Protein AF-A0A945YX95-F1 (afdb_monomer_lite)

Foldseek 3Di:
DPDDDVVLVVLVVVLVCLQCVVVAQNCLQCPPCSVVVLQVLLCVQQVDGDVPPPGGDLLSSLLSSVLSVLLSCLLFPDDDPCCQFQAFLCVNQVSPVLLNVLVLVLLQLVLLLLLLLVVLVVLLVVLVVLLFVVCVVVVLCVVQVHVTLVVLLVVLVVLVVVLVVCQFPVNDVSSVVSCVVDPVDQVVRSSCVSLVLLLVCLQPVCCCVVVVVRNVSCNVSSVSSVVCVVVLLVLLLLLLVLLLLLLVLLCVVLVRLCVLLSVLSVLLNVLSDADVSDQCFLVLQVLLLSVLSLLVSLCPSVPDDSVSSVVSSQQSNVSSVSSSCLRPPDPVRCCVLQNPQNDGSSSSSVSSSSSSLSSSLSNSSSNSSSSLSVSLVSLVSSDDPSSVVSSVVSNVLSSLLSCLQQQVPDPDPVLLLVLLLLLLVVVLVPLFDDPVVVLLLVQLQLLCCLQQNPVLLVQLVVLCPPPPLVVLLVVLCSSSNLQDDQSNVLSCSNHSDADWDWGARSNGTHIDHDDDPSSVVSVVVSVVSSVPGVVVVSCCCGVPRRSSLLSSQLRVQLVSCVVVLVVVLVVVVVCCVVVVDPPPDPSVVVSNVVSSVVSSSRSSVRSCLSVNDSRLSRGRNQCSDSVNVSVCSLVRSLSSVVNSLVVLVVSLVSSVVSVNCVDSSVSSNVSVVVVVCCLCVPVCVVVVHPSVCSNVVPPPVVVVD

Sequence (705 aa):
MARCDPKALELGEKVIDKWFKKGGIISKNLGKDSYGYLKQLWWSTTRKDFDYGETPSIAELKVISKRIDKVEKGFTKRTGKFAELFYLPEVVLANNMPARDAYRFFMKSHQQFQGHRDDYQSVFNSIVKKLGEKSRLLGLSRKSGFKTMNKAHKELQKKYNTYQEKMQNDGWKSAEDYYKKELADLSKDTQFEIFELANDVLRDPDLVRKELKKYGIFSDIASEWKSISPKLYRDLKNGLRFHIEAISEANELTGGAYTEMLGNMRKIQSNLKQRKNYFPTEVLRMFPTMKAVQESIYEKSSTLEKKDLTKVNDYVANMSEILIDELNLSKHALEAKYGDMARHNKDVIGVMDNYIRNITMFNFAGTTSAKLLQGIRKIGEMSPDEADHQSQFYIDYLYDTHATMLGLNVKSSFWRAATRNVTAWQFMSKLGLNLRGAARNATQSLQNYVYFGVKGMRDSSQYLDTANIRALADVEAKKHGVYFAEARELTNTLGLFPDVATSKINGKEVLTYKYDSTSRKFSEGLEKFASTTAKPMRWVENKVNRQLTFKMAFALRHQQLNNNAGMIERDVTRAIKEGKLDKDTDINDYIQNLITKRSSNFAANMVKELHYEYSGFAKPKVLRTPAGSILGQFMTYSVNFWNYQHKIATRGKDSIVAGDWGSPEAFRLYRLGMLYSFLYGILSPLTNTDVGNLIQHDTYERYQN

Radius of gyration: 28.0 Å; chains: 1; bounding box: 80×64×76 Å

Secondary structure (DSSP, 8-state):
-----HHHHHHHHHHHHHHH-TT-HHHHHHGGGHHHHHHHHHHHHHSS-TTTT-PPPHHHHHHHHHHHHHHHHHHHSPPPHHHHHHS-HHHHHTTSHHHHHHHHHHHHHHHHHHHHHHHHHHHHHHHHHHHHHHHHHTTHHHHTS-S-HHHHHHHHHHHHHHHHHHHHHT-HHHHHHHHHHHTS-GGGSTTTHHHHHHHHHHH-TTHHHHTHHHHGGGHHHHHHHHHHHHHHHHHHHHHHHHHHHHHHHHHHHTTSTTHHHHHHHHHHHHH----TT--SSSGGGHHHHHHHHHHHHHS-TTT--HHHHHHHHHHHHHHHHHHHHHHHS-HHHHHHHHSTT-PPP--HHHHHHHHHHHHHHHHHHHHHHHHHHHHHHHHHT---TTTHHHHHHHHHHHHHHHHHHHTTT---HHHHHHHHHHHHHHHHHHTTS-HHHHHHHHHHHHHHHHHHHHHHHHHHHHHHTSTTHHHHHHHHHHHTT-SPPPHHHHHGGG-SSPPEEEEEETTEEEEEEPP-HHHHHHHHHHHHHHTTTHHHHHHHIIIIIIHHHHHHHHHHHHHHHHHTHHHHHHHHHHHHHTTSS-TT--HHHHHHHHHHHHHHHHHHHHHHHHH---SGGGS-GGGGSHHHHHHSTTHHHHHHHHHHHHHHHHHHHHHHHTT-TTSHHHHHHHHHHHHHHHIIIIIHHHTTS-TTHHHHTTTTHHHH-

pLDDT: mean 75.41, std 14.95, range [27.73, 95.56]

Structure (mmCIF, N/CA/C/O backbone):
data_AF-A0A945YX95-F1
#
_entry.id   AF-A0A945YX95-F1
#
loop_
_atom_site.group_PDB
_atom_site.id
_atom_site.type_symbol
_atom_site.label_atom_id
_atom_site.label_alt_id
_atom_site.label_comp_id
_atom_site.label_asym_id
_atom_site.label_entity_id
_atom_site.label_seq_id
_atom_site.pdbx_PDB_ins_code
_atom_site.Cartn_x
_atom_site.Cartn_y
_atom_site.Cartn_z
_atom_site.occupancy
_atom_site.B_iso_or_equiv
_atom_site.auth_seq_id
_atom_site.auth_comp_id
_atom_site.auth_asym_id
_atom_site.auth_atom_id
_atom_site.pdbx_PDB_model_num
ATOM 1 N N . MET A 1 1 ? 45.674 7.110 -15.809 1.00 35.97 1 MET A N 1
ATOM 2 C CA . MET A 1 1 ? 44.575 7.588 -16.677 1.00 35.97 1 MET A CA 1
ATOM 3 C C . MET A 1 1 ? 44.288 6.502 -17.701 1.00 35.97 1 MET A C 1
ATOM 5 O O . MET A 1 1 ? 45.159 6.220 -18.514 1.00 35.97 1 MET A O 1
ATOM 9 N N . ALA A 1 2 ? 43.146 5.817 -17.611 1.00 39.66 2 ALA A N 1
ATOM 10 C CA . ALA A 1 2 ? 42.756 4.852 -18.639 1.00 39.66 2 ALA A CA 1
ATOM 11 C C . ALA A 1 2 ? 42.489 5.620 -19.944 1.00 39.66 2 ALA A C 1
ATOM 13 O O . ALA A 1 2 ? 41.740 6.594 -19.930 1.00 39.66 2 ALA A O 1
ATOM 14 N N . ARG A 1 3 ? 43.143 5.234 -21.046 1.00 45.62 3 ARG A N 1
ATOM 15 C CA . ARG A 1 3 ? 42.899 5.821 -22.371 1.00 45.62 3 ARG A CA 1
ATOM 16 C C . ARG A 1 3 ? 41.425 5.597 -22.730 1.00 45.62 3 ARG A C 1
ATOM 18 O O . ARG A 1 3 ? 41.008 4.449 -22.855 1.00 45.62 3 ARG A O 1
ATOM 25 N N . CYS A 1 4 ? 40.645 6.670 -22.868 1.00 60.97 4 CYS A N 1
ATOM 26 C CA . CYS A 1 4 ? 39.308 6.586 -23.455 1.00 60.97 4 CYS A CA 1
ATOM 27 C C . CYS A 1 4 ? 39.430 6.067 -24.890 1.00 60.97 4 CYS A C 1
ATOM 29 O O . CYS A 1 4 ? 40.193 6.623 -25.676 1.00 60.97 4 CYS A O 1
ATOM 31 N N . ASP A 1 5 ? 38.687 5.011 -25.220 1.00 77.75 5 ASP A N 1
ATOM 32 C CA . ASP A 1 5 ? 38.571 4.503 -26.587 1.00 77.75 5 ASP A CA 1
ATOM 33 C C . ASP A 1 5 ? 37.828 5.546 -27.449 1.00 77.75 5 ASP A C 1
ATOM 35 O O . ASP A 1 5 ? 36.649 5.809 -27.184 1.00 77.75 5 ASP A O 1
ATOM 39 N N . PRO A 1 6 ? 38.468 6.143 -28.475 1.00 81.00 6 PRO A N 1
ATOM 40 C CA . PRO A 1 6 ? 37.835 7.145 -29.333 1.00 81.00 6 PRO A CA 1
ATOM 41 C C . PRO A 1 6 ? 36.542 6.648 -29.991 1.00 81.00 6 PRO A C 1
ATOM 43 O O . PRO A 1 6 ? 35.598 7.417 -30.154 1.00 81.00 6 PRO A O 1
ATOM 46 N N . LYS A 1 7 ? 36.449 5.345 -30.299 1.00 82.88 7 LYS A N 1
ATOM 47 C CA . LYS A 1 7 ? 35.237 4.745 -30.881 1.00 82.88 7 LYS A CA 1
ATOM 48 C C . LYS A 1 7 ? 34.089 4.673 -29.878 1.00 82.88 7 LYS A C 1
ATOM 50 O O . LYS A 1 7 ? 32.924 4.756 -30.265 1.00 82.88 7 LYS A O 1
ATOM 55 N N . ALA A 1 8 ? 34.399 4.499 -28.593 1.00 82.69 8 ALA A N 1
ATOM 56 C CA . ALA A 1 8 ? 33.399 4.524 -27.532 1.00 82.69 8 ALA A CA 1
ATOM 57 C C . ALA A 1 8 ? 32.876 5.948 -27.296 1.00 82.69 8 ALA A C 1
ATOM 59 O O . ALA A 1 8 ? 31.678 6.117 -27.089 1.00 82.69 8 ALA A O 1
ATOM 60 N N . LEU A 1 9 ? 33.740 6.965 -27.390 1.00 82.44 9 LEU A N 1
ATOM 61 C CA . LEU A 1 9 ? 33.329 8.370 -27.309 1.00 82.44 9 LEU A CA 1
ATOM 62 C C . LEU A 1 9 ? 32.394 8.753 -28.465 1.00 82.44 9 LEU A C 1
ATOM 64 O O . LEU A 1 9 ? 31.277 9.192 -28.210 1.00 82.44 9 LEU A O 1
ATOM 68 N N . GLU A 1 10 ? 32.787 8.472 -29.711 1.00 86.25 10 GLU A N 1
ATOM 69 C CA . GLU A 1 10 ? 31.973 8.771 -30.901 1.00 86.25 10 GLU A CA 1
ATOM 70 C C . GLU A 1 10 ? 30.600 8.070 -30.853 1.00 86.25 10 GLU A C 1
ATOM 72 O O . GLU A 1 10 ? 29.559 8.649 -31.168 1.00 86.25 10 GLU A O 1
ATOM 77 N N . LEU A 1 11 ? 30.565 6.800 -30.434 1.00 86.19 11 LEU A N 1
ATOM 78 C CA . LEU A 1 11 ? 29.302 6.082 -30.271 1.00 86.19 11 LEU A CA 1
ATOM 79 C C . LEU A 1 11 ? 28.473 6.635 -29.101 1.00 86.19 11 LEU A C 1
ATOM 81 O O . LEU A 1 11 ? 27.244 6.635 -29.177 1.00 86.19 11 LEU A O 1
ATOM 85 N N . GLY A 1 12 ? 29.127 7.090 -28.032 1.00 85.06 12 GLY A N 1
ATOM 86 C CA . GLY A 1 12 ? 28.490 7.733 -26.887 1.00 85.06 12 GLY A CA 1
ATOM 87 C C . GLY A 1 12 ? 27.754 9.005 -27.294 1.00 85.06 12 GLY A C 1
ATOM 88 O O . GLY A 1 12 ? 26.573 9.144 -26.979 1.00 85.06 12 GLY A O 1
ATOM 89 N N . GLU A 1 13 ? 28.410 9.866 -28.072 1.00 86.19 13 GLU A N 1
ATOM 90 C CA . GLU A 1 13 ? 27.812 11.072 -28.655 1.00 86.19 13 GLU A CA 1
ATOM 91 C C . GLU A 1 13 ? 26.599 10.722 -29.519 1.00 86.19 13 GLU A C 1
ATOM 93 O O . GLU A 1 13 ? 25.503 11.208 -29.255 1.00 86.19 13 GLU A O 1
ATOM 98 N N . LYS A 1 14 ? 26.725 9.756 -30.440 1.00 89.25 14 LYS A N 1
ATOM 99 C CA . LYS A 1 14 ? 25.592 9.300 -31.272 1.00 89.25 14 LYS A CA 1
ATOM 100 C C . LYS A 1 14 ? 24.402 8.796 -30.450 1.00 89.25 14 LYS A C 1
ATOM 102 O O . LYS A 1 14 ? 23.252 8.975 -30.848 1.00 89.25 14 LYS A O 1
ATOM 107 N N . VAL A 1 15 ? 24.648 8.129 -29.322 1.00 89.06 15 VAL A N 1
ATOM 108 C CA . VAL A 1 15 ? 23.590 7.649 -28.417 1.00 89.06 15 VAL A CA 1
ATOM 109 C C . VAL A 1 15 ? 22.898 8.812 -27.704 1.00 89.06 15 VAL A C 1
ATOM 111 O O . VAL A 1 15 ? 21.671 8.802 -27.584 1.00 89.06 15 VAL A O 1
ATOM 114 N N . ILE A 1 16 ? 23.663 9.805 -27.250 1.00 88.31 16 ILE A N 1
ATOM 115 C CA . ILE A 1 16 ? 23.140 11.018 -26.609 1.00 88.31 16 ILE A CA 1
ATOM 116 C C . ILE A 1 16 ? 22.335 11.840 -27.623 1.00 88.31 16 ILE A C 1
ATOM 118 O O . ILE A 1 16 ? 21.193 12.206 -27.340 1.00 88.31 16 ILE A O 1
ATOM 122 N N . ASP A 1 17 ? 22.865 12.031 -28.829 1.00 89.25 17 ASP A N 1
ATOM 123 C CA . ASP A 1 17 ? 22.198 12.732 -29.927 1.00 89.25 17 ASP A CA 1
ATOM 124 C C . ASP A 1 17 ? 20.900 12.045 -30.330 1.00 89.25 17 ASP A C 1
ATOM 126 O O . ASP A 1 17 ? 19.887 12.701 -30.565 1.00 89.25 17 ASP A O 1
ATOM 130 N N . LYS A 1 18 ? 20.882 10.709 -30.351 1.00 88.94 18 LYS A N 1
ATOM 131 C CA . LYS A 1 18 ? 19.659 9.940 -30.600 1.00 88.94 18 LYS A CA 1
ATOM 132 C C . LYS A 1 18 ? 18.584 10.217 -29.545 1.00 88.94 18 LYS A C 1
ATOM 134 O O . LYS A 1 18 ? 17.407 10.292 -29.890 1.00 88.94 18 LYS A O 1
ATOM 139 N N . TRP A 1 19 ? 18.964 10.383 -28.277 1.00 89.81 19 TRP A N 1
ATOM 140 C CA . TRP A 1 19 ? 18.028 10.686 -27.189 1.00 89.81 19 TRP A CA 1
ATOM 141 C C . TRP A 1 19 ? 17.504 12.125 -27.240 1.00 89.81 19 TRP A C 1
ATOM 143 O O . TRP A 1 19 ? 16.303 12.361 -27.091 1.00 89.81 19 TRP A O 1
ATOM 153 N N . PHE A 1 20 ? 18.403 13.087 -27.459 1.00 88.38 20 PHE A N 1
ATOM 154 C CA . PHE A 1 20 ? 18.096 14.520 -27.455 1.00 88.38 20 PHE A CA 1
ATOM 155 C C . PHE A 1 20 ? 17.841 15.102 -28.844 1.00 88.38 20 PHE A C 1
ATOM 157 O O . PHE A 1 20 ? 17.788 16.324 -28.987 1.00 88.38 20 PHE A O 1
ATOM 164 N N . LYS A 1 21 ? 17.648 14.252 -29.860 1.00 85.62 21 LYS A N 1
ATOM 165 C CA . LYS A 1 21 ? 17.392 14.668 -31.240 1.00 85.62 21 LYS A CA 1
ATOM 166 C C . LYS A 1 21 ? 16.316 15.748 -31.254 1.00 85.62 21 LYS A C 1
ATOM 168 O O . LYS A 1 21 ? 15.166 15.482 -30.902 1.00 85.62 21 LYS A O 1
ATOM 173 N N . LYS A 1 22 ? 16.691 16.965 -31.660 1.00 74.19 22 LYS A N 1
ATOM 174 C CA . LYS A 1 22 ? 15.787 18.120 -31.702 1.00 74.19 22 LYS A CA 1
ATOM 175 C C . LYS A 1 22 ? 14.563 17.781 -32.554 1.00 74.19 22 LYS A C 1
ATOM 177 O O . LYS A 1 22 ? 14.697 17.340 -33.692 1.00 74.19 22 LYS A O 1
ATOM 182 N N . GLY A 1 23 ? 13.371 17.955 -31.986 1.00 69.06 23 GLY A N 1
ATOM 183 C CA . GLY A 1 23 ? 12.109 17.605 -32.645 1.00 69.06 23 GLY A CA 1
ATOM 184 C C . GLY A 1 23 ? 11.794 16.101 -32.686 1.00 69.06 23 GLY A C 1
ATOM 185 O O . GLY A 1 23 ? 10.751 15.722 -33.217 1.00 69.06 23 GLY A O 1
ATOM 186 N N . GLY A 1 24 ? 12.654 15.254 -32.116 1.00 77.38 24 GLY A N 1
ATOM 187 C CA . GLY A 1 24 ? 12.454 13.814 -31.975 1.00 77.38 24 GLY A CA 1
ATOM 188 C C . GLY A 1 24 ? 11.443 13.471 -30.882 1.00 77.38 24 GLY A C 1
ATOM 189 O O . GLY A 1 24 ? 11.273 14.216 -29.915 1.00 77.38 24 GLY A O 1
ATOM 190 N N . ILE A 1 25 ? 10.788 12.318 -31.014 1.00 78.12 25 ILE A N 1
ATOM 191 C CA . ILE A 1 25 ? 9.620 11.964 -30.200 1.00 78.12 25 ILE A CA 1
ATOM 192 C C . ILE A 1 25 ? 9.924 11.845 -28.701 1.00 78.12 25 ILE A C 1
ATOM 194 O O . ILE A 1 25 ? 9.096 12.211 -27.875 1.00 78.12 25 ILE A O 1
ATOM 198 N N . ILE A 1 26 ? 11.128 11.405 -28.328 1.00 81.19 26 ILE A N 1
ATOM 199 C CA . ILE A 1 26 ? 11.551 11.314 -26.922 1.00 81.19 26 ILE A CA 1
ATOM 200 C C . ILE A 1 26 ? 11.685 12.715 -26.311 1.00 81.19 26 ILE A C 1
ATOM 202 O O . ILE A 1 26 ? 11.116 12.982 -25.255 1.00 81.19 26 ILE A O 1
ATOM 206 N N . SER A 1 27 ? 12.396 13.622 -26.990 1.00 77.75 27 SER A N 1
ATOM 207 C CA . SER A 1 27 ? 12.584 15.006 -26.535 1.00 77.75 27 SER A CA 1
ATOM 208 C C . SER A 1 27 ? 11.262 15.774 -26.416 1.00 77.75 27 SER A C 1
ATOM 210 O O . SER A 1 27 ? 11.067 16.483 -25.431 1.00 77.75 27 SER A O 1
ATOM 212 N N . LYS A 1 28 ? 10.339 15.578 -27.371 1.00 77.00 28 LYS A N 1
ATOM 213 C CA . LYS A 1 28 ? 9.012 16.211 -27.382 1.00 77.00 28 LYS A CA 1
ATOM 214 C C . LYS A 1 28 ? 8.128 15.721 -26.234 1.00 77.00 28 LYS A C 1
ATOM 216 O O . LYS A 1 28 ? 7.492 16.534 -25.579 1.00 77.00 28 LYS A O 1
ATOM 221 N N . ASN A 1 29 ? 8.118 14.413 -25.969 1.00 76.88 29 ASN A N 1
ATOM 222 C CA . ASN A 1 29 ? 7.217 13.819 -24.975 1.00 76.88 29 ASN A CA 1
ATOM 223 C C . ASN A 1 29 ? 7.743 13.863 -23.537 1.00 76.88 29 ASN A C 1
ATOM 225 O O . ASN A 1 29 ? 6.951 13.846 -22.603 1.00 76.88 29 ASN A O 1
ATOM 229 N N . LEU A 1 30 ? 9.063 13.876 -23.326 1.00 77.88 30 LEU A N 1
ATOM 230 C CA . LEU A 1 30 ? 9.633 13.884 -21.972 1.00 77.88 30 LEU A CA 1
ATOM 231 C C . LEU A 1 30 ? 9.985 15.286 -21.466 1.00 77.88 30 LEU A C 1
ATOM 233 O O . LEU A 1 30 ? 10.172 15.455 -20.261 1.00 77.88 30 LEU A O 1
ATOM 237 N N . GLY A 1 31 ? 10.112 16.277 -22.354 1.00 77.75 31 GLY A N 1
ATOM 238 C CA . GLY A 1 31 ? 10.389 17.668 -21.994 1.00 77.75 31 GLY A CA 1
ATOM 239 C C . GLY A 1 31 ? 11.515 17.811 -20.960 1.00 77.75 31 GLY A C 1
ATOM 240 O O . GLY A 1 31 ? 12.621 17.291 -21.138 1.00 77.75 31 GLY A O 1
ATOM 241 N N . LYS A 1 32 ? 11.213 18.483 -19.842 1.00 77.31 32 LYS A N 1
ATOM 242 C CA . LYS A 1 32 ? 12.158 18.744 -18.737 1.00 77.31 32 LYS A CA 1
ATOM 243 C C . LYS A 1 32 ? 12.631 17.474 -18.010 1.00 77.31 32 LYS A C 1
ATOM 245 O O . LYS A 1 32 ? 13.723 17.474 -17.448 1.00 77.31 32 LYS A O 1
ATOM 250 N N . ASP A 1 33 ? 11.861 16.385 -18.053 1.00 80.69 33 ASP A N 1
ATOM 251 C CA . ASP A 1 33 ? 12.204 15.113 -17.399 1.00 80.69 33 ASP A CA 1
ATOM 252 C C . ASP A 1 33 ? 13.165 14.248 -18.243 1.00 80.69 33 ASP A C 1
ATOM 254 O O . ASP A 1 33 ? 13.735 13.272 -17.741 1.00 80.69 33 ASP A O 1
ATOM 258 N N . SER A 1 34 ? 13.386 14.605 -19.516 1.00 83.44 34 SER A N 1
ATOM 259 C CA . SER A 1 34 ? 14.180 13.825 -20.477 1.00 83.44 34 SER A CA 1
ATOM 260 C C . SER A 1 34 ? 15.582 13.477 -19.962 1.00 83.44 34 SER A C 1
ATOM 262 O O . SER A 1 34 ? 16.015 12.325 -20.049 1.00 83.44 34 SER A O 1
ATOM 264 N N . TYR A 1 35 ? 16.267 14.447 -19.350 1.00 84.19 35 TYR A N 1
ATOM 265 C CA . TYR A 1 35 ? 17.609 14.249 -18.801 1.00 84.19 35 TYR A CA 1
ATOM 266 C C . TYR A 1 35 ? 17.625 13.213 -17.672 1.00 84.19 35 TYR A C 1
ATOM 268 O O . TYR A 1 35 ? 18.445 12.294 -17.659 1.00 84.19 35 TYR A O 1
ATOM 276 N N . GLY A 1 36 ? 16.673 13.310 -16.738 1.00 82.81 36 GLY A N 1
ATOM 277 C CA . GLY A 1 36 ? 16.545 12.360 -15.633 1.00 82.81 36 GLY A CA 1
ATOM 278 C C . GLY A 1 36 ? 16.313 10.930 -16.122 1.00 82.81 36 GLY A C 1
ATOM 279 O O . GLY A 1 36 ? 16.897 9.986 -15.582 1.00 82.81 36 GLY A O 1
ATOM 280 N N . TYR A 1 37 ? 15.514 10.765 -17.177 1.00 85.50 37 TYR A N 1
ATOM 281 C CA . TYR A 1 37 ? 15.243 9.461 -17.774 1.00 85.50 37 TYR A CA 1
ATOM 282 C C . TYR A 1 37 ? 16.441 8.857 -18.508 1.00 85.50 37 TYR A C 1
ATOM 284 O O . TYR A 1 37 ? 16.673 7.651 -18.367 1.00 85.50 37 TYR A O 1
ATOM 292 N N . LEU A 1 38 ? 17.240 9.668 -19.209 1.00 86.94 38 LEU A N 1
ATOM 293 C CA . LEU A 1 38 ? 18.485 9.191 -19.813 1.00 86.94 38 LEU A CA 1
ATOM 294 C C . LEU A 1 38 ? 19.432 8.648 -18.744 1.00 86.94 38 LEU A C 1
ATOM 296 O O . LEU A 1 38 ? 19.929 7.531 -18.879 1.00 86.94 38 LEU A O 1
ATOM 300 N N . LYS A 1 39 ? 19.611 9.379 -17.637 1.00 84.12 39 LYS A N 1
ATOM 301 C CA . LYS A 1 39 ? 20.470 8.937 -16.527 1.00 84.12 39 LYS A CA 1
ATOM 302 C C . LYS A 1 39 ? 20.019 7.610 -15.934 1.00 84.12 39 LYS A C 1
ATOM 304 O O . LYS A 1 39 ? 20.838 6.727 -15.686 1.00 84.12 39 LYS A O 1
ATOM 309 N N . GLN A 1 40 ? 18.711 7.430 -15.745 1.00 81.75 40 GLN A N 1
ATOM 310 C CA . GLN A 1 40 ? 18.166 6.152 -15.281 1.00 81.75 40 GLN A CA 1
ATOM 311 C C . GLN A 1 40 ? 18.447 5.021 -16.273 1.00 81.75 40 GLN A C 1
ATOM 313 O O . GLN A 1 40 ? 18.832 3.924 -15.859 1.00 81.75 40 GLN A O 1
ATOM 318 N N . LEU A 1 41 ? 18.249 5.268 -17.571 1.00 84.25 41 LEU A N 1
ATOM 319 C CA . LEU A 1 41 ? 18.499 4.282 -18.614 1.00 84.25 41 LEU A CA 1
ATOM 320 C C . LEU A 1 41 ? 19.981 3.895 -18.664 1.00 84.25 41 LEU A C 1
ATOM 322 O O . LEU A 1 41 ? 20.289 2.699 -18.649 1.00 84.25 41 LEU A O 1
ATOM 326 N N . TRP A 1 42 ? 20.863 4.893 -18.655 1.00 85.88 42 TRP A N 1
ATOM 327 C CA . TRP A 1 42 ? 22.314 4.748 -18.644 1.00 85.88 42 TRP A CA 1
ATOM 328 C C . TRP A 1 42 ? 22.756 3.903 -17.455 1.00 85.88 42 TRP A C 1
ATOM 330 O O . TRP A 1 42 ? 23.202 2.771 -17.634 1.00 85.88 42 TRP A O 1
ATOM 340 N N . TRP A 1 43 ? 22.450 4.361 -16.239 1.00 78.19 43 TRP A N 1
ATOM 341 C CA . TRP A 1 43 ? 22.769 3.659 -14.999 1.00 78.19 43 TRP A CA 1
ATOM 342 C C . TRP A 1 43 ? 22.222 2.227 -14.961 1.00 78.19 43 TRP A C 1
ATOM 344 O O . TRP A 1 43 ? 22.882 1.297 -14.493 1.00 78.19 43 TRP A O 1
ATOM 354 N N . SER A 1 44 ? 20.993 2.010 -15.442 1.00 76.69 44 SER A N 1
ATOM 355 C CA . SER A 1 44 ? 20.376 0.678 -15.447 1.00 76.69 44 SER A CA 1
ATOM 356 C C . SER A 1 44 ? 21.056 -0.312 -16.394 1.00 76.69 44 SER A C 1
ATOM 358 O O . SER A 1 44 ? 20.844 -1.518 -16.249 1.00 76.69 44 SER A O 1
ATOM 360 N N . THR A 1 45 ? 21.809 0.194 -17.370 1.00 80.12 45 THR A N 1
ATOM 361 C CA . THR A 1 45 ? 22.463 -0.592 -18.417 1.00 80.12 45 THR A CA 1
ATOM 362 C C . THR A 1 45 ? 23.935 -0.796 -18.095 1.00 80.12 45 THR A C 1
ATOM 364 O O . THR A 1 45 ? 24.401 -1.925 -18.126 1.00 80.12 45 THR A O 1
ATOM 367 N N . THR A 1 46 ? 24.631 0.275 -17.721 1.00 79.81 46 THR A N 1
ATOM 368 C CA . THR A 1 46 ? 26.092 0.299 -17.569 1.00 79.81 46 THR A CA 1
ATOM 369 C C . THR A 1 46 ? 26.539 0.138 -16.121 1.00 79.81 46 THR A C 1
ATOM 371 O O . THR A 1 46 ? 27.671 -0.240 -15.854 1.00 79.81 46 THR A O 1
ATOM 374 N N . ARG A 1 47 ? 25.658 0.446 -15.154 1.00 73.06 47 ARG A N 1
ATOM 375 C CA . ARG A 1 47 ? 26.020 0.644 -13.734 1.00 73.06 47 ARG A CA 1
ATOM 376 C C . ARG A 1 47 ? 27.062 1.747 -13.510 1.00 73.06 47 ARG A C 1
ATOM 378 O O . ARG A 1 47 ? 27.619 1.808 -12.418 1.00 73.06 47 ARG A O 1
ATOM 385 N N . LYS A 1 48 ? 27.265 2.595 -14.519 1.00 76.75 48 LYS A N 1
ATOM 386 C CA . LYS A 1 48 ? 28.185 3.728 -14.547 1.00 76.75 48 LYS A CA 1
ATOM 387 C C . LYS A 1 48 ? 27.414 5.033 -14.499 1.00 76.75 48 LYS A C 1
ATOM 389 O O . LYS A 1 48 ? 26.253 5.084 -14.924 1.00 76.75 48 LYS A O 1
ATOM 394 N N . ASP A 1 49 ? 28.048 6.074 -13.987 1.00 71.50 49 ASP A N 1
ATOM 395 C CA . ASP A 1 49 ? 27.429 7.394 -13.919 1.00 71.50 49 ASP A CA 1
ATOM 396 C C . ASP A 1 49 ? 27.455 8.115 -15.279 1.00 71.50 49 ASP A C 1
ATOM 398 O O . ASP A 1 49 ? 28.399 7.979 -16.055 1.00 71.50 49 ASP A O 1
ATOM 402 N N . PHE A 1 50 ? 26.390 8.859 -15.578 1.00 77.00 50 PHE A N 1
ATOM 403 C CA . PHE A 1 50 ? 26.285 9.658 -16.798 1.00 77.00 50 PHE A CA 1
ATOM 404 C C . PHE A 1 50 ? 26.948 11.038 -16.651 1.00 77.00 50 PHE A C 1
ATOM 406 O O . PHE A 1 50 ? 27.635 11.480 -17.564 1.00 77.00 50 PHE A O 1
ATOM 413 N N . ASP A 1 51 ? 26.769 11.704 -15.504 1.00 70.50 51 ASP A N 1
ATOM 414 C CA . ASP A 1 51 ? 27.238 13.072 -15.239 1.00 70.50 51 ASP A CA 1
ATOM 415 C C . ASP A 1 51 ? 28.761 13.123 -15.004 1.00 70.50 51 ASP A C 1
ATOM 417 O O . ASP A 1 51 ? 29.384 14.165 -15.197 1.00 70.50 51 ASP A O 1
ATOM 421 N N . TYR A 1 52 ? 29.364 12.011 -14.570 1.00 65.56 52 TYR A N 1
ATOM 422 C CA . TYR A 1 52 ? 30.759 11.972 -14.110 1.00 65.56 52 TYR A CA 1
ATOM 423 C C . TYR A 1 52 ? 31.736 11.252 -15.057 1.00 65.56 52 TYR A C 1
ATOM 425 O O . TYR A 1 52 ? 32.871 10.978 -14.670 1.00 65.56 52 TYR A O 1
ATOM 433 N N . GLY A 1 53 ? 31.333 10.988 -16.304 1.00 60.44 53 GLY A N 1
ATOM 434 C CA . GLY A 1 53 ? 32.267 10.638 -17.383 1.00 60.44 53 GLY A CA 1
ATOM 435 C C . GLY A 1 53 ? 32.870 9.230 -17.320 1.00 60.44 53 GLY A C 1
ATOM 436 O O . GLY A 1 53 ? 33.919 8.989 -17.915 1.00 60.44 53 GLY A O 1
ATOM 437 N N . GLU A 1 54 ? 32.234 8.282 -16.627 1.00 69.12 54 GLU A N 1
ATOM 438 C CA . GLU A 1 54 ? 32.622 6.873 -16.723 1.00 69.12 54 GLU A CA 1
ATOM 439 C C . GLU A 1 54 ? 32.218 6.315 -18.094 1.00 69.12 54 GLU A C 1
ATOM 441 O O . GLU A 1 54 ? 31.052 5.995 -18.340 1.00 69.12 54 GLU A O 1
ATOM 446 N N . THR A 1 55 ? 33.192 6.183 -18.995 1.00 72.69 55 THR A N 1
ATOM 447 C CA . THR A 1 55 ? 32.942 5.763 -20.377 1.00 72.69 55 THR A CA 1
ATOM 448 C C . THR A 1 55 ? 32.406 4.325 -20.425 1.00 72.69 55 THR A C 1
ATOM 450 O O . THR A 1 55 ? 33.076 3.378 -19.975 1.00 72.69 55 THR A O 1
ATOM 453 N N . PRO A 1 56 ? 31.191 4.102 -20.954 1.00 83.69 56 PRO A N 1
ATOM 454 C CA . PRO A 1 56 ? 30.703 2.756 -21.187 1.00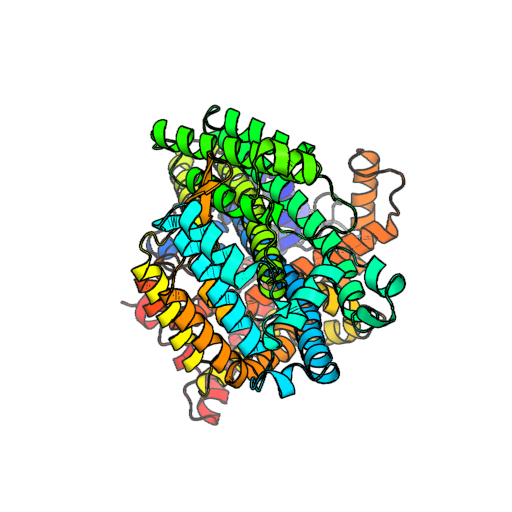 83.69 56 PRO A CA 1
ATOM 455 C C . PRO A 1 56 ? 31.497 2.081 -22.305 1.00 83.69 56 PRO A C 1
ATOM 457 O O . PRO A 1 56 ? 32.075 2.733 -23.172 1.00 83.69 56 PRO A O 1
ATOM 460 N N . SER A 1 57 ? 31.519 0.754 -22.299 1.00 86.31 57 SER A N 1
ATOM 461 C CA . SER A 1 57 ? 32.072 -0.009 -23.409 1.00 86.31 57 SER A CA 1
ATOM 462 C C . SER A 1 57 ? 31.219 0.180 -24.668 1.00 86.31 57 SER A C 1
ATOM 464 O O . SER A 1 57 ? 30.027 0.488 -24.604 1.00 86.31 57 SER A O 1
ATOM 466 N N . ILE A 1 58 ? 31.804 -0.084 -25.837 1.00 86.50 58 ILE A N 1
ATOM 467 C CA . ILE A 1 58 ? 31.068 -0.080 -27.112 1.00 86.50 58 ILE A CA 1
ATOM 468 C C . ILE A 1 58 ? 29.838 -1.002 -27.046 1.00 86.50 58 ILE A C 1
ATOM 470 O O . ILE A 1 58 ? 28.777 -0.669 -27.577 1.00 86.50 58 ILE A O 1
ATOM 474 N N . ALA A 1 59 ? 29.959 -2.157 -26.387 1.00 85.25 59 ALA A N 1
ATOM 475 C CA . ALA A 1 59 ? 28.862 -3.107 -26.256 1.00 85.25 59 ALA A CA 1
ATOM 476 C C . ALA A 1 59 ? 27.739 -2.547 -25.361 1.00 85.25 59 ALA A C 1
ATOM 478 O O . ALA A 1 59 ? 26.568 -2.595 -25.740 1.00 85.25 59 ALA A O 1
ATOM 479 N N . GLU A 1 60 ? 28.095 -1.915 -24.237 1.00 86.88 60 GLU A N 1
ATOM 480 C CA . GLU A 1 60 ? 27.153 -1.216 -23.356 1.00 86.88 60 GLU A CA 1
ATOM 481 C C . GLU A 1 60 ? 26.399 -0.101 -24.103 1.00 86.88 60 GLU A C 1
ATOM 483 O O . GLU A 1 60 ? 25.171 -0.026 -24.028 1.00 86.88 60 GLU A O 1
ATOM 488 N N . LEU A 1 61 ? 27.100 0.716 -24.897 1.00 89.31 61 LEU A N 1
ATOM 489 C CA . LEU A 1 61 ? 26.498 1.785 -25.704 1.00 89.31 61 LEU A CA 1
ATOM 490 C C . LEU A 1 61 ? 25.537 1.248 -26.774 1.00 89.31 61 LEU A C 1
ATOM 492 O O . LEU A 1 61 ? 24.449 1.796 -26.966 1.00 89.31 61 LEU A O 1
ATOM 496 N N . LYS A 1 62 ? 25.879 0.131 -27.431 1.00 88.62 62 LYS A N 1
ATOM 497 C CA . LYS A 1 62 ? 24.968 -0.560 -28.362 1.00 88.62 62 LYS A CA 1
ATOM 498 C C . LYS A 1 62 ? 23.695 -1.038 -27.658 1.00 88.62 62 LYS A C 1
ATOM 500 O O . LYS A 1 62 ? 22.608 -0.929 -28.229 1.00 88.62 62 LYS A O 1
ATOM 505 N N . VAL A 1 63 ? 23.800 -1.538 -26.424 1.00 86.31 63 VAL A N 1
ATOM 506 C CA . VAL A 1 63 ? 22.627 -1.926 -25.620 1.00 86.31 63 VAL A CA 1
ATOM 507 C C . VAL A 1 63 ? 21.780 -0.704 -25.264 1.00 86.31 63 VAL A C 1
ATOM 509 O O . VAL A 1 63 ? 20.557 -0.768 -25.406 1.00 86.31 63 VAL A O 1
ATOM 512 N N . ILE A 1 64 ? 22.395 0.412 -24.849 1.00 89.12 64 ILE A N 1
ATOM 513 C CA . ILE A 1 64 ? 21.671 1.666 -24.583 1.00 89.12 64 ILE A CA 1
ATOM 514 C C . ILE A 1 64 ? 20.911 2.095 -25.841 1.00 89.12 64 ILE A C 1
ATOM 516 O O . ILE A 1 64 ? 19.697 2.265 -25.771 1.00 89.12 64 ILE A O 1
ATOM 520 N N . SER A 1 65 ? 21.574 2.154 -27.000 1.00 89.94 65 SER A N 1
ATOM 521 C CA . SER A 1 65 ? 20.956 2.541 -28.278 1.00 89.94 65 SER A CA 1
ATOM 522 C C . SER A 1 65 ? 19.710 1.715 -28.625 1.00 89.94 65 SER A C 1
ATOM 524 O O . SER A 1 65 ? 18.677 2.285 -28.979 1.00 89.94 65 SER A O 1
ATOM 526 N N . LYS A 1 66 ? 19.758 0.386 -28.439 1.00 85.94 66 LYS A N 1
ATOM 527 C CA . LYS A 1 66 ? 18.595 -0.503 -28.640 1.00 85.94 66 LYS A CA 1
ATOM 528 C C . LYS A 1 66 ? 17.465 -0.242 -27.647 1.00 85.94 66 LYS A C 1
ATOM 530 O O . LYS A 1 66 ? 16.293 -0.426 -27.972 1.00 85.94 66 LYS A O 1
ATOM 535 N N . ARG A 1 67 ? 17.785 0.129 -26.405 1.00 86.38 67 ARG A N 1
ATOM 536 C CA . ARG A 1 67 ? 16.763 0.482 -25.409 1.00 86.38 67 ARG A CA 1
ATOM 537 C C . ARG A 1 67 ? 16.114 1.826 -25.730 1.00 86.38 67 ARG A C 1
ATOM 539 O O . ARG A 1 67 ? 14.913 1.948 -25.514 1.00 86.38 67 ARG A O 1
ATOM 546 N N . ILE A 1 68 ? 16.863 2.777 -26.293 1.00 88.94 68 ILE A N 1
ATOM 547 C CA . ILE A 1 68 ? 16.308 4.031 -26.825 1.00 88.94 68 ILE A CA 1
ATOM 548 C C . ILE A 1 68 ? 15.279 3.727 -27.924 1.00 88.94 68 ILE A C 1
ATOM 550 O O . ILE A 1 68 ? 14.165 4.231 -27.847 1.00 88.94 68 ILE A O 1
ATOM 554 N N . ASP A 1 69 ? 15.575 2.807 -28.853 1.00 86.94 69 ASP A N 1
ATOM 555 C CA . ASP A 1 69 ? 14.604 2.396 -29.888 1.00 86.94 69 ASP A CA 1
ATOM 556 C C . ASP A 1 69 ? 13.306 1.828 -29.298 1.00 86.94 69 ASP A C 1
ATOM 558 O O . ASP A 1 69 ? 12.219 2.019 -29.838 1.00 86.94 69 ASP A O 1
ATOM 562 N N . LYS A 1 70 ? 13.400 1.091 -28.185 1.00 83.38 70 LYS A N 1
ATOM 563 C CA . LYS A 1 70 ? 12.224 0.533 -27.497 1.00 83.38 70 LYS A CA 1
ATOM 564 C C . LYS A 1 70 ? 11.389 1.620 -26.820 1.00 83.38 70 LYS A C 1
ATOM 566 O O . LYS A 1 70 ? 10.166 1.524 -26.839 1.00 83.38 70 LYS A O 1
ATOM 571 N N . VAL A 1 71 ? 12.039 2.637 -26.256 1.00 84.00 71 VAL A N 1
ATOM 572 C CA . VAL A 1 71 ? 11.378 3.821 -25.687 1.00 84.00 71 VAL A CA 1
ATOM 573 C C . VAL A 1 71 ? 10.656 4.603 -26.784 1.00 84.00 71 VAL A C 1
ATOM 575 O O . VAL A 1 71 ? 9.474 4.889 -26.645 1.00 84.00 71 VAL A O 1
ATOM 578 N N . GLU A 1 72 ? 11.330 4.887 -27.898 1.00 83.38 72 GLU A N 1
ATOM 579 C CA . GLU A 1 72 ? 10.748 5.576 -29.056 1.00 83.38 72 GLU A CA 1
ATOM 580 C C . GLU A 1 72 ? 9.531 4.823 -29.621 1.00 83.38 72 GLU A C 1
ATOM 582 O O . GLU A 1 72 ? 8.468 5.408 -29.838 1.00 83.38 72 GLU A O 1
ATOM 587 N N . LYS A 1 73 ? 9.632 3.493 -29.747 1.00 80.19 73 LYS A N 1
ATOM 588 C CA . LYS A 1 73 ? 8.493 2.631 -30.105 1.00 80.19 73 LYS A CA 1
ATOM 589 C C . LYS A 1 73 ? 7.356 2.680 -29.085 1.00 80.19 73 LYS A C 1
ATOM 591 O O . LYS A 1 73 ? 6.206 2.508 -29.469 1.00 80.19 73 LYS A O 1
ATOM 596 N N . GLY A 1 74 ? 7.654 2.905 -27.808 1.00 75.50 74 GLY A N 1
ATOM 597 C CA . GLY A 1 74 ? 6.661 3.026 -26.739 1.00 75.50 74 GLY A CA 1
ATOM 598 C C . GLY A 1 74 ? 5.739 4.235 -26.862 1.00 75.50 74 GLY A C 1
ATOM 599 O O . GLY A 1 74 ? 4.606 4.172 -26.385 1.00 75.50 74 GLY A O 1
ATOM 600 N N . PHE A 1 75 ? 6.218 5.297 -27.513 1.00 76.38 75 PHE A N 1
ATOM 601 C CA . PHE A 1 75 ? 5.444 6.508 -27.793 1.00 76.38 75 PHE A CA 1
ATOM 602 C C . PHE A 1 75 ? 4.645 6.425 -29.099 1.00 76.38 75 PHE A C 1
ATOM 604 O O . PHE A 1 75 ? 3.645 7.115 -29.235 1.00 76.38 75 PHE A O 1
ATOM 611 N N . THR A 1 76 ? 5.057 5.576 -30.046 1.00 73.75 76 THR A N 1
ATOM 612 C CA . THR A 1 76 ? 4.489 5.531 -31.409 1.00 73.75 76 THR A CA 1
ATOM 613 C C . THR A 1 76 ? 3.630 4.305 -31.688 1.00 73.75 76 THR A C 1
ATOM 615 O O . THR A 1 76 ? 2.671 4.370 -32.452 1.00 73.75 76 THR A O 1
ATOM 618 N N . LYS A 1 77 ? 3.966 3.149 -31.107 1.00 74.06 77 LYS A N 1
ATOM 619 C CA . LYS A 1 77 ? 3.358 1.869 -31.477 1.00 74.06 77 LYS A CA 1
ATOM 620 C C . LYS A 1 77 ? 2.355 1.399 -30.433 1.00 74.06 77 LYS A C 1
ATOM 622 O O . LYS A 1 77 ? 2.702 1.193 -29.271 1.00 74.06 77 LYS A O 1
ATOM 627 N N . ARG A 1 78 ? 1.134 1.100 -30.891 1.00 69.06 78 ARG A N 1
ATOM 628 C CA . ARG A 1 78 ? 0.081 0.539 -30.038 1.00 69.06 78 ARG A CA 1
ATOM 629 C C . ARG A 1 78 ? 0.436 -0.837 -29.508 1.00 69.06 78 ARG A C 1
ATOM 631 O O . ARG A 1 78 ? 0.836 -1.729 -30.259 1.00 69.06 78 ARG A O 1
ATOM 638 N N . THR A 1 79 ? 0.183 -1.024 -28.218 1.00 73.44 79 THR A N 1
ATOM 639 C CA . THR A 1 79 ? 0.108 -2.360 -27.629 1.00 73.44 79 THR A CA 1
ATOM 640 C C . THR A 1 79 ? -1.055 -3.114 -28.275 1.00 73.44 79 THR A C 1
ATOM 642 O O . THR A 1 79 ? -2.198 -2.665 -28.232 1.00 73.44 79 THR A O 1
ATOM 645 N N . GLY A 1 80 ? -0.776 -4.252 -28.914 1.00 73.06 80 GLY A N 1
ATOM 646 C CA . GLY A 1 80 ? -1.826 -5.078 -29.516 1.00 73.06 80 GLY A CA 1
ATOM 647 C C . GLY A 1 80 ? -2.813 -5.600 -28.464 1.00 73.06 80 GLY A C 1
ATOM 648 O O . GLY A 1 80 ? -2.424 -5.831 -27.318 1.00 73.06 80 GLY A O 1
ATOM 649 N N . LYS A 1 81 ? -4.071 -5.847 -28.860 1.00 73.06 81 LYS A N 1
ATOM 650 C CA . LYS A 1 81 ? -5.145 -6.317 -27.955 1.00 73.06 81 LYS A CA 1
ATOM 651 C C . LYS A 1 81 ? -4.754 -7.556 -27.141 1.00 73.06 81 LYS A C 1
ATOM 653 O O . LYS A 1 81 ? -5.099 -7.663 -25.971 1.00 73.06 81 LYS A O 1
ATOM 658 N N . PHE A 1 82 ? -3.999 -8.477 -27.740 1.00 69.19 82 PHE A N 1
ATOM 659 C CA . PHE A 1 82 ? -3.499 -9.657 -27.037 1.00 69.19 82 PHE A CA 1
ATOM 660 C C . PHE A 1 82 ? -2.563 -9.284 -25.876 1.00 69.19 82 PHE A C 1
ATOM 662 O O . PHE A 1 82 ? -2.781 -9.698 -24.741 1.00 69.19 82 PHE A O 1
ATOM 669 N N . ALA A 1 83 ? -1.555 -8.447 -26.135 1.00 70.19 83 ALA A N 1
ATOM 670 C CA . ALA A 1 83 ? -0.626 -7.999 -25.102 1.00 70.19 83 ALA A CA 1
ATOM 671 C C . ALA A 1 83 ? -1.343 -7.176 -24.018 1.00 70.19 83 ALA A C 1
ATOM 673 O O . ALA A 1 83 ? -1.065 -7.359 -22.839 1.00 70.19 83 ALA A O 1
ATOM 674 N N . GLU A 1 84 ? -2.318 -6.339 -24.384 1.00 77.88 84 GLU A N 1
ATOM 675 C CA . GLU A 1 84 ? -3.152 -5.610 -23.418 1.00 77.88 84 GLU A CA 1
ATOM 676 C C . GLU A 1 84 ? -3.872 -6.554 -22.437 1.00 77.88 84 GLU A C 1
ATOM 678 O O . GLU A 1 84 ? -3.904 -6.296 -21.229 1.00 77.88 84 GLU A O 1
ATOM 683 N N . LEU A 1 85 ? -4.455 -7.643 -22.951 1.00 69.94 85 LEU A N 1
ATOM 684 C CA . LEU A 1 85 ? -5.284 -8.557 -22.168 1.00 69.94 85 LEU A CA 1
ATOM 685 C C . LEU A 1 85 ? -4.474 -9.560 -21.347 1.00 69.94 85 LEU A C 1
ATOM 687 O O . LEU A 1 85 ? -4.854 -9.843 -20.207 1.00 69.94 85 LEU A O 1
ATOM 691 N N . PHE A 1 86 ? -3.385 -10.086 -21.913 1.00 69.19 86 PHE A N 1
ATOM 692 C CA . PHE A 1 86 ? -2.675 -11.255 -21.387 1.00 69.19 86 PHE A CA 1
ATOM 693 C C . PHE A 1 86 ? -1.294 -10.949 -20.799 1.00 69.19 86 PHE A C 1
ATOM 695 O O . PHE A 1 86 ? -0.791 -11.757 -20.015 1.00 69.19 86 PHE A O 1
ATOM 702 N N . TYR A 1 87 ? -0.676 -9.802 -21.107 1.00 75.44 87 TYR A N 1
ATOM 703 C CA . TYR A 1 87 ? 0.591 -9.434 -20.468 1.00 75.44 87 TYR A CA 1
ATOM 704 C C . TYR A 1 87 ? 0.356 -8.764 -19.114 1.00 75.44 87 TYR A C 1
ATOM 706 O O . TYR A 1 87 ? -0.709 -8.214 -18.822 1.00 75.44 87 TYR A O 1
ATOM 714 N N . LEU A 1 88 ? 1.385 -8.812 -18.268 1.00 80.94 88 LEU A N 1
ATOM 715 C CA . LEU A 1 88 ? 1.384 -8.088 -17.001 1.00 80.94 88 LEU A CA 1
ATOM 716 C C . LEU A 1 88 ? 1.386 -6.570 -17.257 1.00 80.94 88 LEU A C 1
ATOM 718 O O . LEU A 1 88 ? 2.070 -6.123 -18.187 1.00 80.94 88 LEU A O 1
ATOM 722 N N . PRO A 1 89 ? 0.747 -5.759 -16.390 1.00 85.19 89 PRO A N 1
ATOM 723 C CA . PRO A 1 89 ? 0.883 -4.303 -16.399 1.00 85.19 89 PRO A CA 1
ATOM 724 C C . PRO A 1 89 ? 2.308 -3.812 -16.548 1.00 85.19 89 PRO A C 1
ATOM 726 O O . PRO A 1 89 ? 2.557 -2.881 -17.300 1.00 85.19 89 PRO A O 1
ATOM 729 N N . GLU A 1 90 ? 3.253 -4.437 -15.837 1.00 84.38 90 GLU A N 1
ATOM 730 C CA . GLU A 1 90 ? 4.643 -3.996 -15.856 1.00 84.38 90 GLU A CA 1
ATOM 731 C C . GLU A 1 90 ? 5.206 -4.029 -17.275 1.00 84.38 90 GLU A C 1
ATOM 733 O O . GLU A 1 90 ? 5.974 -3.147 -17.640 1.00 84.38 90 GLU A O 1
ATOM 738 N N . VAL A 1 91 ? 4.805 -5.020 -18.076 1.00 80.81 91 VAL A N 1
ATOM 739 C CA . VAL A 1 91 ? 5.261 -5.193 -19.456 1.00 80.81 91 VAL A CA 1
ATOM 740 C C . VAL A 1 91 ? 4.517 -4.255 -20.397 1.00 80.81 91 VAL A C 1
ATOM 742 O O . VAL A 1 91 ? 5.157 -3.619 -21.232 1.00 80.81 91 VAL A O 1
ATOM 745 N N . VAL A 1 92 ? 3.198 -4.125 -20.235 1.00 83.00 92 VAL A N 1
ATOM 746 C CA . VAL A 1 92 ? 2.370 -3.214 -21.043 1.00 83.00 92 VAL A CA 1
ATOM 747 C C . VAL A 1 92 ? 2.816 -1.761 -20.857 1.00 83.00 92 VAL A C 1
ATOM 749 O O . VAL A 1 92 ? 2.985 -1.032 -21.828 1.00 83.00 92 VAL A O 1
ATOM 752 N N . LEU A 1 93 ? 3.072 -1.352 -19.614 1.00 86.56 93 LEU A N 1
ATOM 753 C CA . LEU A 1 93 ? 3.411 0.023 -19.254 1.00 86.56 93 LEU A CA 1
ATOM 754 C C . LEU A 1 93 ? 4.916 0.321 -19.360 1.00 86.56 93 LEU A C 1
ATOM 756 O O . LEU A 1 93 ? 5.302 1.479 -19.263 1.00 86.56 93 LEU A O 1
ATOM 760 N N . ALA A 1 94 ? 5.784 -0.681 -19.569 1.00 81.75 94 ALA A N 1
ATOM 761 C CA . ALA A 1 94 ? 7.247 -0.524 -19.529 1.00 81.75 94 ALA A CA 1
ATOM 762 C C . ALA A 1 94 ? 7.808 0.523 -20.503 1.00 81.75 94 ALA A C 1
ATOM 764 O O . ALA A 1 94 ? 8.853 1.117 -20.212 1.00 81.75 94 ALA A O 1
ATOM 765 N N . ASN A 1 95 ? 7.154 0.698 -21.653 1.00 76.38 95 ASN A N 1
ATOM 766 C CA . ASN A 1 95 ? 7.675 1.496 -22.761 1.00 76.38 95 ASN A CA 1
ATOM 767 C C . ASN A 1 95 ? 7.224 2.966 -22.718 1.00 76.38 95 ASN A C 1
ATOM 769 O O . ASN A 1 95 ? 7.845 3.791 -23.378 1.00 76.38 95 ASN A O 1
ATOM 773 N N . ASN A 1 96 ? 6.225 3.315 -21.899 1.00 81.94 96 ASN A N 1
ATOM 774 C CA . ASN A 1 96 ? 5.885 4.702 -21.580 1.00 81.94 96 ASN A CA 1
ATOM 775 C C . ASN A 1 96 ? 6.414 5.028 -20.179 1.00 81.94 96 ASN A C 1
ATOM 777 O O . ASN A 1 96 ? 5.966 4.465 -19.182 1.00 81.94 96 ASN A O 1
ATOM 781 N N . MET A 1 97 ? 7.424 5.894 -20.093 1.00 83.56 97 MET A N 1
ATOM 782 C CA . MET A 1 97 ? 8.162 6.079 -18.841 1.00 83.56 97 MET A CA 1
ATOM 783 C C . MET A 1 97 ? 7.329 6.684 -17.701 1.00 83.56 97 MET A C 1
ATOM 785 O O . MET A 1 97 ? 7.393 6.128 -16.601 1.00 83.56 97 MET A O 1
ATOM 789 N N . PRO A 1 98 ? 6.500 7.720 -17.925 1.00 84.88 98 PRO A N 1
ATOM 790 C CA . PRO A 1 98 ? 5.568 8.195 -16.903 1.00 84.88 98 PRO A CA 1
ATOM 791 C C . PRO A 1 98 ? 4.582 7.119 -16.431 1.00 84.88 98 PRO A C 1
ATOM 793 O O . PRO A 1 98 ? 4.409 6.946 -15.222 1.00 84.88 98 PRO A O 1
ATOM 796 N N . ALA A 1 99 ? 4.012 6.325 -17.346 1.00 86.81 99 ALA A N 1
ATOM 797 C CA . ALA A 1 99 ? 3.096 5.245 -16.980 1.00 86.81 99 ALA A CA 1
ATOM 798 C C . ALA A 1 99 ? 3.788 4.130 -16.183 1.00 86.81 99 ALA A C 1
ATOM 800 O O . ALA A 1 99 ? 3.286 3.671 -15.153 1.00 86.81 99 ALA A O 1
ATOM 801 N N . ARG A 1 100 ? 4.990 3.732 -16.612 1.00 87.75 100 ARG A N 1
ATOM 802 C CA . ARG A 1 100 ? 5.850 2.784 -15.896 1.00 87.75 100 ARG A CA 1
ATOM 803 C C . ARG A 1 100 ? 6.146 3.259 -14.479 1.00 87.75 100 ARG A C 1
ATOM 805 O O . ARG A 1 100 ? 6.127 2.456 -13.547 1.00 87.75 100 ARG A O 1
ATOM 812 N N . ASP A 1 101 ? 6.471 4.535 -14.312 1.00 88.56 101 ASP A N 1
ATOM 813 C CA . ASP A 1 101 ? 6.842 5.093 -13.017 1.00 88.56 101 ASP A CA 1
ATOM 814 C C . ASP A 1 101 ? 5.633 5.195 -12.079 1.00 88.56 101 ASP A C 1
ATOM 816 O O . ASP A 1 101 ? 5.762 4.865 -10.897 1.00 88.56 101 ASP A O 1
ATOM 820 N N . ALA A 1 102 ? 4.454 5.556 -12.599 1.00 90.06 102 ALA A N 1
ATOM 821 C CA . ALA A 1 102 ? 3.197 5.503 -11.853 1.00 90.06 102 ALA A CA 1
ATOM 822 C C . ALA A 1 102 ? 2.882 4.071 -11.388 1.00 90.06 102 ALA A C 1
ATOM 824 O O . ALA A 1 102 ? 2.675 3.837 -10.197 1.00 90.06 102 ALA A O 1
ATOM 825 N N . TYR A 1 103 ? 2.966 3.082 -12.283 1.00 89.94 103 TYR A N 1
ATOM 826 C CA . TYR A 1 103 ? 2.742 1.679 -11.925 1.00 89.94 103 TYR A CA 1
ATOM 827 C C . TYR A 1 103 ? 3.756 1.151 -10.903 1.00 89.94 103 TYR A C 1
ATOM 829 O O . TYR A 1 103 ? 3.389 0.506 -9.919 1.00 89.94 103 TYR A O 1
ATOM 837 N N . ARG A 1 104 ? 5.048 1.451 -11.080 1.00 88.31 104 ARG A N 1
ATOM 838 C CA . ARG A 1 104 ? 6.086 1.083 -10.102 1.00 88.31 104 ARG A CA 1
ATOM 839 C C . ARG A 1 104 ? 5.821 1.701 -8.737 1.00 88.31 104 ARG A C 1
ATOM 841 O O . ARG A 1 104 ? 6.097 1.067 -7.718 1.00 88.31 104 ARG A O 1
ATOM 848 N N . PHE A 1 105 ? 5.290 2.917 -8.711 1.00 90.06 105 PHE A N 1
ATOM 849 C CA . PHE A 1 105 ? 4.872 3.546 -7.475 1.00 90.06 105 PHE A CA 1
ATOM 850 C C . PHE A 1 105 ? 3.678 2.820 -6.850 1.00 90.06 105 PHE A C 1
ATOM 852 O O . PHE A 1 105 ? 3.765 2.500 -5.673 1.00 90.06 105 PHE A O 1
ATOM 859 N N . PHE A 1 106 ? 2.637 2.455 -7.611 1.00 87.69 106 PHE A N 1
ATOM 860 C CA . PHE A 1 106 ? 1.519 1.640 -7.100 1.00 87.69 106 PHE A CA 1
ATOM 861 C C . PHE A 1 106 ? 2.013 0.350 -6.447 1.00 87.69 106 PHE A C 1
ATOM 863 O O . PHE A 1 106 ? 1.695 0.057 -5.295 1.00 87.69 106 PHE A O 1
ATOM 870 N N . MET A 1 107 ? 2.889 -0.367 -7.151 1.00 82.06 107 MET A N 1
ATOM 871 C CA . MET A 1 107 ? 3.525 -1.584 -6.661 1.00 82.06 107 MET A CA 1
ATOM 872 C C . MET A 1 107 ? 4.285 -1.351 -5.352 1.00 82.06 107 MET A C 1
ATOM 874 O O . MET A 1 107 ? 4.228 -2.178 -4.441 1.00 82.06 107 MET A O 1
ATOM 878 N N . LYS A 1 108 ? 5.044 -0.257 -5.252 1.00 83.19 108 LYS A N 1
ATOM 879 C CA . LYS A 1 108 ? 5.812 0.082 -4.049 1.00 83.19 108 LYS A CA 1
ATOM 880 C C . LYS A 1 108 ? 4.905 0.497 -2.889 1.00 83.19 108 LYS A C 1
ATOM 882 O O . LYS A 1 108 ? 5.106 0.043 -1.768 1.00 83.19 108 LYS A O 1
ATOM 887 N N . SER A 1 109 ? 3.910 1.336 -3.149 1.00 84.81 109 SER A N 1
ATOM 888 C CA . SER A 1 109 ? 2.935 1.768 -2.151 1.00 84.81 109 SER A CA 1
ATOM 889 C C . SER A 1 109 ? 2.147 0.587 -1.598 1.00 84.81 109 SER A C 1
ATOM 891 O O . SER A 1 109 ? 1.870 0.566 -0.406 1.00 84.81 109 SER A O 1
ATOM 893 N N . HIS A 1 110 ? 1.845 -0.419 -2.424 1.00 81.50 110 HIS A N 1
ATOM 894 C CA . HIS A 1 110 ? 1.134 -1.622 -1.988 1.00 81.50 110 HIS A CA 1
ATOM 895 C C . HIS A 1 110 ? 1.954 -2.448 -0.988 1.00 81.50 110 HIS A C 1
ATOM 897 O O . HIS A 1 110 ? 1.442 -2.876 0.042 1.00 81.50 110 HIS A O 1
ATOM 903 N N . GLN A 1 111 ? 3.250 -2.591 -1.253 1.00 75.62 111 GLN A N 1
ATOM 904 C CA . GLN A 1 111 ? 4.213 -3.230 -0.354 1.00 75.62 111 GLN A CA 1
ATOM 905 C C . GLN A 1 111 ? 4.348 -2.500 0.984 1.00 75.62 111 GLN A C 1
ATOM 907 O O . GLN A 1 111 ? 4.274 -3.104 2.049 1.00 75.62 111 GLN A O 1
ATOM 912 N N . GLN A 1 112 ? 4.516 -1.178 0.934 1.00 80.31 112 GLN A N 1
ATOM 913 C CA . GLN A 1 112 ? 4.608 -0.361 2.145 1.00 80.31 112 GLN A CA 1
ATOM 914 C C . GLN A 1 112 ? 3.302 -0.395 2.946 1.00 80.31 112 GLN A C 1
ATOM 916 O O . GLN A 1 112 ? 3.337 -0.445 4.170 1.00 80.31 112 GLN A O 1
ATOM 921 N N . PHE A 1 113 ? 2.156 -0.421 2.262 1.00 81.88 113 PHE A N 1
ATOM 922 C CA . PHE A 1 113 ? 0.847 -0.612 2.880 1.00 81.88 113 PHE A CA 1
ATOM 923 C C . PHE A 1 113 ? 0.763 -1.939 3.647 1.00 81.88 113 PHE A C 1
ATOM 925 O O . PHE A 1 113 ? 0.354 -1.929 4.808 1.00 81.88 113 PHE A O 1
ATOM 932 N N . GLN A 1 114 ? 1.192 -3.051 3.039 1.00 74.56 114 GLN A N 1
ATOM 933 C CA . GLN A 1 114 ? 1.254 -4.356 3.708 1.00 74.56 114 GLN A CA 1
ATOM 934 C C . GLN A 1 114 ? 2.183 -4.309 4.930 1.00 74.56 114 GLN A C 1
ATOM 936 O O . GLN A 1 114 ? 1.757 -4.638 6.032 1.00 74.56 114 GLN A O 1
ATOM 941 N N . GLY A 1 115 ? 3.408 -3.797 4.766 1.00 72.25 115 GLY A N 1
ATOM 942 C CA . GLY A 1 115 ? 4.388 -3.708 5.854 1.00 72.25 115 GLY A CA 1
ATOM 943 C C . GLY A 1 115 ? 3.925 -2.849 7.037 1.00 72.25 115 GLY A C 1
ATOM 944 O O . GLY A 1 115 ? 4.079 -3.252 8.188 1.00 72.25 115 GLY A O 1
ATOM 945 N N . HIS A 1 116 ? 3.319 -1.684 6.779 1.00 79.69 116 HIS A N 1
ATOM 946 C CA . HIS A 1 116 ? 2.769 -0.832 7.840 1.00 79.69 116 HIS A CA 1
ATOM 947 C C . HIS A 1 116 ? 1.595 -1.499 8.560 1.00 79.69 116 HIS A C 1
ATOM 949 O O . HIS A 1 116 ? 1.492 -1.405 9.783 1.00 79.69 116 HIS A O 1
ATOM 955 N N . ARG A 1 117 ? 0.707 -2.179 7.823 1.00 78.75 117 ARG A N 1
ATOM 956 C CA . ARG A 1 117 ? -0.409 -2.902 8.436 1.00 78.75 117 ARG A CA 1
ATOM 957 C C . ARG A 1 117 ? 0.094 -4.014 9.350 1.00 78.75 117 ARG A C 1
ATOM 959 O O . ARG A 1 117 ? -0.384 -4.096 10.475 1.00 78.75 117 ARG A O 1
ATOM 966 N N . ASP A 1 118 ? 1.060 -4.810 8.902 1.00 71.12 118 ASP A N 1
ATOM 967 C CA . ASP A 1 118 ? 1.623 -5.912 9.689 1.00 71.12 118 ASP A CA 1
ATOM 968 C C . ASP A 1 118 ? 2.268 -5.424 10.994 1.00 71.12 118 ASP A C 1
ATOM 970 O O . ASP A 1 118 ? 2.073 -6.039 12.046 1.00 71.12 118 ASP A O 1
ATOM 974 N N . ASP A 1 119 ? 2.994 -4.300 10.950 1.00 78.75 119 ASP A N 1
ATOM 975 C CA . ASP A 1 119 ? 3.619 -3.695 12.134 1.00 78.75 119 ASP A CA 1
ATOM 976 C C . ASP A 1 119 ? 2.563 -3.303 13.182 1.00 78.75 119 ASP A C 1
ATOM 978 O O . ASP A 1 119 ? 2.630 -3.715 14.345 1.00 78.75 119 ASP A O 1
ATOM 982 N N . TYR A 1 120 ? 1.515 -2.589 12.758 1.00 82.88 120 TYR A N 1
ATOM 983 C CA . TYR A 1 120 ? 0.419 -2.202 13.646 1.00 82.88 120 TYR A CA 1
ATOM 984 C C . TYR A 1 120 ? -0.394 -3.401 14.143 1.00 82.88 120 TYR A C 1
ATOM 986 O O . TYR A 1 120 ? -0.718 -3.476 15.332 1.00 82.88 120 TYR A O 1
ATOM 994 N N . GLN A 1 121 ? -0.689 -4.360 13.263 1.00 77.81 121 GLN A N 1
ATOM 995 C CA . GLN A 1 121 ? -1.455 -5.555 13.602 1.00 77.81 121 GLN A CA 1
ATOM 996 C C . GLN A 1 121 ? -0.708 -6.430 14.612 1.00 77.81 121 GLN A C 1
ATOM 998 O O . GLN A 1 121 ? -1.332 -7.012 15.498 1.00 77.81 121 GLN A O 1
ATOM 1003 N N . SER A 1 122 ? 0.623 -6.503 14.531 1.00 76.31 122 SER A N 1
ATOM 1004 C CA . SER A 1 122 ? 1.445 -7.233 15.500 1.00 76.31 122 SER A CA 1
ATOM 1005 C C . SER A 1 122 ? 1.282 -6.674 16.916 1.00 76.31 122 SER A C 1
ATOM 1007 O O . SER A 1 122 ? 1.063 -7.439 17.858 1.00 76.31 122 SER A O 1
ATOM 1009 N N . VAL A 1 123 ? 1.344 -5.348 17.077 1.00 83.25 123 VAL A N 1
ATOM 1010 C CA . VAL A 1 123 ? 1.148 -4.707 18.389 1.00 83.25 123 VAL A CA 1
ATOM 1011 C C . VAL A 1 123 ? -0.298 -4.860 18.860 1.00 83.25 123 VAL A C 1
ATOM 1013 O O . VAL A 1 123 ? -0.533 -5.221 20.011 1.00 83.25 123 VAL A O 1
ATOM 1016 N N . PHE A 1 124 ? -1.276 -4.673 17.973 1.00 84.75 124 PHE A N 1
ATOM 1017 C CA . PHE A 1 124 ? -2.686 -4.896 18.295 1.00 84.75 124 PHE A CA 1
ATOM 1018 C C . PHE A 1 124 ? -2.961 -6.331 18.771 1.00 84.75 124 PHE A C 1
ATOM 1020 O O . PHE A 1 124 ? -3.600 -6.529 19.802 1.00 84.75 124 PHE A O 1
ATOM 1027 N N . ASN A 1 125 ? -2.424 -7.340 18.083 1.00 79.81 125 ASN A N 1
ATOM 1028 C CA . ASN A 1 125 ? -2.572 -8.741 18.475 1.00 79.81 125 ASN A CA 1
ATOM 1029 C C . ASN A 1 125 ? -1.945 -9.017 19.856 1.00 79.81 125 ASN A C 1
ATOM 1031 O O . ASN A 1 125 ? -2.487 -9.822 20.618 1.00 79.81 125 ASN A O 1
ATOM 1035 N N . SER A 1 126 ? -0.839 -8.341 20.198 1.00 84.31 126 SER A N 1
ATOM 1036 C CA . SER A 1 126 ? -0.243 -8.384 21.544 1.00 84.31 126 SER A CA 1
ATOM 1037 C C . SER A 1 126 ? -1.207 -7.831 22.599 1.00 84.31 126 SER A C 1
ATOM 1039 O O . SER A 1 126 ? -1.493 -8.514 23.584 1.00 84.31 126 SER A O 1
ATOM 1041 N N . ILE A 1 127 ? -1.807 -6.662 22.343 1.00 87.25 127 ILE A N 1
ATOM 1042 C CA . ILE A 1 127 ? -2.806 -6.041 23.227 1.00 87.25 127 ILE A CA 1
ATOM 1043 C C . ILE A 1 127 ? -4.007 -6.972 23.434 1.00 87.25 127 ILE A C 1
ATOM 1045 O O . ILE A 1 127 ? -4.399 -7.232 24.571 1.00 87.25 127 ILE A O 1
ATOM 1049 N N . VAL A 1 128 ? -4.561 -7.533 22.355 1.00 84.44 128 VAL A N 1
ATOM 1050 C CA . VAL A 1 128 ? -5.690 -8.479 22.414 1.00 84.44 128 VAL A CA 1
ATOM 1051 C C . VAL A 1 128 ? -5.330 -9.716 23.241 1.00 84.44 128 VAL A C 1
ATOM 1053 O O . VAL A 1 128 ? -6.117 -10.153 24.084 1.00 84.44 128 VAL A O 1
ATOM 1056 N N . LYS A 1 129 ? -4.127 -10.273 23.056 1.00 83.75 129 LYS A N 1
ATOM 1057 C CA . LYS A 1 129 ? -3.647 -11.408 23.854 1.00 83.75 129 LYS A CA 1
ATOM 1058 C C . LYS A 1 129 ? -3.584 -11.051 25.343 1.00 83.75 129 LYS A C 1
ATOM 1060 O O . LYS A 1 129 ? -4.144 -11.787 26.158 1.00 83.75 129 LYS A O 1
ATOM 1065 N N . LYS A 1 130 ? -2.979 -9.910 25.686 1.00 89.81 130 LYS A N 1
ATOM 1066 C CA . LYS A 1 130 ? -2.867 -9.427 27.070 1.00 89.81 130 LYS A CA 1
ATOM 1067 C C . LYS A 1 130 ? -4.229 -9.178 27.701 1.00 89.81 130 LYS A C 1
ATOM 1069 O O . LYS A 1 130 ? -4.441 -9.596 28.832 1.00 89.81 130 LYS A O 1
ATOM 1074 N N . LEU A 1 131 ? -5.188 -8.596 26.977 1.00 88.12 131 LEU A N 1
ATOM 1075 C CA . LEU A 1 131 ? -6.568 -8.438 27.457 1.00 88.12 131 LEU A CA 1
ATOM 1076 C C . LEU A 1 131 ? -7.201 -9.786 27.828 1.00 88.12 131 LEU A C 1
ATOM 1078 O O . LEU A 1 131 ? -7.848 -9.911 28.868 1.00 88.12 131 LEU A O 1
ATOM 1082 N N . GLY A 1 132 ? -6.967 -10.821 27.016 1.00 85.69 132 GLY A N 1
ATOM 1083 C CA . GLY A 1 132 ? -7.402 -12.184 27.317 1.00 85.69 132 GLY A CA 1
ATOM 1084 C C . GLY A 1 132 ? -6.755 -12.756 28.583 1.00 85.69 132 GLY A C 1
ATOM 1085 O O . GLY A 1 132 ? -7.425 -13.435 29.360 1.00 85.69 132 GLY A O 1
ATOM 1086 N N . GLU A 1 133 ? -5.476 -12.464 28.817 1.00 88.31 133 GLU A N 1
ATOM 1087 C CA . GLU A 1 133 ? -4.757 -12.843 30.039 1.00 88.31 133 GLU A CA 1
ATOM 1088 C C . GLU A 1 133 ? -5.300 -12.094 31.266 1.00 88.31 133 GLU A C 1
ATOM 1090 O O . GLU A 1 133 ? -5.619 -12.731 32.270 1.00 88.31 133 GLU A O 1
ATOM 1095 N N . LYS A 1 134 ? -5.515 -10.772 31.176 1.00 90.06 134 LYS A N 1
ATOM 1096 C CA . LYS A 1 134 ? -6.073 -9.969 32.281 1.00 90.06 134 LYS A CA 1
ATOM 1097 C C . LYS A 1 134 ? -7.497 -10.399 32.635 1.00 90.06 134 LYS A C 1
ATOM 1099 O O . LYS A 1 134 ? -7.812 -10.554 33.809 1.00 90.06 134 LYS A O 1
ATOM 1104 N N . SER A 1 135 ? -8.329 -10.698 31.635 1.00 87.00 135 SER A N 1
ATOM 1105 C CA . SER A 1 135 ? -9.678 -11.249 31.839 1.00 87.00 135 SER A CA 1
ATOM 1106 C C . SER A 1 135 ? -9.671 -12.564 32.637 1.00 87.00 135 SER A C 1
ATOM 1108 O O . SER A 1 135 ? -10.572 -12.819 33.440 1.00 87.00 135 SER A O 1
ATOM 1110 N N . ARG A 1 136 ? -8.647 -13.410 32.449 1.00 84.88 136 ARG A N 1
ATOM 1111 C CA . ARG A 1 136 ? -8.468 -14.643 33.234 1.00 84.88 136 ARG A CA 1
ATOM 1112 C C . ARG A 1 136 ? -8.004 -14.351 34.655 1.00 84.88 136 ARG A C 1
ATOM 1114 O O . ARG A 1 136 ? -8.557 -14.939 35.578 1.00 84.88 136 ARG A O 1
ATOM 1121 N N . LEU A 1 137 ? -7.040 -13.444 34.824 1.00 86.75 137 LEU A N 1
ATOM 1122 C CA . LEU A 1 137 ? -6.523 -13.045 36.139 1.00 86.75 137 LEU A CA 1
ATOM 1123 C C . LEU A 1 137 ? -7.613 -12.428 37.025 1.00 86.75 137 LEU A C 1
ATOM 1125 O O . LEU A 1 137 ? -7.695 -12.749 38.203 1.00 86.75 137 LEU A O 1
ATOM 1129 N N . LEU A 1 138 ? -8.501 -11.621 36.441 1.00 85.25 138 LEU A N 1
ATOM 1130 C CA . LEU A 1 138 ? -9.648 -11.021 37.133 1.00 85.25 138 LEU A CA 1
ATOM 1131 C C . LEU A 1 138 ? -10.805 -12.013 37.383 1.00 85.25 138 LEU A C 1
ATOM 1133 O O . LEU A 1 138 ? -11.828 -11.654 37.959 1.00 85.25 138 LEU A O 1
ATOM 1137 N N . GLY A 1 139 ? -10.689 -13.267 36.930 1.00 80.81 139 GLY A N 1
ATOM 1138 C CA . GLY A 1 139 ? -11.727 -14.289 37.103 1.00 80.81 139 GLY A CA 1
ATOM 1139 C C . GLY A 1 139 ? -12.999 -14.071 36.272 1.00 80.81 139 GLY A C 1
ATOM 1140 O O . GLY A 1 139 ? -13.952 -14.841 36.406 1.00 80.81 139 GLY A O 1
ATOM 1141 N N . LEU A 1 140 ? -13.019 -13.081 35.375 1.00 79.88 140 LEU A N 1
ATOM 1142 C CA . LEU A 1 140 ? -14.194 -12.693 34.581 1.00 79.88 140 LEU A CA 1
ATOM 1143 C C . LEU A 1 140 ? -14.650 -13.815 33.638 1.00 79.88 140 LEU A C 1
ATOM 1145 O O . LEU A 1 140 ? -15.842 -14.069 33.475 1.00 79.88 140 LEU A O 1
ATOM 1149 N N . SER A 1 141 ? -13.697 -14.554 33.066 1.00 65.94 141 SER A N 1
ATOM 1150 C CA . SER A 1 141 ? -13.980 -15.715 32.203 1.00 65.94 141 SER A CA 1
ATOM 1151 C C . SER A 1 141 ? -14.652 -16.886 32.934 1.00 65.94 141 SER A C 1
ATOM 1153 O O . SER A 1 141 ? -15.474 -17.581 32.346 1.00 65.94 141 SER A O 1
ATOM 1155 N N . ARG A 1 142 ? -14.351 -17.099 34.222 1.00 66.25 142 ARG A N 1
ATOM 1156 C CA . ARG A 1 142 ? -14.995 -18.158 35.020 1.00 66.25 142 ARG A CA 1
ATOM 1157 C C . ARG A 1 142 ? -16.404 -17.754 35.449 1.00 66.25 142 ARG A C 1
ATOM 1159 O O . ARG A 1 142 ? -17.310 -18.573 35.373 1.00 66.25 142 ARG A O 1
ATOM 1166 N N . LYS A 1 143 ? -16.586 -16.492 35.853 1.00 64.38 143 LYS A N 1
ATOM 1167 C CA . LYS A 1 143 ? -17.871 -15.956 36.335 1.00 64.38 143 LYS A CA 1
ATOM 1168 C C . LYS A 1 143 ? -18.925 -15.803 35.236 1.00 64.38 143 LYS A C 1
ATOM 1170 O O . LYS A 1 143 ? -20.108 -15.935 35.507 1.00 64.38 143 LYS A O 1
ATOM 1175 N N . SER A 1 144 ? -18.504 -15.542 34.001 1.00 62.19 144 SER A N 1
ATOM 1176 C CA . SER A 1 144 ? -19.410 -15.231 32.888 1.00 62.19 144 SER A CA 1
ATOM 1177 C C . SER A 1 144 ? -19.910 -16.437 32.080 1.00 62.19 144 SER A C 1
ATOM 1179 O O . SER A 1 144 ? -20.663 -16.257 31.127 1.00 62.19 144 SER A O 1
ATOM 1181 N N . GLY A 1 145 ? -19.461 -17.663 32.374 1.00 61.22 145 GLY A N 1
ATOM 1182 C CA . GLY A 1 145 ? -19.800 -18.858 31.580 1.00 61.22 145 GLY A CA 1
ATOM 1183 C C . GLY A 1 145 ? -19.140 -18.923 30.188 1.00 61.22 145 GLY A C 1
ATOM 1184 O O . GLY A 1 145 ? -19.236 -19.940 29.493 1.00 61.22 145 GLY A O 1
ATOM 1185 N N . PHE A 1 146 ? -18.408 -17.886 29.768 1.00 60.75 146 PHE A N 1
ATOM 1186 C CA . PHE A 1 146 ? -17.681 -17.871 28.501 1.00 60.75 146 PHE A CA 1
ATOM 1187 C C . PHE A 1 146 ? -16.295 -18.503 28.625 1.00 60.75 146 PHE A C 1
ATOM 1189 O O . PHE A 1 146 ? -15.407 -18.002 29.308 1.00 60.75 146 PHE A O 1
ATOM 1196 N N . LYS A 1 147 ? -16.048 -19.555 27.833 1.00 62.50 147 LYS A N 1
ATOM 1197 C CA . LYS A 1 147 ? -14.731 -20.218 27.783 1.00 62.50 147 LYS A CA 1
ATOM 1198 C C . LYS A 1 147 ? -13.591 -19.301 27.292 1.00 62.50 147 LYS A C 1
ATOM 1200 O O . LYS A 1 147 ? -12.432 -19.597 27.573 1.00 62.50 147 LYS A O 1
ATOM 1205 N N . THR A 1 148 ? -13.874 -18.227 26.535 1.00 71.06 148 THR A N 1
ATOM 1206 C CA . THR A 1 148 ? -12.844 -17.339 25.950 1.00 71.06 148 THR A CA 1
ATOM 1207 C C . THR A 1 148 ? -13.306 -15.883 25.766 1.00 71.06 148 THR A C 1
ATOM 1209 O O . THR A 1 148 ? -14.450 -15.634 25.392 1.00 71.06 148 THR A O 1
ATOM 1212 N N . MET A 1 149 ? -12.377 -14.924 25.918 1.00 81.06 149 MET A N 1
ATOM 1213 C CA . MET A 1 149 ? -12.588 -13.484 25.655 1.00 81.06 149 MET A CA 1
ATOM 1214 C C . MET A 1 149 ? -13.043 -13.199 24.214 1.00 81.06 149 MET A C 1
ATOM 1216 O O . MET A 1 149 ? -13.852 -12.307 23.989 1.00 81.06 149 MET A O 1
ATOM 1220 N N . ASN A 1 150 ? -12.623 -14.017 23.242 1.00 78.50 150 ASN A N 1
ATOM 1221 C CA . ASN A 1 150 ? -13.063 -13.873 21.853 1.00 78.50 150 ASN A CA 1
ATOM 1222 C C . ASN A 1 150 ? -14.588 -14.025 21.694 1.00 78.50 150 ASN A C 1
ATOM 1224 O O . ASN A 1 150 ? -15.196 -13.340 20.878 1.00 78.50 150 ASN A O 1
ATOM 1228 N N . LYS A 1 151 ? -15.231 -14.906 22.476 1.00 80.88 151 LYS A N 1
ATOM 1229 C CA . LYS A 1 151 ? -16.695 -15.030 22.440 1.00 80.88 151 LYS A CA 1
ATOM 1230 C C . LYS A 1 151 ? -17.379 -13.781 23.002 1.00 80.88 151 LYS A C 1
ATOM 1232 O O . LYS A 1 151 ? -18.304 -13.290 22.369 1.00 80.88 151 LYS A O 1
ATOM 1237 N N . ALA A 1 152 ? -16.882 -13.247 24.121 1.00 82.81 152 ALA A N 1
ATOM 1238 C CA . ALA A 1 152 ? -17.391 -12.002 24.699 1.00 82.81 152 ALA A CA 1
ATOM 1239 C C . ALA A 1 152 ? -17.228 -10.824 23.722 1.00 82.81 152 ALA A C 1
ATOM 1241 O O . ALA A 1 152 ? -18.179 -10.093 23.476 1.00 82.81 152 ALA A O 1
ATOM 1242 N N . HIS A 1 153 ? -16.068 -10.699 23.069 1.00 84.88 153 HIS A N 1
ATOM 1243 C CA . HIS A 1 153 ? -15.858 -9.699 22.019 1.00 84.88 153 HIS A CA 1
ATOM 1244 C C . HIS A 1 153 ? -16.869 -9.848 20.871 1.00 84.88 153 HIS A C 1
ATOM 1246 O O . HIS A 1 153 ? -17.479 -8.864 20.473 1.00 84.88 153 HIS A O 1
ATOM 1252 N N . LYS A 1 154 ? -17.109 -11.069 20.366 1.00 83.12 154 LYS A N 1
ATOM 1253 C CA . LYS A 1 154 ? -18.103 -11.298 19.301 1.00 83.12 154 LYS A CA 1
ATOM 1254 C C . LYS A 1 154 ? -19.515 -10.866 19.704 1.00 83.12 154 LYS A C 1
ATOM 1256 O O . LYS A 1 154 ? -20.208 -10.265 18.886 1.00 83.12 154 LYS A O 1
ATOM 1261 N N . GLU A 1 155 ? -19.943 -11.159 20.930 1.00 85.12 155 GLU A N 1
ATOM 1262 C CA . GLU A 1 155 ? -21.254 -10.725 21.433 1.00 85.12 155 GLU A CA 1
ATOM 1263 C C . GLU A 1 155 ? -21.328 -9.203 21.615 1.00 85.12 155 GLU A C 1
ATOM 1265 O O . GLU A 1 155 ? -22.287 -8.580 21.160 1.00 85.12 155 GLU A O 1
ATOM 1270 N N . LEU A 1 156 ? -20.288 -8.575 22.175 1.00 87.19 156 LEU A N 1
ATOM 1271 C CA . LEU A 1 156 ? -20.213 -7.116 22.285 1.00 87.19 156 LEU A CA 1
ATOM 1272 C C . LEU A 1 156 ? -20.276 -6.449 20.906 1.00 87.19 156 LEU A C 1
ATOM 1274 O O . LEU A 1 156 ? -21.034 -5.502 20.690 1.00 87.19 156 LEU A O 1
ATOM 1278 N N . GLN A 1 157 ? -19.532 -6.991 19.942 1.00 84.56 157 GLN A N 1
ATOM 1279 C CA . GLN A 1 157 ? -19.546 -6.508 18.573 1.00 84.56 157 GLN A CA 1
ATOM 1280 C C . GLN A 1 157 ? -20.954 -6.627 17.980 1.00 84.56 157 GLN A C 1
ATOM 1282 O O . GLN A 1 157 ? -21.410 -5.689 17.331 1.00 84.56 157 GLN A O 1
ATOM 1287 N N . LYS A 1 158 ? -21.680 -7.736 18.194 1.00 85.56 158 LYS A N 1
ATOM 1288 C CA . LYS A 1 158 ? -23.082 -7.865 17.753 1.00 85.56 158 LYS A CA 1
ATOM 1289 C C . LYS A 1 158 ? -23.958 -6.759 18.337 1.00 85.56 158 LYS A C 1
ATOM 1291 O O . LYS A 1 158 ? -24.645 -6.113 17.554 1.00 85.56 158 LYS A O 1
ATOM 1296 N N . LYS A 1 159 ? -23.865 -6.472 19.643 1.00 89.75 159 LYS A N 1
ATOM 1297 C CA . LYS A 1 159 ? -24.631 -5.381 20.274 1.00 89.75 159 LYS A CA 1
ATOM 1298 C C . LYS A 1 159 ? -24.366 -4.029 19.601 1.00 89.75 159 LYS A C 1
ATOM 1300 O O . LYS A 1 159 ? -25.303 -3.328 19.226 1.00 89.75 159 LYS A O 1
ATOM 1305 N N . TYR A 1 160 ? -23.101 -3.683 19.350 1.00 85.88 160 TYR A N 1
ATOM 1306 C CA . TYR A 1 160 ? -22.770 -2.450 18.622 1.00 85.88 160 TYR A CA 1
ATOM 1307 C C . TYR A 1 160 ? -23.283 -2.436 17.180 1.00 85.88 160 TYR A C 1
ATOM 1309 O O . TYR A 1 160 ? -23.649 -1.378 16.677 1.00 85.88 160 TYR A O 1
ATOM 1317 N N . ASN A 1 161 ? -23.338 -3.585 16.506 1.00 82.88 161 ASN A N 1
ATOM 1318 C CA . ASN A 1 161 ? -23.916 -3.651 15.165 1.00 82.88 161 ASN A CA 1
ATOM 1319 C C . ASN A 1 161 ? -25.429 -3.458 15.181 1.00 82.88 161 ASN A C 1
ATOM 1321 O O . ASN A 1 161 ? -25.924 -2.701 14.357 1.00 82.88 161 ASN A O 1
ATOM 1325 N N . THR A 1 162 ? -26.140 -4.059 16.136 1.00 87.12 162 THR A N 1
ATOM 1326 C CA . THR A 1 162 ? -27.574 -3.810 16.330 1.00 87.12 162 THR A CA 1
ATOM 1327 C C . THR A 1 162 ? -27.835 -2.327 16.578 1.00 87.12 162 THR A C 1
ATOM 1329 O O . THR A 1 162 ? -28.744 -1.754 15.989 1.00 87.12 162 THR A O 1
ATOM 1332 N N . TYR A 1 163 ? -27.003 -1.669 17.389 1.00 85.44 163 TYR A N 1
ATOM 1333 C CA . TYR A 1 163 ? -27.083 -0.220 17.583 1.00 85.44 163 TYR A CA 1
ATOM 1334 C C . TYR A 1 163 ? -26.931 0.560 16.261 1.00 85.44 163 TYR A C 1
ATOM 1336 O O . TYR A 1 163 ? -27.727 1.455 15.984 1.00 85.44 163 TYR A O 1
ATOM 1344 N N . GLN A 1 164 ? -25.952 0.204 15.419 1.00 79.81 164 GLN A N 1
ATOM 1345 C CA . GLN A 1 164 ? -25.759 0.838 14.106 1.00 79.81 164 GLN A CA 1
ATOM 1346 C C . GLN A 1 164 ? -26.924 0.571 13.143 1.00 79.81 164 GLN A C 1
ATOM 1348 O O . GLN A 1 164 ? -27.361 1.484 12.451 1.00 79.81 164 GLN A O 1
ATOM 1353 N N . GLU A 1 165 ? -27.446 -0.654 13.120 1.00 82.06 165 GLU A N 1
ATOM 1354 C CA . GLU A 1 165 ? -28.602 -1.040 12.309 1.00 82.06 165 GLU A CA 1
ATOM 1355 C C . GLU A 1 165 ? -29.840 -0.224 12.692 1.00 82.06 165 GLU A C 1
ATOM 1357 O O . GLU A 1 165 ? -30.482 0.363 11.825 1.00 82.06 165 GLU A O 1
ATOM 1362 N N . LYS A 1 166 ? -30.122 -0.096 13.994 1.00 84.06 166 LYS A N 1
ATOM 1363 C CA . LYS A 1 166 ? -31.214 0.746 14.501 1.00 84.06 166 LYS A CA 1
ATOM 1364 C C . LYS A 1 166 ? -31.034 2.207 14.123 1.00 84.06 166 LYS A C 1
ATOM 1366 O O . LYS A 1 166 ? -31.988 2.854 13.711 1.00 84.06 166 LYS A O 1
ATOM 1371 N N . MET A 1 167 ? -29.809 2.717 14.212 1.00 79.31 167 MET A N 1
ATOM 1372 C CA . MET A 1 167 ? -29.504 4.090 13.817 1.00 79.31 167 MET A CA 1
ATOM 1373 C C . MET A 1 167 ? -29.756 4.329 12.319 1.00 79.31 167 MET A C 1
ATOM 1375 O O . MET A 1 167 ? -30.221 5.406 11.957 1.00 79.31 167 MET A O 1
ATOM 1379 N N . GLN A 1 168 ? -29.471 3.341 11.462 1.00 76.25 168 GLN A N 1
ATOM 1380 C CA . GLN A 1 168 ? -29.660 3.431 10.009 1.00 76.25 168 GLN A CA 1
ATOM 1381 C C . GLN A 1 168 ? -31.120 3.221 9.574 1.00 76.25 168 GLN A C 1
ATOM 1383 O O . GLN A 1 168 ? -31.582 3.928 8.682 1.00 76.25 168 GLN A O 1
ATOM 1388 N N . ASN A 1 169 ? -31.838 2.281 10.195 1.00 80.12 169 ASN A N 1
ATOM 1389 C CA . ASN A 1 169 ? -33.152 1.826 9.723 1.00 80.12 169 ASN A CA 1
ATOM 1390 C C . ASN A 1 169 ? -34.328 2.379 10.543 1.00 80.12 169 ASN A C 1
ATOM 1392 O O . ASN A 1 169 ? -35.361 2.722 9.974 1.00 80.12 169 ASN A O 1
ATOM 1396 N N . ASP A 1 170 ? -34.171 2.489 11.864 1.00 81.44 170 ASP A N 1
ATOM 1397 C CA . ASP A 1 170 ? -35.258 2.830 12.796 1.00 81.44 170 ASP A CA 1
ATOM 1398 C C . ASP A 1 170 ? -35.179 4.292 13.285 1.00 81.44 170 ASP A C 1
ATOM 1400 O O . ASP A 1 170 ? -36.087 4.795 13.951 1.00 81.44 170 ASP A O 1
ATOM 1404 N N . GLY A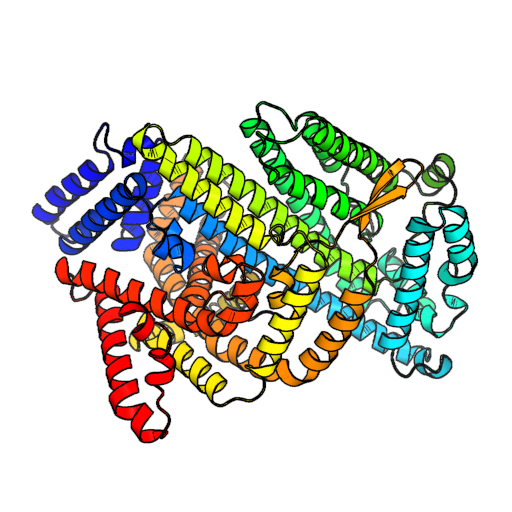 1 171 ? -34.068 4.975 12.999 1.00 74.62 171 GLY A N 1
ATOM 1405 C CA . GLY A 1 171 ? -33.791 6.343 13.425 1.00 74.62 171 GLY A CA 1
ATOM 1406 C C . GLY A 1 171 ? -33.207 6.475 14.840 1.00 74.62 171 GLY A C 1
ATOM 1407 O O . GLY A 1 171 ? -33.078 5.519 15.608 1.00 74.62 171 GLY A O 1
ATOM 1408 N N . TRP A 1 172 ? -32.839 7.714 15.189 1.00 76.25 172 TRP A N 1
ATOM 1409 C CA . TRP A 1 172 ? -32.069 8.050 16.398 1.00 76.25 172 TRP A CA 1
ATOM 1410 C C . TRP A 1 172 ? -32.696 7.534 17.701 1.00 76.25 172 TRP A C 1
ATOM 1412 O O . TRP A 1 172 ? -32.001 6.925 18.507 1.00 76.25 172 TRP A O 1
ATOM 1422 N N . LYS A 1 173 ? -34.009 7.720 17.897 1.00 80.56 173 LYS A N 1
ATOM 1423 C CA . LYS A 1 173 ? -34.690 7.365 19.155 1.00 80.56 173 LYS A CA 1
ATOM 1424 C C . LYS A 1 173 ? -34.629 5.860 19.466 1.00 80.56 173 LYS A C 1
ATOM 1426 O O . LYS A 1 173 ? -34.352 5.482 20.596 1.00 80.56 173 LYS A O 1
ATOM 1431 N N . SER A 1 174 ? -34.803 5.001 18.457 1.00 84.06 174 SER A N 1
ATOM 1432 C CA . SER A 1 174 ? -34.689 3.538 18.617 1.00 84.06 174 SER A CA 1
ATOM 1433 C C . SER A 1 174 ? -33.259 3.114 18.974 1.00 84.06 174 SER A C 1
ATOM 1435 O O . SER A 1 174 ? -33.045 2.263 19.841 1.00 84.06 174 SER A O 1
ATOM 1437 N N . ALA A 1 175 ? -32.259 3.723 18.329 1.00 82.88 175 ALA A N 1
ATOM 1438 C CA . ALA A 1 175 ? -30.852 3.456 18.619 1.00 82.88 175 ALA A CA 1
ATOM 1439 C C . ALA A 1 175 ? -30.466 3.914 20.038 1.00 82.88 175 ALA A C 1
ATOM 1441 O O 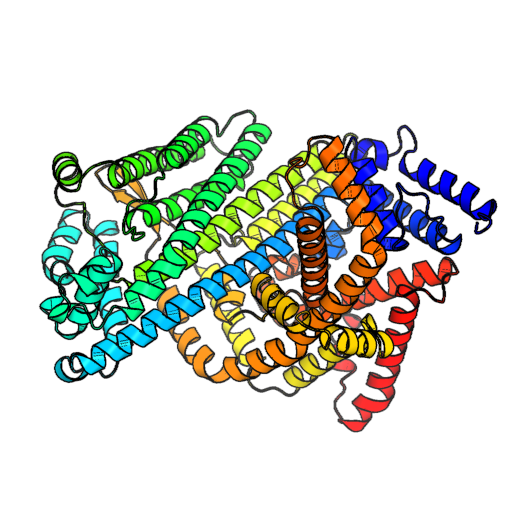. ALA A 1 175 ? -29.742 3.222 20.754 1.00 82.88 175 ALA A O 1
ATOM 1442 N N . GLU A 1 176 ? -30.990 5.065 20.446 1.00 82.25 176 GLU A N 1
ATOM 1443 C CA . GLU A 1 176 ? -30.796 5.693 21.747 1.00 82.25 176 GLU A CA 1
ATOM 1444 C C . GLU A 1 176 ? -31.287 4.808 22.902 1.00 82.25 176 GLU A C 1
ATOM 1446 O O . GLU A 1 176 ? -30.520 4.509 23.824 1.00 82.25 176 GLU A O 1
ATOM 1451 N N . ASP A 1 177 ? -32.526 4.322 22.804 1.00 86.94 177 ASP A N 1
ATOM 1452 C CA . ASP A 1 177 ? -33.122 3.417 23.790 1.00 86.94 177 ASP A CA 1
ATOM 1453 C C . ASP A 1 177 ? -32.323 2.110 23.896 1.00 86.94 177 ASP A C 1
ATOM 1455 O O . ASP A 1 177 ? -32.045 1.614 24.993 1.00 86.94 177 ASP A O 1
ATOM 1459 N N . TYR A 1 178 ? -31.875 1.579 22.753 1.00 90.62 178 TYR A N 1
ATOM 1460 C CA . TYR A 1 178 ? -31.038 0.384 22.716 1.00 90.62 178 TYR A CA 1
ATOM 1461 C C . TYR A 1 178 ? -29.686 0.604 23.405 1.00 90.62 178 TYR A C 1
ATOM 1463 O O . TYR A 1 178 ? -29.262 -0.232 24.201 1.00 90.62 178 TYR A O 1
ATOM 1471 N N . TYR A 1 179 ? -29.009 1.727 23.148 1.00 88.00 179 TYR A N 1
ATOM 1472 C CA . TYR A 1 179 ? -27.724 2.019 23.784 1.00 88.00 179 TYR A CA 1
ATOM 1473 C C . TYR A 1 179 ? -27.861 2.128 25.304 1.00 88.00 179 TYR A C 1
ATOM 1475 O O . TYR A 1 179 ? -27.084 1.508 26.031 1.00 88.00 179 TYR A O 1
ATOM 1483 N N . LYS A 1 180 ? -28.856 2.881 25.794 1.00 87.69 180 LYS A N 1
ATOM 1484 C CA . LYS A 1 180 ? -29.110 3.045 27.236 1.00 87.69 180 LYS A CA 1
ATOM 1485 C C . LYS A 1 180 ? -29.338 1.703 27.927 1.00 87.69 180 LYS A C 1
ATOM 1487 O O . LYS A 1 180 ? -28.836 1.484 29.029 1.00 87.69 180 LYS A O 1
ATOM 1492 N N . LYS A 1 181 ? -30.051 0.798 27.256 1.00 89.81 181 LYS A N 1
ATOM 1493 C CA . LYS A 1 181 ? -30.345 -0.541 27.763 1.00 89.81 181 LYS A CA 1
ATOM 1494 C C . LYS A 1 181 ? -29.133 -1.478 27.728 1.00 89.81 181 LYS A C 1
ATOM 1496 O O . LYS A 1 181 ? -28.879 -2.164 28.711 1.00 89.81 181 LYS A O 1
ATOM 1501 N N . GLU A 1 182 ? -28.402 -1.517 26.614 1.00 91.19 182 GLU A N 1
ATOM 1502 C CA . GLU A 1 182 ? -27.485 -2.623 26.296 1.00 91.19 182 GLU A CA 1
ATOM 1503 C C . GLU A 1 182 ? -25.991 -2.256 26.284 1.00 91.19 182 GLU A C 1
ATOM 1505 O O . GLU A 1 182 ? -25.155 -3.161 26.306 1.00 91.19 182 GLU A O 1
ATOM 1510 N N . LEU A 1 183 ? -25.640 -0.964 26.196 1.00 89.25 183 LEU A N 1
ATOM 1511 C CA . LEU A 1 183 ? -24.269 -0.496 25.916 1.00 89.25 183 LEU A CA 1
ATOM 1512 C C . LEU A 1 183 ? -23.758 0.605 26.861 1.00 89.25 183 LEU A C 1
ATOM 1514 O O . LEU A 1 183 ? -22.545 0.785 26.981 1.00 89.25 183 LEU A O 1
ATOM 1518 N N . ALA A 1 184 ? -24.651 1.345 27.526 1.00 85.56 184 ALA A N 1
ATOM 1519 C CA . ALA A 1 184 ? -24.278 2.472 28.381 1.00 85.56 184 ALA A CA 1
ATOM 1520 C C . ALA A 1 184 ? -23.408 2.057 29.574 1.00 85.56 184 ALA A C 1
ATOM 1522 O O . ALA A 1 184 ? -22.470 2.773 29.920 1.00 85.56 184 ALA A O 1
ATOM 1523 N N . ASP A 1 185 ? -23.676 0.886 30.146 1.00 84.62 185 ASP A N 1
ATOM 1524 C CA . ASP A 1 185 ? -22.912 0.296 31.240 1.00 84.62 185 ASP A CA 1
ATOM 1525 C C . ASP A 1 185 ? -22.689 -1.189 30.946 1.00 84.62 185 ASP A C 1
ATOM 1527 O O . ASP A 1 185 ? -23.586 -2.016 31.129 1.00 84.62 185 ASP A O 1
ATOM 1531 N N . LEU A 1 186 ? -21.495 -1.514 30.442 1.00 84.81 186 LEU A N 1
ATOM 1532 C CA . LEU A 1 186 ? -21.135 -2.889 30.108 1.00 84.81 186 LEU A CA 1
ATOM 1533 C C . LEU A 1 186 ? -20.808 -3.714 31.354 1.00 84.81 186 LEU A C 1
ATOM 1535 O O . LEU A 1 186 ? -20.828 -4.939 31.283 1.00 84.81 186 LEU A O 1
ATOM 1539 N N . SER A 1 187 ? -20.527 -3.072 32.492 1.00 80.38 187 SER A N 1
ATOM 1540 C CA . SER A 1 187 ? -20.130 -3.765 33.721 1.00 80.38 187 SER A CA 1
ATOM 1541 C C . SER A 1 187 ? -21.268 -4.577 34.350 1.00 80.38 187 SER A C 1
ATOM 1543 O O . SER A 1 187 ? -20.999 -5.524 35.088 1.00 80.38 187 SER A O 1
ATOM 1545 N N . LYS A 1 188 ? -22.528 -4.288 33.979 1.00 82.19 188 LYS A N 1
ATOM 1546 C CA . LYS A 1 188 ? -23.712 -5.097 34.331 1.00 82.19 188 LYS A CA 1
ATOM 1547 C C . LYS A 1 188 ? -23.561 -6.563 33.929 1.00 82.19 188 LYS A C 1
ATOM 1549 O O . LYS A 1 188 ? -24.029 -7.450 34.636 1.00 82.19 188 LYS A O 1
ATOM 1554 N N . ASP A 1 189 ? -22.882 -6.806 32.813 1.00 82.25 189 ASP A N 1
ATOM 1555 C CA . ASP A 1 189 ? -22.551 -8.133 32.324 1.00 82.25 189 ASP A CA 1
ATOM 1556 C C . ASP A 1 189 ? -21.065 -8.407 32.607 1.00 82.25 189 ASP A C 1
ATOM 1558 O O . ASP A 1 189 ? -20.186 -7.881 31.926 1.00 82.25 189 ASP A O 1
ATOM 1562 N N . THR A 1 190 ? -20.747 -9.298 33.555 1.00 82.94 190 THR A N 1
ATOM 1563 C CA . THR A 1 190 ? -19.351 -9.613 33.950 1.00 82.94 190 THR A CA 1
ATOM 1564 C C . THR A 1 190 ? -18.452 -10.019 32.769 1.00 82.94 190 THR A C 1
ATOM 1566 O O . THR A 1 190 ? -17.233 -9.859 32.809 1.00 82.94 190 THR A O 1
ATOM 1569 N N . GLN A 1 191 ? -19.037 -10.536 31.682 1.00 81.19 191 GLN A N 1
ATOM 1570 C CA . GLN A 1 191 ? -18.318 -10.831 30.435 1.00 81.19 191 GLN A CA 1
ATOM 1571 C C . GLN A 1 191 ? -17.717 -9.594 29.751 1.00 81.19 191 GLN A C 1
ATOM 1573 O O . GLN A 1 191 ? -16.714 -9.734 29.047 1.00 81.19 191 GLN A O 1
ATOM 1578 N N . PHE A 1 192 ? -18.312 -8.411 29.926 1.00 88.38 192 PHE A N 1
ATOM 1579 C CA . PHE A 1 192 ? -17.910 -7.194 29.229 1.00 88.38 192 PHE A CA 1
ATOM 1580 C C . PHE A 1 192 ? -17.116 -6.211 30.092 1.00 88.38 192 PHE A C 1
ATOM 1582 O O . PHE A 1 192 ? -16.513 -5.288 29.547 1.00 88.38 192 PHE A O 1
ATOM 1589 N N . GLU A 1 193 ? -17.024 -6.452 31.401 1.00 89.44 193 GLU A N 1
ATOM 1590 C CA . GLU A 1 193 ? -16.266 -5.623 32.349 1.00 89.44 193 GLU A CA 1
ATOM 1591 C C . GLU A 1 193 ? -14.816 -5.375 31.893 1.00 89.44 193 GLU A C 1
ATOM 1593 O O . GLU A 1 193 ? -14.293 -4.270 32.018 1.00 89.44 193 GLU A O 1
ATOM 1598 N N . ILE A 1 194 ? -14.175 -6.370 31.266 1.00 89.94 194 ILE A N 1
ATOM 1599 C CA . ILE A 1 194 ? -12.815 -6.219 30.730 1.00 89.94 194 ILE A CA 1
ATOM 1600 C C . ILE A 1 194 ? -12.711 -5.121 29.658 1.00 89.94 194 ILE A C 1
ATOM 1602 O O . ILE A 1 194 ? -11.684 -4.448 29.583 1.00 89.94 194 ILE A O 1
ATOM 1606 N N . PHE A 1 195 ? -13.746 -4.933 28.834 1.00 90.00 195 PHE A N 1
ATOM 1607 C CA . PHE A 1 195 ? -13.766 -3.907 27.788 1.00 90.00 195 PHE A CA 1
ATOM 1608 C C . PHE A 1 195 ? -14.010 -2.519 28.374 1.00 90.00 195 PHE A C 1
ATOM 1610 O O . PHE A 1 195 ? -13.422 -1.561 27.885 1.00 90.00 195 PHE A O 1
ATOM 1617 N N . GLU A 1 196 ? -14.803 -2.421 29.445 1.00 89.62 196 GLU A N 1
ATOM 1618 C CA . GLU A 1 196 ? -15.006 -1.181 30.201 1.00 89.62 196 GLU A CA 1
ATOM 1619 C C . GLU A 1 196 ? -13.673 -0.705 30.809 1.00 89.62 196 GLU A C 1
ATOM 1621 O O . GLU A 1 196 ? -13.198 0.387 30.500 1.00 89.62 196 GLU A O 1
ATOM 1626 N N . LEU A 1 197 ? -12.988 -1.581 31.557 1.00 92.00 197 LEU A N 1
ATOM 1627 C CA . LEU A 1 197 ? -11.690 -1.274 32.172 1.00 92.00 197 LEU A CA 1
ATOM 1628 C C . LEU A 1 197 ? -10.616 -0.930 31.130 1.00 92.00 197 LEU A C 1
ATOM 1630 O O . LEU A 1 197 ? -9.813 -0.016 31.325 1.00 92.00 197 LEU A O 1
ATOM 1634 N N . ALA A 1 198 ? -10.593 -1.658 30.010 1.00 91.44 198 ALA A N 1
ATOM 1635 C CA . ALA A 1 198 ? -9.663 -1.385 28.922 1.00 91.44 198 ALA A CA 1
ATOM 1636 C C . ALA A 1 198 ? -9.967 -0.052 28.222 1.00 91.44 198 ALA A C 1
ATOM 1638 O O . ALA A 1 198 ? -9.034 0.673 27.881 1.00 91.44 198 ALA A O 1
ATOM 1639 N N . ASN A 1 199 ? -11.244 0.282 28.015 1.00 90.69 199 ASN A N 1
ATOM 1640 C CA . ASN A 1 199 ? -11.669 1.557 27.442 1.00 90.69 199 ASN A CA 1
ATOM 1641 C C . ASN A 1 199 ? -11.181 2.737 28.281 1.00 90.69 199 ASN A C 1
ATOM 1643 O O . ASN A 1 199 ? -10.626 3.683 27.720 1.00 90.69 199 ASN A O 1
ATOM 1647 N N . ASP A 1 200 ? -11.321 2.650 29.601 1.00 89.69 200 ASP A N 1
ATOM 1648 C CA . ASP A 1 200 ? -10.883 3.705 30.512 1.00 89.69 200 ASP A CA 1
ATOM 1649 C C . ASP A 1 200 ? -9.368 3.911 30.419 1.00 89.69 200 ASP A C 1
ATOM 1651 O O . ASP A 1 200 ? -8.899 5.020 30.165 1.00 89.69 200 ASP A O 1
ATOM 1655 N N . VAL A 1 201 ? -8.589 2.829 30.508 1.00 92.19 201 VAL A N 1
ATOM 1656 C CA . VAL A 1 201 ? -7.118 2.890 30.459 1.00 92.19 201 VAL A CA 1
ATOM 1657 C C . VAL A 1 201 ? -6.584 3.344 29.098 1.00 92.19 201 VAL A C 1
ATOM 1659 O O . VAL A 1 201 ? -5.592 4.068 29.033 1.00 92.19 201 VAL A O 1
ATOM 1662 N N . LEU A 1 202 ? -7.203 2.931 27.991 1.00 90.19 202 LEU A N 1
ATOM 1663 C CA . LEU A 1 202 ? -6.751 3.319 26.650 1.00 90.19 202 LEU A CA 1
ATOM 1664 C C . LEU A 1 202 ? -7.046 4.795 26.333 1.00 90.19 202 LEU A C 1
ATOM 1666 O O . LEU A 1 202 ? -6.330 5.391 25.524 1.00 90.19 202 LEU A O 1
ATOM 1670 N N . ARG A 1 203 ? -8.067 5.379 26.974 1.00 86.38 203 ARG A N 1
ATOM 1671 C CA . ARG A 1 203 ? -8.449 6.798 26.853 1.00 86.38 203 ARG A CA 1
ATOM 1672 C C . ARG A 1 203 ? -7.793 7.695 27.899 1.00 86.38 203 ARG A C 1
ATOM 1674 O O . ARG A 1 203 ? -7.584 8.872 27.625 1.00 86.38 203 ARG A O 1
ATOM 1681 N N . ASP A 1 204 ? -7.431 7.161 29.061 1.00 87.81 204 ASP A N 1
ATOM 1682 C CA . ASP A 1 204 ? -6.584 7.835 30.044 1.00 87.81 204 ASP A CA 1
ATOM 1683 C C . ASP A 1 204 ? -5.522 6.879 30.620 1.00 87.81 204 ASP A C 1
ATOM 1685 O O . ASP A 1 204 ? -5.692 6.305 31.700 1.00 87.81 204 ASP A O 1
ATOM 1689 N N . PRO A 1 205 ? -4.373 6.734 29.932 1.00 89.19 205 PRO A N 1
ATOM 1690 C CA . PRO A 1 205 ? -3.271 5.901 30.401 1.00 89.19 205 PRO A CA 1
ATOM 1691 C C . PRO A 1 205 ? -2.719 6.297 31.774 1.00 89.19 205 PRO A C 1
ATOM 1693 O O . PRO A 1 205 ? -2.057 5.476 32.405 1.00 89.19 205 PRO A O 1
ATOM 1696 N N . ASP A 1 206 ? -2.962 7.523 32.257 1.00 89.00 206 ASP A N 1
ATOM 1697 C CA . ASP A 1 206 ? -2.489 7.957 33.575 1.00 89.00 206 ASP A CA 1
ATOM 1698 C C . ASP A 1 206 ? -3.234 7.219 34.716 1.00 89.00 206 ASP A C 1
ATOM 1700 O O . ASP A 1 206 ? -2.711 7.123 35.833 1.00 89.00 206 ASP A O 1
ATOM 1704 N N . LEU A 1 207 ? -4.404 6.619 34.440 1.00 91.75 207 LEU A N 1
ATOM 1705 C CA . LEU A 1 207 ? -5.187 5.830 35.402 1.00 91.75 207 LEU A CA 1
ATOM 1706 C C . LEU A 1 207 ? -4.423 4.631 35.968 1.00 91.75 207 LEU A C 1
ATOM 1708 O O . LEU A 1 207 ? -4.591 4.300 37.141 1.00 91.75 207 LEU A O 1
ATOM 1712 N N . VAL A 1 208 ? -3.515 4.025 35.194 1.00 92.62 208 VAL A N 1
ATOM 1713 C CA . VAL A 1 208 ? -2.708 2.885 35.673 1.00 92.62 208 VAL A CA 1
ATOM 1714 C C . VAL A 1 208 ? -1.791 3.267 36.840 1.00 92.62 208 VAL A C 1
ATOM 1716 O O . VAL A 1 208 ? -1.353 2.393 37.584 1.00 92.62 208 VAL A O 1
ATOM 1719 N N . ARG A 1 209 ? -1.501 4.568 37.002 1.00 91.81 209 ARG A N 1
ATOM 1720 C CA . ARG A 1 209 ? -0.715 5.124 38.114 1.00 91.81 209 ARG A CA 1
ATOM 1721 C C . ARG A 1 209 ? -1.604 5.714 39.204 1.00 91.81 209 ARG A C 1
ATOM 1723 O O . ARG A 1 209 ? -1.349 5.468 40.377 1.00 91.81 209 ARG A O 1
ATOM 1730 N N . LYS A 1 210 ? -2.633 6.480 38.822 1.00 93.31 210 LYS A N 1
ATOM 1731 C CA . LYS A 1 210 ? -3.539 7.170 39.762 1.00 93.31 210 LYS A CA 1
ATOM 1732 C C . LYS A 1 210 ? -4.408 6.198 40.564 1.00 93.31 210 LYS A C 1
ATOM 1734 O O . LYS A 1 210 ? -4.679 6.433 41.733 1.00 93.31 210 LYS A O 1
ATOM 1739 N N . GLU A 1 211 ? -4.802 5.091 39.945 1.00 93.69 211 GLU A N 1
ATOM 1740 C CA . GLU A 1 211 ? -5.720 4.099 40.504 1.00 93.69 211 GLU A CA 1
ATOM 1741 C C . GLU A 1 211 ? -5.107 2.693 40.393 1.00 93.69 211 GLU A C 1
ATOM 1743 O O . GLU A 1 211 ? -5.682 1.760 39.828 1.00 93.69 211 GLU A O 1
ATOM 1748 N N . LEU A 1 212 ? -3.900 2.533 40.950 1.00 91.56 212 LEU A N 1
ATOM 1749 C CA . LEU A 1 212 ? -3.077 1.322 40.825 1.00 91.56 212 LEU A CA 1
ATOM 1750 C C . LEU A 1 212 ? -3.835 0.027 41.169 1.00 91.56 212 LEU A C 1
ATOM 1752 O O . LEU A 1 212 ? -3.677 -0.977 40.477 1.00 91.56 212 LEU A O 1
ATOM 1756 N N . LYS A 1 213 ? -4.690 0.057 42.201 1.00 90.62 213 LYS A N 1
ATOM 1757 C CA . LYS A 1 213 ? -5.487 -1.107 42.629 1.00 90.62 213 LYS A CA 1
ATOM 1758 C C . LYS A 1 213 ? -6.469 -1.585 41.555 1.00 90.62 213 LYS A C 1
ATOM 1760 O O . LYS A 1 213 ? -6.692 -2.785 41.445 1.00 90.62 213 LYS A O 1
ATOM 1765 N N . LYS A 1 214 ? -7.048 -0.663 40.781 1.00 91.38 214 LYS A N 1
ATOM 1766 C CA . LYS A 1 214 ? -8.069 -0.962 39.768 1.00 91.38 214 LYS A CA 1
ATOM 1767 C C . LYS A 1 214 ? -7.451 -1.179 38.387 1.00 91.38 214 LYS A C 1
ATOM 1769 O O . LYS A 1 214 ? -7.761 -2.161 37.719 1.00 91.38 214 LYS A O 1
ATOM 1774 N N . TYR A 1 215 ? -6.540 -0.298 37.974 1.00 94.75 215 TYR A N 1
ATOM 1775 C CA . TYR A 1 215 ? -6.027 -0.266 36.600 1.00 94.75 215 TYR A CA 1
ATOM 1776 C C . TYR A 1 215 ? -4.554 -0.655 36.452 1.00 94.75 215 TYR A C 1
ATOM 1778 O O . TYR A 1 215 ? -4.086 -0.823 35.326 1.00 94.75 215 TYR A O 1
ATOM 1786 N N . GLY A 1 216 ? -3.806 -0.845 37.545 1.00 91.25 216 GLY A N 1
ATOM 1787 C CA . GLY A 1 216 ? -2.370 -1.156 37.484 1.00 91.25 216 GLY A CA 1
ATOM 1788 C C . GLY A 1 216 ? -2.044 -2.403 36.653 1.00 91.25 216 GLY A C 1
ATOM 1789 O O . GLY A 1 216 ? -1.019 -2.455 35.966 1.00 91.25 216 GLY A O 1
ATOM 1790 N N . ILE A 1 217 ? -2.968 -3.371 36.625 1.00 92.94 217 ILE A N 1
ATOM 1791 C CA . ILE A 1 217 ? -2.849 -4.612 35.852 1.00 92.94 217 ILE A CA 1
ATOM 1792 C C . ILE A 1 217 ? -2.802 -4.387 34.322 1.00 92.94 217 ILE A C 1
ATOM 1794 O O . ILE A 1 217 ? -2.342 -5.273 33.602 1.00 92.94 217 ILE A O 1
ATOM 1798 N N . PHE A 1 218 ? -3.233 -3.215 33.831 1.00 95.56 218 PHE A N 1
ATOM 1799 C CA . PHE A 1 218 ? -3.279 -2.831 32.410 1.00 95.56 218 PHE A CA 1
ATOM 1800 C C . PHE A 1 218 ? -2.099 -1.945 31.966 1.00 95.56 218 PHE A C 1
ATOM 1802 O O . PHE A 1 218 ? -2.095 -1.433 30.845 1.00 95.56 218 PHE A O 1
ATOM 1809 N N . SER A 1 219 ? -1.094 -1.736 32.823 1.00 93.38 219 SER A N 1
ATOM 1810 C CA . SER A 1 219 ? 0.078 -0.893 32.522 1.00 93.38 219 SER A CA 1
ATOM 1811 C C . SER A 1 219 ? 0.822 -1.299 31.240 1.00 93.38 219 SER A C 1
ATOM 1813 O O . SER A 1 219 ? 1.270 -0.441 30.476 1.00 93.38 219 SER A O 1
ATOM 1815 N N . ASP A 1 220 ? 0.907 -2.598 30.961 1.00 93.81 220 ASP A N 1
ATOM 1816 C CA . ASP A 1 220 ? 1.518 -3.165 29.757 1.00 93.81 220 ASP A CA 1
ATOM 1817 C C . ASP A 1 220 ? 0.707 -2.894 28.477 1.00 93.81 220 ASP A C 1
ATOM 1819 O O . ASP A 1 220 ? 1.295 -2.607 27.433 1.00 93.81 220 ASP A O 1
ATOM 1823 N N . ILE A 1 221 ? -0.624 -2.939 28.556 1.00 93.38 221 ILE A N 1
ATOM 1824 C CA . ILE A 1 221 ? -1.548 -2.588 27.464 1.00 93.38 221 ILE A CA 1
ATOM 1825 C C . ILE A 1 221 ? -1.481 -1.085 27.166 1.00 93.38 221 ILE A C 1
ATOM 1827 O O . ILE A 1 221 ? -1.357 -0.686 26.007 1.00 93.38 221 ILE A O 1
ATOM 1831 N N . ALA A 1 222 ? -1.497 -0.251 28.210 1.00 92.12 222 ALA A N 1
ATOM 1832 C CA . ALA A 1 222 ? -1.373 1.200 28.081 1.00 92.12 222 ALA A CA 1
ATOM 1833 C C . ALA A 1 222 ? -0.052 1.599 27.401 1.00 92.12 222 ALA A C 1
ATOM 1835 O O . ALA A 1 222 ? -0.029 2.466 26.523 1.00 92.12 222 ALA A O 1
ATOM 1836 N N . SER A 1 223 ? 1.048 0.936 27.775 1.00 91.94 223 SER A N 1
ATOM 1837 C CA . SER A 1 223 ? 2.373 1.154 27.188 1.00 91.94 223 SER A CA 1
ATOM 1838 C C . SER A 1 223 ? 2.422 0.783 25.700 1.00 91.94 223 SER A C 1
ATOM 1840 O O . SER A 1 223 ? 2.890 1.575 24.878 1.00 91.94 223 SER A O 1
ATOM 1842 N N . GLU A 1 224 ? 1.875 -0.378 25.321 1.00 91.94 224 GLU A N 1
ATOM 1843 C CA . GLU A 1 224 ? 1.822 -0.798 23.915 1.00 91.94 224 GLU A CA 1
ATOM 1844 C C . GLU A 1 224 ? 0.987 0.159 23.063 1.00 91.94 224 GLU A C 1
ATOM 1846 O O . GLU A 1 224 ? 1.445 0.586 22.001 1.00 91.94 224 GLU A O 1
ATOM 1851 N N . TRP A 1 225 ? -0.187 0.582 23.541 1.00 89.62 225 TRP A N 1
ATOM 1852 C CA . TRP A 1 225 ? -0.998 1.566 22.824 1.00 89.62 225 TRP A CA 1
ATOM 1853 C C . TRP A 1 225 ? -0.268 2.903 22.652 1.00 89.62 225 TRP A C 1
ATOM 1855 O O . TRP A 1 225 ? -0.236 3.462 21.550 1.00 89.62 225 TRP A O 1
ATOM 1865 N N . LYS A 1 226 ? 0.400 3.386 23.707 1.00 88.81 226 LYS A N 1
ATOM 1866 C CA . LYS A 1 226 ? 1.204 4.617 23.669 1.00 88.81 226 LYS A CA 1
ATOM 1867 C C . LYS A 1 226 ? 2.341 4.544 22.644 1.00 88.81 226 LYS A C 1
ATOM 1869 O O . LYS A 1 226 ? 2.720 5.575 22.092 1.00 88.81 226 LYS A O 1
ATOM 1874 N N . SER A 1 227 ? 2.853 3.347 22.350 1.00 88.44 227 SER A N 1
ATOM 1875 C CA . SER A 1 227 ? 3.916 3.145 21.358 1.00 88.44 227 SER A CA 1
ATOM 1876 C C . SER A 1 227 ? 3.449 3.287 19.897 1.00 88.44 227 SER A C 1
ATOM 1878 O O . SER A 1 227 ? 4.243 3.692 19.041 1.00 88.44 227 SER A O 1
ATOM 1880 N N . ILE A 1 228 ? 2.171 3.000 19.602 1.00 88.88 228 ILE A N 1
ATOM 1881 C CA . ILE A 1 228 ? 1.627 3.015 18.229 1.00 88.88 228 ILE A CA 1
ATOM 1882 C C . ILE A 1 228 ? 0.667 4.174 17.950 1.00 88.88 228 ILE A C 1
ATOM 1884 O O . ILE A 1 228 ? 0.634 4.659 16.821 1.00 88.88 228 ILE A O 1
ATOM 1888 N N . SER A 1 229 ? -0.072 4.670 18.947 1.00 88.00 229 SER A N 1
ATOM 1889 C CA . SER A 1 229 ? -1.079 5.729 18.765 1.00 88.00 229 SER A CA 1
ATOM 1890 C C . SER A 1 229 ? -0.516 7.003 18.105 1.00 88.00 229 SER A C 1
ATOM 1892 O O . SER A 1 229 ? -1.098 7.467 17.118 1.00 88.00 229 SER A O 1
ATOM 1894 N N . PRO A 1 230 ? 0.659 7.537 18.513 1.00 88.38 230 PRO A N 1
ATOM 1895 C CA . PRO A 1 230 ? 1.258 8.693 17.840 1.00 88.38 230 PRO A CA 1
ATOM 1896 C C . PRO A 1 230 ? 1.674 8.419 16.389 1.00 88.38 230 PRO A C 1
ATOM 1898 O O . PRO A 1 230 ? 1.588 9.315 15.547 1.00 88.38 230 PRO A O 1
ATOM 1901 N N . LYS A 1 231 ? 2.115 7.191 16.078 1.00 90.06 231 LYS A N 1
ATOM 1902 C CA . LYS A 1 231 ? 2.482 6.792 14.710 1.00 90.06 231 LYS A CA 1
ATOM 1903 C C . LYS A 1 231 ? 1.239 6.727 13.821 1.00 90.06 231 LYS A C 1
ATOM 1905 O O . LYS A 1 231 ? 1.210 7.377 12.782 1.00 90.06 231 LYS A O 1
ATOM 1910 N N . LEU A 1 232 ? 0.178 6.069 14.293 1.00 89.44 232 LEU A N 1
ATOM 1911 C CA . LEU A 1 232 ? -1.116 6.002 13.609 1.00 89.44 232 LEU A CA 1
ATOM 1912 C C . LEU A 1 232 ? -1.706 7.397 13.358 1.00 89.44 232 LEU A C 1
ATOM 1914 O O . LEU A 1 232 ? -2.221 7.669 12.278 1.00 89.44 232 LEU A O 1
ATOM 1918 N N . TYR A 1 233 ? -1.595 8.311 14.325 1.00 89.88 233 TYR A N 1
ATOM 1919 C CA . TYR A 1 233 ? -2.049 9.693 14.154 1.00 89.88 233 TYR A CA 1
ATOM 1920 C C . TYR A 1 233 ? -1.227 10.470 13.110 1.00 89.88 233 TYR A C 1
ATOM 1922 O O . TYR A 1 233 ? -1.773 11.227 12.303 1.00 89.88 233 TYR A O 1
ATOM 1930 N N . ARG A 1 234 ? 0.096 10.273 13.081 1.00 90.69 234 ARG A N 1
ATOM 1931 C CA . ARG A 1 234 ? 0.965 10.839 12.038 1.00 90.69 234 ARG A CA 1
ATOM 1932 C C . ARG A 1 234 ? 0.594 10.302 10.657 1.00 90.69 234 ARG A C 1
ATOM 1934 O O . ARG A 1 234 ? 0.528 11.072 9.701 1.00 90.69 234 ARG A O 1
ATOM 1941 N N . ASP A 1 235 ? 0.308 9.011 10.564 1.00 90.62 235 ASP A N 1
ATOM 1942 C CA . ASP A 1 235 ? -0.126 8.377 9.325 1.00 90.62 235 ASP A CA 1
ATOM 1943 C C . ASP A 1 235 ? -1.504 8.871 8.884 1.00 90.62 235 ASP A C 1
ATOM 1945 O O . ASP A 1 235 ? -1.703 9.109 7.698 1.00 90.62 235 ASP A O 1
ATOM 1949 N N . LEU A 1 236 ? -2.439 9.128 9.801 1.00 91.06 236 LEU A N 1
ATOM 1950 C CA . LEU A 1 236 ? -3.706 9.791 9.476 1.00 91.06 236 LEU A CA 1
ATOM 1951 C C . LEU A 1 236 ? -3.473 11.161 8.814 1.00 91.06 236 LEU A C 1
ATOM 1953 O O . LEU A 1 236 ? -4.062 11.455 7.772 1.00 91.06 236 LEU A O 1
ATOM 1957 N N . LYS A 1 237 ? -2.581 11.983 9.385 1.00 91.38 237 LYS A N 1
ATOM 1958 C CA . LYS A 1 237 ? -2.212 13.296 8.825 1.00 91.38 237 LYS A CA 1
ATOM 1959 C C . LYS A 1 237 ? -1.571 13.191 7.445 1.00 91.38 237 LYS A C 1
ATOM 1961 O O . LYS A 1 237 ? -1.906 13.971 6.554 1.00 91.38 237 LYS A O 1
ATOM 1966 N N . ASN A 1 238 ? -0.661 12.234 7.269 1.00 90.81 238 ASN A N 1
ATOM 1967 C CA . ASN A 1 238 ? -0.045 11.962 5.973 1.00 90.81 238 ASN A CA 1
ATOM 1968 C C . ASN A 1 238 ? -1.103 11.569 4.940 1.00 90.81 238 ASN A C 1
ATOM 1970 O O . ASN A 1 238 ? -1.106 12.122 3.844 1.00 90.81 238 ASN A O 1
ATOM 1974 N N . GLY A 1 239 ? -2.033 10.689 5.314 1.00 89.94 239 GLY A N 1
ATOM 1975 C CA . GLY A 1 239 ? -3.131 10.256 4.458 1.00 89.94 239 GLY A CA 1
ATOM 1976 C C . GLY A 1 239 ? -3.971 11.439 4.011 1.00 89.94 239 GLY A C 1
ATOM 1977 O O . GLY A 1 239 ? -4.164 11.632 2.816 1.00 89.94 239 GLY A O 1
ATOM 1978 N N . LEU A 1 240 ? -4.369 12.300 4.950 1.00 91.75 240 LEU A N 1
ATOM 1979 C CA . LEU A 1 240 ? -5.172 13.481 4.645 1.00 91.75 240 LEU A CA 1
ATOM 1980 C C . LEU A 1 240 ? -4.455 14.417 3.668 1.00 91.75 240 LEU A C 1
ATOM 1982 O O . LEU A 1 240 ? -5.064 14.881 2.708 1.00 91.75 240 LEU A O 1
ATOM 1986 N N . ARG A 1 241 ? -3.146 14.631 3.853 1.00 94.31 241 ARG A N 1
ATOM 1987 C CA . ARG A 1 241 ? -2.326 15.394 2.902 1.00 94.31 241 ARG A CA 1
ATOM 1988 C C . ARG A 1 241 ? -2.358 14.773 1.503 1.00 94.31 241 ARG A C 1
ATOM 1990 O O . ARG A 1 241 ? -2.523 15.506 0.538 1.00 94.31 241 ARG A O 1
ATOM 1997 N N . PHE A 1 242 ? -2.218 13.454 1.384 1.00 92.88 242 PHE A N 1
ATOM 1998 C CA . PHE A 1 242 ? -2.233 12.788 0.078 1.00 92.88 242 PHE A CA 1
ATOM 1999 C C . PHE A 1 242 ? -3.608 12.818 -0.598 1.00 92.88 242 PHE A C 1
ATOM 2001 O O . PHE A 1 242 ? -3.682 12.916 -1.817 1.00 92.88 242 PHE A O 1
ATOM 2008 N N . HIS A 1 243 ? -4.702 12.771 0.167 1.00 91.81 243 HIS A N 1
ATOM 2009 C CA . HIS A 1 243 ? -6.044 12.985 -0.389 1.00 91.81 243 HIS A CA 1
ATOM 2010 C C . HIS A 1 243 ? -6.231 14.425 -0.866 1.00 91.81 243 HIS A C 1
ATOM 2012 O O . HIS A 1 243 ? -6.752 14.629 -1.952 1.00 91.81 243 HIS A O 1
ATOM 2018 N N . ILE A 1 244 ? -5.751 15.417 -0.112 1.00 93.81 244 ILE A N 1
ATOM 2019 C CA . ILE A 1 244 ? -5.744 16.824 -0.548 1.00 93.81 244 ILE A CA 1
ATOM 2020 C C . ILE A 1 244 ? -4.940 16.992 -1.843 1.00 93.81 244 ILE A C 1
ATOM 2022 O O . ILE A 1 244 ? -5.391 17.687 -2.747 1.00 93.81 244 ILE A O 1
ATOM 2026 N N . GLU A 1 245 ? -3.780 16.343 -1.952 1.00 94.31 245 GLU A N 1
ATOM 2027 C CA . GLU A 1 245 ? -2.961 16.334 -3.170 1.00 94.31 245 GLU A CA 1
ATOM 2028 C C . GLU A 1 245 ? -3.716 15.699 -4.346 1.00 94.31 245 GLU A C 1
ATOM 2030 O O . GLU A 1 245 ? -3.784 16.297 -5.414 1.00 94.31 245 GLU A O 1
ATOM 2035 N N . ALA A 1 246 ? -4.362 14.546 -4.140 1.00 90.69 246 ALA A N 1
ATOM 2036 C CA . ALA A 1 246 ? -5.175 13.898 -5.168 1.00 90.69 246 ALA A CA 1
ATOM 2037 C C . ALA A 1 246 ? -6.346 14.784 -5.631 1.00 90.69 246 ALA A C 1
ATOM 2039 O O . ALA A 1 246 ? -6.559 14.942 -6.827 1.00 90.69 246 ALA A O 1
ATOM 2040 N N . ILE A 1 247 ? -7.073 15.407 -4.700 1.00 91.06 247 ILE A N 1
ATOM 2041 C CA . ILE A 1 247 ? -8.172 16.328 -5.024 1.00 91.06 247 ILE A CA 1
ATOM 2042 C C . ILE A 1 247 ? -7.640 17.564 -5.757 1.00 91.06 247 ILE A C 1
ATOM 2044 O O . ILE A 1 247 ? -8.289 18.042 -6.677 1.00 91.06 247 ILE A O 1
ATOM 2048 N N . SER A 1 248 ? -6.462 18.074 -5.386 1.00 92.12 248 SER A N 1
ATOM 2049 C CA . SER A 1 248 ? -5.829 19.209 -6.069 1.00 92.12 248 SER A CA 1
ATOM 2050 C C . SER A 1 248 ? -5.485 18.872 -7.519 1.00 92.12 248 SER A C 1
ATOM 2052 O O . SER A 1 248 ? -5.833 19.631 -8.417 1.00 92.12 248 SER A O 1
ATOM 2054 N N . GLU A 1 249 ? -4.860 17.717 -7.754 1.00 88.38 249 GLU A N 1
ATOM 2055 C CA . GLU A 1 249 ? -4.533 17.231 -9.100 1.00 88.38 249 GLU A CA 1
ATOM 2056 C C . GLU A 1 249 ? -5.809 16.988 -9.929 1.00 88.38 249 GLU A C 1
ATOM 2058 O O . GLU A 1 249 ? -5.881 17.370 -11.095 1.00 88.38 249 GLU A O 1
ATOM 2063 N N . ALA A 1 250 ? -6.862 16.428 -9.321 1.00 86.19 250 ALA A N 1
ATOM 2064 C CA . ALA A 1 250 ? -8.164 16.287 -9.972 1.00 86.19 250 ALA A CA 1
ATOM 2065 C C . ALA A 1 250 ? -8.786 17.656 -10.294 1.00 86.19 250 ALA A C 1
ATOM 2067 O O . ALA A 1 250 ? -9.323 17.855 -11.379 1.00 86.19 250 ALA A O 1
ATOM 2068 N N . ASN A 1 251 ? -8.688 18.629 -9.388 1.00 88.75 251 ASN A N 1
ATOM 2069 C CA . ASN A 1 251 ? -9.212 19.976 -9.594 1.00 88.75 251 ASN A CA 1
ATOM 2070 C C . ASN A 1 251 ? -8.569 20.662 -10.807 1.00 88.75 251 ASN A C 1
ATOM 2072 O O . ASN A 1 251 ? -9.272 21.286 -11.598 1.00 88.75 251 ASN A O 1
ATOM 2076 N N . GLU A 1 252 ? -7.253 20.512 -10.972 1.00 85.44 252 GLU A N 1
ATOM 2077 C CA . GLU A 1 252 ? -6.519 21.028 -12.132 1.00 85.44 252 GLU A CA 1
ATOM 2078 C C . GLU A 1 252 ? -6.976 20.359 -13.434 1.00 85.44 252 GLU A C 1
ATOM 2080 O O . GLU A 1 252 ? -7.315 21.049 -14.393 1.00 85.44 252 GLU A O 1
ATOM 2085 N N . LEU A 1 253 ? -7.073 19.025 -13.448 1.00 80.75 253 LEU A N 1
ATOM 2086 C CA . LEU A 1 253 ? -7.501 18.254 -14.625 1.00 80.75 253 LEU A CA 1
ATOM 2087 C C . LEU A 1 253 ? -8.954 18.524 -15.049 1.00 80.75 253 LEU A C 1
ATOM 2089 O O . LEU A 1 253 ? -9.335 18.213 -16.174 1.00 80.75 253 LEU A O 1
ATOM 2093 N N . THR A 1 254 ? -9.778 19.067 -14.152 1.00 79.38 254 THR A N 1
ATOM 2094 C CA . THR A 1 254 ? -11.219 19.282 -14.365 1.00 79.38 254 THR A CA 1
ATOM 2095 C C . THR A 1 254 ? -11.618 20.746 -14.498 1.00 79.38 254 THR A C 1
ATOM 2097 O O . THR A 1 254 ? -12.808 21.050 -14.552 1.00 79.38 254 THR A O 1
ATOM 2100 N N . GLY A 1 255 ? -10.651 21.667 -14.538 1.00 81.56 255 GLY A N 1
ATOM 2101 C CA . GLY A 1 255 ? -10.939 23.097 -14.647 1.00 81.56 255 GLY A CA 1
ATOM 2102 C C . GLY A 1 255 ? -11.639 23.682 -13.414 1.00 81.56 255 GLY A C 1
ATOM 2103 O O . GLY A 1 255 ? -12.399 24.638 -13.544 1.00 81.56 255 GLY A O 1
ATOM 2104 N N . GLY A 1 256 ? -11.403 23.125 -12.220 1.00 84.50 256 GLY A N 1
ATOM 2105 C CA . GLY A 1 256 ? -11.869 23.702 -10.955 1.00 84.50 256 GLY A CA 1
ATOM 2106 C C . GLY A 1 256 ? -13.070 23.018 -10.288 1.00 84.50 256 GLY A C 1
ATOM 2107 O O . GLY A 1 256 ? -13.584 23.555 -9.302 1.00 84.50 256 GLY A O 1
ATOM 2108 N N . ALA A 1 257 ? -13.509 21.847 -10.763 1.00 82.94 257 ALA A N 1
ATOM 2109 C CA . ALA A 1 257 ? -14.727 21.176 -10.286 1.00 82.94 257 ALA A CA 1
ATOM 2110 C C . ALA A 1 257 ? -14.710 20.758 -8.797 1.00 82.94 257 ALA A C 1
ATOM 2112 O O . ALA A 1 257 ? -15.766 20.560 -8.202 1.00 82.94 257 ALA A O 1
ATOM 2113 N N . TYR A 1 258 ? -13.533 20.653 -8.173 1.00 87.81 258 TYR A N 1
ATOM 2114 C CA . TYR A 1 258 ? -13.344 20.203 -6.786 1.00 87.81 258 TYR A CA 1
ATOM 2115 C C . TYR A 1 258 ? -12.944 21.333 -5.821 1.00 87.81 258 TYR A C 1
ATOM 2117 O O . TYR A 1 258 ? -12.561 21.065 -4.679 1.00 87.81 258 TYR A O 1
ATOM 2125 N N . THR A 1 259 ? -13.010 22.596 -6.249 1.00 90.31 259 THR A N 1
ATOM 2126 C CA . THR A 1 259 ? -12.477 23.743 -5.490 1.00 90.31 259 THR A CA 1
ATOM 2127 C C . THR A 1 259 ? -13.065 23.848 -4.079 1.00 90.31 259 THR A C 1
ATOM 2129 O O . THR A 1 259 ? -12.328 24.030 -3.107 1.00 90.31 259 THR A O 1
ATOM 2132 N N . GLU A 1 260 ? -14.381 23.680 -3.939 1.00 89.12 260 GLU A N 1
ATOM 2133 C CA . GLU A 1 260 ? -15.054 23.755 -2.639 1.00 89.12 260 GLU A CA 1
ATOM 2134 C C . GLU A 1 260 ? -14.663 22.589 -1.716 1.00 89.12 260 GLU A C 1
ATOM 2136 O O . GLU A 1 260 ? -14.271 22.795 -0.561 1.00 89.12 260 GLU A O 1
ATOM 2141 N N . MET A 1 261 ? -14.657 21.369 -2.261 1.00 89.62 261 MET A N 1
ATOM 2142 C CA . MET A 1 261 ? -14.248 20.156 -1.554 1.00 89.62 261 MET A CA 1
ATOM 2143 C C . MET A 1 261 ? -12.810 20.272 -1.037 1.00 89.62 261 MET A C 1
ATOM 2145 O O . MET A 1 261 ? -12.528 19.933 0.115 1.00 89.62 261 MET A O 1
ATOM 2149 N N . LEU A 1 262 ? -11.902 20.806 -1.859 1.00 91.00 262 LEU A N 1
ATOM 2150 C CA . LEU A 1 262 ? -10.513 21.068 -1.485 1.00 91.00 262 LEU A CA 1
ATOM 2151 C C . LEU A 1 262 ? -10.424 22.064 -0.317 1.00 91.00 262 LEU A C 1
ATOM 2153 O O . LEU A 1 262 ? -9.632 21.861 0.608 1.00 91.00 262 LEU A O 1
ATOM 2157 N N . GLY A 1 263 ? -11.256 23.110 -0.326 1.00 92.31 263 GLY A N 1
ATOM 2158 C CA . GLY A 1 263 ? -11.372 24.067 0.774 1.00 92.31 263 GLY A CA 1
ATOM 2159 C C . GLY A 1 263 ? -11.783 23.399 2.089 1.00 92.31 263 GLY A C 1
ATOM 2160 O O . GLY A 1 263 ? -11.121 23.589 3.111 1.00 92.31 263 GLY A O 1
ATOM 2161 N N . ASN A 1 264 ? -12.820 22.561 2.065 1.00 90.44 264 ASN A N 1
ATOM 2162 C CA . ASN A 1 264 ? -13.288 21.838 3.252 1.00 90.44 264 ASN A CA 1
ATOM 2163 C C . ASN A 1 264 ? -12.254 20.817 3.758 1.00 90.44 264 ASN A C 1
ATOM 2165 O O . ASN A 1 264 ? -11.976 20.754 4.954 1.00 90.44 264 ASN A O 1
ATOM 2169 N N . MET A 1 265 ? -11.573 20.103 2.862 1.00 90.44 265 MET A N 1
ATOM 2170 C CA . MET A 1 265 ? -10.494 19.181 3.232 1.00 90.44 265 MET A CA 1
ATOM 2171 C C . MET A 1 265 ? -9.301 19.887 3.897 1.00 90.44 265 MET A C 1
ATOM 2173 O O . MET A 1 265 ? -8.743 19.385 4.877 1.00 90.44 265 MET A O 1
ATOM 2177 N N . ARG A 1 266 ? -8.934 21.086 3.424 1.00 92.62 266 ARG A N 1
ATOM 2178 C CA . ARG A 1 266 ? -7.898 21.919 4.061 1.00 92.62 266 ARG A CA 1
ATOM 2179 C C . ARG A 1 266 ? -8.318 22.410 5.450 1.00 92.62 266 ARG A C 1
ATOM 2181 O O . ARG A 1 266 ? -7.470 22.456 6.341 1.00 92.62 266 ARG A O 1
ATOM 2188 N N . LYS A 1 267 ? -9.608 22.704 5.675 1.00 89.44 267 LYS A N 1
ATOM 2189 C CA . LYS A 1 267 ? -10.135 23.024 7.019 1.00 89.44 267 LYS A CA 1
ATOM 2190 C C . LYS A 1 267 ? -9.976 21.848 7.983 1.00 89.44 267 LYS A C 1
ATOM 2192 O O . LYS A 1 267 ? -9.564 22.057 9.122 1.00 89.44 267 LYS A O 1
ATOM 2197 N N . ILE A 1 268 ? -10.238 20.616 7.539 1.00 87.56 268 ILE A N 1
ATOM 2198 C CA . ILE A 1 268 ? -9.992 19.420 8.364 1.00 87.56 268 ILE A CA 1
ATOM 2199 C C . ILE A 1 268 ? -8.503 19.333 8.715 1.00 87.56 268 ILE A C 1
ATOM 2201 O O . ILE A 1 268 ? -8.147 19.154 9.878 1.00 87.56 268 ILE A O 1
ATOM 2205 N N . GLN A 1 269 ? -7.619 19.515 7.729 1.00 89.75 269 GLN A N 1
ATOM 2206 C CA . GLN A 1 269 ? -6.172 19.415 7.931 1.00 89.75 269 GLN A CA 1
ATOM 2207 C C . GLN A 1 269 ? -5.638 20.415 8.964 1.00 89.75 269 GLN A C 1
ATOM 2209 O O . GLN A 1 269 ? -4.818 20.032 9.80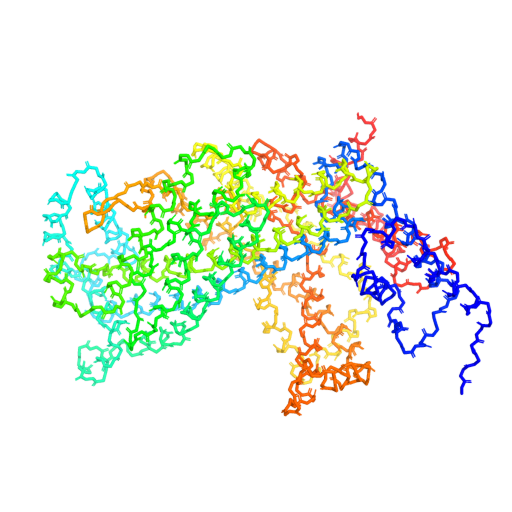2 1.00 89.75 269 GLN A O 1
ATOM 2214 N N . SER A 1 270 ? -6.100 21.669 8.930 1.00 88.38 270 SER A N 1
ATOM 2215 C CA . SER A 1 270 ? -5.660 22.711 9.867 1.00 88.38 270 SER A CA 1
ATOM 2216 C C . SER A 1 270 ? -6.178 22.496 11.294 1.00 88.38 270 SER A C 1
ATOM 2218 O O . SER A 1 270 ? -5.506 22.874 12.257 1.00 88.38 270 SER A O 1
ATOM 2220 N N . ASN A 1 271 ? -7.330 21.838 11.445 1.00 83.75 271 ASN A N 1
ATOM 2221 C CA . ASN A 1 271 ? -7.962 21.580 12.740 1.00 83.75 271 ASN A CA 1
ATOM 2222 C C . ASN A 1 271 ? -7.600 20.220 13.358 1.00 83.75 271 ASN A C 1
ATOM 2224 O O . ASN A 1 271 ? -7.846 20.001 14.542 1.00 83.75 271 ASN A O 1
ATOM 2228 N N . LEU A 1 272 ? -6.967 19.314 12.608 1.00 82.94 272 LEU A N 1
ATOM 2229 C CA . LEU A 1 272 ? -6.573 17.989 13.091 1.00 82.94 272 LEU A CA 1
ATOM 2230 C C . LEU A 1 272 ? -5.394 18.081 14.091 1.00 82.94 272 LEU A C 1
ATOM 2232 O O . LEU A 1 272 ? -4.221 17.875 13.747 1.00 82.94 272 LEU A O 1
ATOM 2236 N N . LYS A 1 273 ? -5.681 18.368 15.368 1.00 78.81 273 LYS A N 1
ATOM 2237 C CA . LYS A 1 273 ? -4.702 18.428 16.476 1.00 78.81 273 LYS A CA 1
ATOM 2238 C C . LYS A 1 273 ? -4.784 17.191 17.376 1.00 78.81 273 LYS A C 1
ATOM 2240 O O . LYS A 1 273 ? -5.864 16.779 17.786 1.00 78.81 273 LYS A O 1
ATOM 2245 N N . GLN A 1 274 ? -3.628 16.595 17.689 1.00 73.56 274 GLN A N 1
ATOM 2246 C CA . GLN A 1 274 ? -3.592 15.407 18.542 1.00 73.56 274 GLN A CA 1
ATOM 2247 C C . GLN A 1 274 ? -3.866 15.834 19.983 1.00 73.56 274 GLN A C 1
ATOM 2249 O O . GLN A 1 274 ? -3.044 16.520 20.588 1.00 73.56 274 GLN A O 1
ATOM 2254 N N . ARG A 1 275 ? -5.013 15.434 20.532 1.00 75.00 275 ARG A N 1
ATOM 2255 C CA . ARG A 1 275 ? -5.323 15.631 21.953 1.00 75.00 275 ARG A CA 1
ATOM 2256 C C . ARG A 1 275 ? -4.402 14.761 22.824 1.00 75.00 275 ARG A C 1
ATOM 2258 O O . ARG A 1 275 ? -3.965 13.686 22.400 1.00 75.00 275 ARG A O 1
ATOM 2265 N N . LYS A 1 276 ? -4.120 15.204 24.057 1.00 74.50 276 LYS A N 1
ATOM 2266 C CA . LYS A 1 276 ? -3.473 14.348 25.068 1.00 74.50 276 LYS A CA 1
ATOM 2267 C C . LYS A 1 276 ? -4.352 13.104 25.274 1.00 74.50 276 LYS A C 1
ATOM 2269 O O . LYS A 1 276 ? -5.567 13.235 25.348 1.00 74.50 276 LYS A O 1
ATOM 2274 N N . ASN A 1 277 ? -3.736 11.922 25.345 1.00 72.88 277 ASN A N 1
ATOM 2275 C CA . ASN A 1 277 ? -4.419 10.633 25.529 1.00 72.88 277 ASN A CA 1
ATOM 2276 C C . ASN A 1 277 ? -5.457 10.305 24.430 1.00 72.88 277 ASN A C 1
ATOM 2278 O O . ASN A 1 277 ? -6.533 9.775 24.681 1.00 72.88 277 ASN A O 1
ATOM 2282 N N . TYR A 1 278 ? -5.118 10.626 23.180 1.00 75.44 278 TYR A N 1
ATOM 2283 C CA . TYR A 1 278 ? -5.968 10.387 22.017 1.00 75.44 278 TYR A CA 1
ATOM 2284 C C . TYR A 1 278 ? -6.338 8.903 21.806 1.00 75.44 278 TYR A C 1
ATOM 2286 O O . TYR A 1 278 ? -5.462 8.033 21.705 1.00 75.44 278 TYR A O 1
ATOM 2294 N N . PHE A 1 279 ? -7.640 8.656 21.627 1.00 81.62 279 PHE A N 1
ATOM 2295 C CA . PHE A 1 279 ? -8.217 7.391 21.173 1.00 81.62 279 PHE A CA 1
ATOM 2296 C C . PHE A 1 279 ? -9.148 7.655 19.974 1.00 81.62 279 PHE A C 1
ATOM 2298 O O . PHE A 1 279 ? -9.916 8.611 20.008 1.00 81.62 279 PHE A O 1
ATOM 2305 N N . PRO A 1 280 ? -9.100 6.854 18.900 1.00 80.50 280 PRO A N 1
ATOM 2306 C CA . PRO A 1 280 ? -9.467 7.300 17.556 1.00 80.50 280 PRO A CA 1
ATOM 2307 C C . PRO A 1 280 ? -10.954 7.126 17.222 1.00 80.50 280 PRO A C 1
ATOM 2309 O O . PRO A 1 280 ? -11.299 6.531 16.206 1.00 80.50 280 PRO A O 1
ATOM 2312 N N . THR A 1 281 ? -11.859 7.600 18.072 1.00 75.25 281 THR A N 1
ATOM 2313 C CA . THR A 1 281 ? -13.298 7.327 17.878 1.00 75.25 281 THR A CA 1
ATOM 2314 C C . THR A 1 281 ? -13.913 8.275 16.856 1.00 75.25 281 THR A C 1
ATOM 2316 O O . THR A 1 281 ? -14.692 7.866 16.000 1.00 75.25 281 THR A O 1
ATOM 2319 N N . GLU A 1 282 ? -13.525 9.540 16.939 1.00 75.56 282 GLU A N 1
ATOM 2320 C CA . GLU A 1 282 ? -14.090 10.672 16.212 1.00 75.56 282 GLU A CA 1
ATOM 2321 C C . GLU A 1 282 ? -13.648 10.613 14.744 1.00 75.56 282 GLU A C 1
ATOM 2323 O O . GLU A 1 282 ? -14.458 10.563 13.820 1.00 75.56 282 GLU A O 1
ATOM 2328 N N . VAL A 1 283 ? -12.339 10.464 14.512 1.00 80.75 283 VAL A N 1
ATOM 2329 C CA . VAL A 1 283 ? -11.757 10.460 13.159 1.00 80.75 283 VAL A CA 1
ATOM 2330 C C . VAL A 1 283 ? -12.194 9.270 12.302 1.00 80.75 283 VAL A C 1
ATOM 2332 O O . VAL A 1 283 ? -12.090 9.332 11.077 1.00 80.75 283 VAL A O 1
ATOM 2335 N N . LEU A 1 284 ? -12.690 8.185 12.914 1.00 79.94 284 LEU A N 1
ATOM 2336 C CA . LEU A 1 284 ? -13.208 7.025 12.182 1.00 79.94 284 LEU A CA 1
ATOM 2337 C C . LEU A 1 284 ? -14.379 7.400 11.265 1.00 79.94 284 LEU A C 1
ATOM 2339 O O . LEU A 1 284 ? -14.578 6.753 10.236 1.00 79.94 284 LEU A O 1
ATOM 2343 N N . ARG A 1 285 ? -15.111 8.467 11.605 1.00 77.94 285 ARG A N 1
ATOM 2344 C CA . ARG A 1 285 ? -16.247 8.987 10.835 1.00 77.94 285 ARG A CA 1
ATOM 2345 C C . ARG A 1 285 ? -15.831 9.625 9.509 1.00 77.94 285 ARG A C 1
ATOM 2347 O O . ARG A 1 285 ? -16.650 9.725 8.605 1.00 77.94 285 ARG A O 1
ATOM 2354 N N . MET A 1 286 ? -14.561 10.007 9.354 1.00 84.56 286 MET A N 1
ATOM 2355 C CA . MET A 1 286 ? -14.057 10.606 8.116 1.00 84.56 286 MET A CA 1
ATOM 2356 C C . MET A 1 286 ? -13.971 9.591 6.969 1.00 84.56 286 MET A C 1
ATOM 2358 O O . MET A 1 286 ? -14.223 9.923 5.812 1.00 84.56 286 MET A O 1
ATOM 2362 N N . PHE A 1 287 ? -13.585 8.347 7.268 1.00 85.69 287 PHE A N 1
ATOM 2363 C CA . PHE A 1 287 ? -13.174 7.381 6.245 1.00 85.69 287 PHE A CA 1
ATOM 2364 C C . PHE A 1 287 ? -14.274 6.971 5.249 1.00 85.69 287 PHE A C 1
ATOM 2366 O O . PHE A 1 287 ? -13.948 6.831 4.069 1.00 85.69 287 PHE A O 1
ATOM 2373 N N . PRO A 1 288 ? -15.553 6.801 5.643 1.00 84.50 288 PRO A N 1
ATOM 2374 C CA . PRO A 1 288 ? -16.637 6.572 4.688 1.00 84.50 288 PRO A CA 1
ATOM 2375 C C . PRO A 1 288 ? -16.790 7.716 3.676 1.00 84.50 288 PRO A C 1
ATOM 2377 O O . PRO A 1 288 ? -16.894 7.458 2.481 1.00 84.50 288 PRO A O 1
ATOM 2380 N N . THR A 1 289 ? -16.724 8.973 4.125 1.00 86.62 289 THR A N 1
ATOM 2381 C CA . THR A 1 289 ? -16.787 10.141 3.233 1.00 86.62 289 THR A CA 1
ATOM 2382 C C . THR A 1 289 ? -15.591 10.183 2.286 1.00 86.62 289 THR A C 1
ATOM 2384 O O . THR A 1 289 ? -15.745 10.451 1.099 1.00 86.62 289 THR A O 1
ATOM 2387 N N . MET A 1 290 ? -14.399 9.833 2.773 1.00 84.56 290 MET A N 1
ATOM 2388 C CA . MET A 1 290 ? -13.192 9.777 1.940 1.00 84.56 290 MET A CA 1
ATOM 2389 C C . MET A 1 290 ? -13.253 8.700 0.860 1.00 84.56 290 MET A C 1
ATOM 2391 O O . MET A 1 290 ? -12.655 8.868 -0.198 1.00 84.56 290 MET A O 1
ATOM 2395 N N . LYS A 1 291 ? -13.994 7.613 1.090 1.00 83.06 291 LYS A N 1
ATOM 2396 C CA . LYS A 1 291 ? -14.273 6.629 0.042 1.00 83.06 291 LYS A CA 1
ATOM 2397 C C . LYS A 1 291 ? -15.086 7.249 -1.097 1.00 83.06 291 LYS A C 1
ATOM 2399 O O . LYS A 1 291 ? -14.711 7.064 -2.246 1.00 83.06 291 LYS A O 1
ATOM 2404 N N . ALA A 1 292 ? -16.146 7.996 -0.790 1.00 82.00 292 ALA A N 1
ATOM 2405 C CA . ALA A 1 292 ? -16.970 8.644 -1.814 1.00 82.00 292 ALA A CA 1
ATOM 2406 C C . ALA A 1 292 ? -16.194 9.718 -2.592 1.00 82.00 292 ALA A C 1
ATOM 2408 O O . ALA A 1 292 ? -16.332 9.821 -3.805 1.00 82.00 292 ALA A O 1
ATOM 2409 N N . VAL A 1 293 ? -15.318 10.466 -1.910 1.00 83.69 293 VAL A N 1
ATOM 2410 C CA . VAL A 1 293 ? -14.375 11.389 -2.566 1.00 83.69 293 VAL A CA 1
ATOM 2411 C C . VAL A 1 293 ? -13.436 10.645 -3.514 1.00 83.69 293 VAL A C 1
ATOM 2413 O O . VAL A 1 293 ? -13.148 11.125 -4.601 1.00 83.69 293 VAL A O 1
ATOM 2416 N N . GLN A 1 294 ? -12.956 9.464 -3.122 1.00 80.06 294 GLN A N 1
ATOM 2417 C CA . GLN A 1 294 ? -12.140 8.637 -4.005 1.00 80.06 294 GLN A CA 1
ATOM 2418 C C . GLN A 1 294 ? -12.942 8.136 -5.203 1.00 80.06 294 GLN A C 1
ATOM 2420 O O . GLN A 1 294 ? -12.484 8.287 -6.323 1.00 80.06 294 GLN A O 1
ATOM 2425 N N . GLU A 1 295 ? -14.141 7.592 -4.993 1.00 79.25 295 GLU A N 1
ATOM 2426 C CA . GLU A 1 295 ? -15.020 7.108 -6.067 1.00 79.25 295 GLU A CA 1
ATOM 2427 C C . GLU A 1 295 ? -15.337 8.209 -7.095 1.00 79.25 295 GLU A C 1
ATOM 2429 O O . GLU A 1 295 ? -15.249 7.951 -8.297 1.00 79.25 295 GLU A O 1
ATOM 2434 N N . SER A 1 296 ? -15.572 9.449 -6.648 1.00 79.31 296 SER A N 1
ATOM 2435 C CA . SER A 1 296 ? -15.855 10.571 -7.550 1.00 79.31 296 SER A CA 1
ATOM 2436 C C . SER A 1 296 ? -14.670 10.988 -8.425 1.00 79.31 296 SER A C 1
ATOM 2438 O O . SER A 1 296 ? -14.888 11.606 -9.457 1.00 79.31 296 SER A O 1
ATOM 2440 N N . ILE A 1 297 ? -13.423 10.647 -8.070 1.00 76.62 297 ILE A N 1
ATOM 2441 C CA . ILE A 1 297 ? -12.242 10.886 -8.927 1.00 76.62 297 ILE A CA 1
ATOM 2442 C C . ILE A 1 297 ? -12.226 9.934 -10.142 1.00 76.62 297 ILE A C 1
ATOM 2444 O O . ILE A 1 297 ? -11.633 10.256 -11.174 1.00 76.62 297 ILE A O 1
ATOM 2448 N N . TYR A 1 298 ? -12.854 8.755 -10.042 1.00 71.75 298 TYR A N 1
ATOM 2449 C CA . TYR A 1 298 ? -12.844 7.732 -11.102 1.00 71.75 298 TYR A CA 1
ATOM 2450 C C . TYR A 1 298 ? -14.042 7.778 -12.034 1.00 71.75 298 TYR A C 1
ATOM 2452 O O . TYR A 1 298 ? -13.960 7.288 -13.164 1.00 71.75 298 TYR A O 1
ATOM 2460 N N . GLU A 1 299 ? -15.166 8.309 -11.569 1.00 66.75 299 GLU A N 1
ATOM 2461 C CA . GLU A 1 299 ? -16.284 8.621 -12.444 1.00 66.75 299 GLU A CA 1
ATOM 2462 C C . GLU A 1 299 ? -15.806 9.742 -13.363 1.00 66.75 299 GLU A C 1
ATOM 2464 O O . GLU A 1 299 ? -15.653 10.877 -12.928 1.00 66.75 299 GLU A O 1
ATOM 2469 N N . LYS A 1 300 ? -15.405 9.363 -14.591 1.00 52.78 300 LYS A N 1
ATOM 2470 C CA . LYS A 1 300 ? -14.652 10.196 -15.541 1.00 52.78 300 LYS A CA 1
ATOM 2471 C C . LYS A 1 300 ? -15.108 11.646 -15.440 1.00 52.78 300 LYS A C 1
ATOM 2473 O O . LYS A 1 300 ? -16.282 11.937 -15.665 1.00 52.78 300 LYS A O 1
ATOM 2478 N N . SER A 1 301 ? -14.174 12.538 -15.134 1.00 46.50 301 SER A N 1
ATOM 2479 C CA . SER A 1 301 ? -14.414 13.963 -14.907 1.00 46.50 301 SER A CA 1
ATOM 2480 C C . SER A 1 301 ? -15.183 14.691 -16.013 1.00 46.50 301 SER A C 1
ATOM 2482 O O . SER A 1 301 ? -15.760 15.743 -15.763 1.00 46.50 301 SER A O 1
ATOM 2484 N N . SER A 1 302 ? -15.224 14.136 -17.225 1.00 37.88 302 SER A N 1
ATOM 2485 C CA . SER A 1 302 ? -16.011 14.638 -18.354 1.00 37.88 302 SER A CA 1
ATOM 2486 C C . SER A 1 302 ? -17.479 14.183 -18.373 1.00 37.88 302 SER A C 1
ATOM 2488 O O . SER A 1 302 ? -18.241 14.646 -19.214 1.00 37.88 302 SER A O 1
ATOM 2490 N N . THR A 1 303 ? -17.884 13.278 -17.476 1.00 41.06 303 THR A N 1
ATOM 2491 C CA . THR A 1 303 ? -19.228 12.664 -17.419 1.00 41.06 303 THR A CA 1
ATOM 2492 C C . THR A 1 303 ? -19.933 12.817 -16.074 1.00 41.06 303 THR A C 1
ATOM 2494 O O . THR A 1 303 ? -21.071 12.376 -15.946 1.00 41.06 303 THR A O 1
ATOM 2497 N N . LEU A 1 304 ? -19.291 13.432 -15.075 1.00 46.81 304 LEU A N 1
ATOM 2498 C CA . LEU A 1 304 ? -19.941 13.725 -13.800 1.00 46.81 304 LEU A CA 1
ATOM 2499 C C . LEU A 1 304 ? -21.087 14.708 -14.036 1.00 46.81 304 LEU A C 1
ATOM 2501 O O . LEU A 1 304 ? -20.867 15.871 -14.389 1.00 46.81 304 LEU A O 1
ATOM 2505 N N . GLU A 1 305 ? -22.321 14.264 -13.807 1.00 52.03 305 GLU A N 1
ATOM 2506 C CA . GLU A 1 305 ? -23.413 15.205 -13.623 1.00 52.03 305 GLU A CA 1
ATOM 2507 C C . GLU A 1 305 ? -23.053 16.094 -12.425 1.00 52.03 305 GLU A C 1
ATOM 2509 O O . GLU A 1 305 ? -22.736 15.599 -11.342 1.00 52.03 305 GLU A O 1
ATOM 2514 N N . LYS A 1 306 ? -23.107 17.423 -12.593 1.00 57.66 306 LYS A N 1
ATOM 2515 C CA . LYS A 1 306 ? -22.803 18.396 -11.520 1.00 57.66 306 LYS A CA 1
ATOM 2516 C C . LYS A 1 306 ? -23.516 18.064 -10.197 1.00 57.66 306 LYS A C 1
ATOM 2518 O O . LYS A 1 306 ? -22.984 18.341 -9.128 1.00 57.66 306 LYS A O 1
ATOM 2523 N N . LYS A 1 307 ? -24.689 17.431 -10.285 1.00 56.03 307 LYS A N 1
ATOM 2524 C CA . LYS A 1 307 ? -25.541 17.005 -9.172 1.00 56.03 307 LYS A CA 1
ATOM 2525 C C . LYS A 1 307 ? -24.881 15.977 -8.240 1.00 56.03 307 LYS A C 1
ATOM 2527 O O . LYS A 1 307 ? -25.074 16.069 -7.028 1.00 56.03 307 LYS A O 1
ATOM 2532 N N . ASP A 1 308 ? -24.084 15.047 -8.768 1.00 68.06 308 ASP A N 1
ATOM 2533 C CA . ASP A 1 308 ? -23.426 14.015 -7.955 1.00 68.06 308 ASP A CA 1
ATOM 2534 C C . ASP A 1 308 ? -22.221 14.581 -7.191 1.00 68.06 308 ASP A C 1
ATOM 2536 O O . ASP A 1 308 ? -22.035 14.286 -6.008 1.00 68.06 308 ASP A O 1
ATOM 2540 N N . LEU A 1 309 ? -21.460 15.493 -7.809 1.00 77.75 309 LEU A N 1
ATOM 2541 C CA . LEU A 1 309 ? -20.350 16.188 -7.147 1.00 77.75 309 LEU A CA 1
ATOM 2542 C C . LEU A 1 309 ? -20.816 17.117 -6.021 1.00 77.75 309 LEU A C 1
ATOM 2544 O O . LEU A 1 309 ? -20.193 17.121 -4.957 1.00 77.75 309 LEU A O 1
ATOM 2548 N N . THR A 1 310 ? -21.911 17.862 -6.219 1.00 81.25 310 THR A N 1
ATOM 2549 C CA . THR A 1 310 ? -22.499 18.704 -5.162 1.00 81.25 310 THR A CA 1
ATOM 2550 C C . THR A 1 310 ? -22.835 17.868 -3.932 1.00 81.25 310 THR A C 1
ATOM 2552 O O . THR A 1 310 ? -22.429 18.208 -2.825 1.00 81.25 310 THR A O 1
ATOM 2555 N N . LYS A 1 311 ? -23.462 16.704 -4.128 1.00 83.81 311 LYS A N 1
ATOM 2556 C CA . LYS A 1 311 ? -23.835 15.812 -3.027 1.00 83.81 311 LYS A CA 1
ATOM 2557 C C . LYS A 1 311 ? -22.622 15.258 -2.272 1.00 83.81 311 LYS A C 1
ATOM 2559 O O . LYS A 1 311 ? -22.635 15.181 -1.044 1.00 83.81 311 LYS A O 1
ATOM 2564 N N . VAL A 1 312 ? -21.553 14.880 -2.979 1.00 84.06 312 VAL A N 1
ATOM 2565 C CA . VAL A 1 312 ? -20.302 14.447 -2.328 1.00 84.06 312 VAL A CA 1
ATOM 2566 C C . VAL A 1 312 ? -19.671 15.601 -1.547 1.00 84.06 312 VAL A C 1
ATOM 2568 O O . VAL A 1 312 ? -19.200 15.393 -0.427 1.00 84.06 312 VAL A O 1
ATOM 2571 N N . ASN A 1 313 ? -19.689 16.816 -2.096 1.00 86.25 313 ASN A N 1
ATOM 2572 C CA . ASN A 1 313 ? -19.202 18.002 -1.402 1.00 86.25 313 ASN A CA 1
ATOM 2573 C C . ASN A 1 313 ? -20.008 18.303 -0.125 1.00 86.25 313 ASN A C 1
ATOM 2575 O O . ASN A 1 313 ? -19.395 18.552 0.913 1.00 86.25 313 ASN A O 1
ATOM 2579 N N . ASP A 1 314 ? -21.336 18.170 -0.153 1.00 88.56 314 ASP A N 1
ATOM 2580 C CA . ASP A 1 314 ? -22.190 18.336 1.031 1.00 88.56 314 ASP A CA 1
ATOM 2581 C C . ASP A 1 314 ? -21.813 17.341 2.138 1.00 88.56 314 ASP A C 1
ATOM 2583 O O . ASP A 1 314 ? -21.674 17.711 3.307 1.00 88.56 314 ASP A O 1
ATOM 2587 N N . TYR A 1 315 ? -21.550 16.077 1.780 1.00 89.00 315 TYR A N 1
ATOM 2588 C CA . TYR A 1 315 ? -21.062 15.083 2.739 1.00 89.00 315 TYR A CA 1
ATOM 2589 C C . TYR A 1 315 ? -19.696 15.450 3.327 1.00 89.00 315 TYR A C 1
ATOM 2591 O O . TYR A 1 315 ? -19.466 15.217 4.516 1.00 89.00 315 TYR A O 1
ATOM 2599 N N . VAL A 1 316 ? -18.790 16.026 2.530 1.00 88.25 316 VAL A N 1
ATOM 2600 C CA . VAL A 1 316 ? -17.483 16.509 3.006 1.00 88.25 316 VAL A CA 1
ATOM 2601 C C . VAL A 1 316 ? -17.648 17.707 3.938 1.00 88.25 316 VAL A C 1
ATOM 2603 O O . VAL A 1 316 ? -17.007 17.737 4.988 1.00 88.25 316 VAL A O 1
ATOM 2606 N N . ALA A 1 317 ? -18.519 18.659 3.606 1.00 89.50 317 ALA A N 1
ATOM 2607 C CA . ALA A 1 317 ? -18.800 19.830 4.431 1.00 89.50 317 ALA A CA 1
ATOM 2608 C C . ALA A 1 317 ? -19.408 19.431 5.786 1.00 89.50 317 ALA A C 1
ATOM 2610 O O . ALA A 1 317 ? -18.875 19.797 6.836 1.00 89.50 317 ALA A O 1
ATOM 2611 N N . ASN A 1 318 ? -20.455 18.599 5.771 1.00 89.06 318 ASN A N 1
ATOM 2612 C CA . ASN A 1 318 ? -21.118 18.105 6.979 1.00 89.06 318 ASN A CA 1
ATOM 2613 C C . ASN A 1 318 ? -20.153 17.335 7.884 1.00 89.06 318 ASN A C 1
ATOM 2615 O O . ASN A 1 318 ? -20.102 17.571 9.092 1.00 89.06 318 ASN A O 1
ATOM 2619 N N . MET A 1 319 ? -19.362 16.433 7.297 1.00 87.81 319 MET A N 1
ATOM 2620 C CA . MET A 1 319 ? -18.361 15.656 8.024 1.00 87.81 319 MET A CA 1
ATOM 2621 C C . MET A 1 319 ? -17.248 16.549 8.587 1.00 87.81 319 MET A C 1
ATOM 2623 O O . MET A 1 319 ? -16.847 16.357 9.735 1.00 87.81 319 MET A O 1
ATOM 2627 N N . SER A 1 320 ? -16.788 17.547 7.824 1.00 86.81 320 SER A N 1
ATOM 2628 C CA . SER A 1 320 ? -15.781 18.505 8.285 1.00 86.81 320 SER A CA 1
ATOM 2629 C C . SER A 1 320 ? -16.256 19.249 9.527 1.00 86.81 320 SER A C 1
ATOM 2631 O O . SER A 1 320 ? -15.482 19.395 10.468 1.00 86.81 320 SER A O 1
ATOM 2633 N N . GLU A 1 321 ? -17.499 19.728 9.543 1.00 85.75 321 GLU A N 1
ATOM 2634 C CA . GLU A 1 321 ? -18.024 20.464 10.692 1.00 85.75 321 GLU A CA 1
ATOM 2635 C C . GLU A 1 321 ? -18.125 19.570 11.932 1.00 85.75 321 GLU A C 1
ATOM 2637 O O . GLU A 1 321 ? -17.582 19.919 12.977 1.00 85.75 321 GLU A O 1
ATOM 2642 N N . ILE A 1 322 ? -18.705 18.370 11.787 1.00 81.31 322 ILE A N 1
ATOM 2643 C CA . ILE A 1 322 ? -18.838 17.404 12.890 1.00 81.31 322 ILE A CA 1
ATOM 2644 C C . ILE A 1 322 ? -17.471 17.063 13.493 1.00 81.31 322 ILE A C 1
ATOM 2646 O O . ILE A 1 322 ? -17.313 17.101 14.712 1.00 81.31 322 ILE A O 1
ATOM 2650 N N . LEU A 1 323 ? -16.470 16.758 12.660 1.00 82.31 323 LEU A N 1
ATOM 2651 C CA . LEU A 1 323 ? -15.127 16.438 13.150 1.00 82.31 323 LEU A CA 1
ATOM 2652 C C . LEU A 1 323 ? -14.475 17.614 13.871 1.00 82.31 323 LEU A C 1
ATOM 2654 O O . LEU A 1 323 ? -13.823 17.413 14.893 1.00 82.31 323 LEU A O 1
ATOM 2658 N N . ILE A 1 324 ? -14.606 18.827 13.334 1.00 81.88 324 ILE A N 1
ATOM 2659 C CA . ILE A 1 324 ? -14.024 20.025 13.946 1.00 81.88 324 ILE A CA 1
ATOM 2660 C C . ILE A 1 324 ? -14.639 20.252 15.324 1.00 81.88 324 ILE A C 1
ATOM 2662 O O . ILE A 1 324 ? -13.904 20.484 16.284 1.00 81.88 324 ILE A O 1
ATOM 2666 N N . ASP A 1 325 ? -15.959 20.129 15.441 1.00 80.31 325 ASP A N 1
ATOM 2667 C CA . ASP A 1 325 ? -16.646 20.267 16.719 1.00 80.31 325 ASP A CA 1
ATOM 2668 C C . ASP A 1 325 ? -16.199 19.197 17.718 1.00 80.31 325 ASP A C 1
ATOM 2670 O O . ASP A 1 325 ? -15.792 19.528 18.831 1.00 80.31 325 ASP A O 1
ATOM 2674 N N . GLU A 1 326 ? -16.170 17.924 17.320 1.00 75.88 326 GLU A N 1
ATOM 2675 C CA . GLU A 1 326 ? -15.731 16.821 18.186 1.00 75.88 326 GLU A CA 1
ATOM 2676 C C . GLU A 1 326 ? -14.271 16.963 18.651 1.00 75.88 326 GLU A C 1
ATOM 2678 O O . GLU A 1 326 ? -13.932 16.561 19.770 1.00 75.88 326 GLU A O 1
ATOM 2683 N N . LEU A 1 327 ? -13.407 17.559 17.820 1.00 73.81 327 LEU A N 1
ATOM 2684 C CA . LEU A 1 327 ? -11.982 17.766 18.094 1.00 73.81 327 LEU A CA 1
ATOM 2685 C C . LEU A 1 327 ? -11.658 19.068 18.833 1.00 73.81 327 LEU A C 1
ATOM 2687 O O . LEU A 1 327 ? -10.624 19.123 19.511 1.00 73.81 327 LEU A O 1
ATOM 2691 N N . ASN A 1 328 ? -12.526 20.079 18.801 1.00 74.31 328 ASN A N 1
ATOM 2692 C CA . ASN A 1 328 ? -12.251 21.385 19.411 1.00 74.31 328 ASN A CA 1
ATOM 2693 C C . ASN A 1 328 ? -13.166 21.736 20.591 1.00 74.31 328 ASN A C 1
ATOM 2695 O O . ASN A 1 328 ? -12.741 22.491 21.464 1.00 74.31 328 ASN A O 1
ATOM 2699 N N . LEU A 1 329 ? -14.375 21.179 20.673 1.00 68.69 329 LEU A N 1
ATOM 2700 C CA . LEU A 1 329 ? -15.299 21.446 21.775 1.00 68.69 329 LEU A CA 1
ATOM 2701 C C . LEU A 1 329 ? -15.064 20.493 22.957 1.00 68.69 329 LEU A C 1
ATOM 2703 O O . LEU A 1 329 ? -14.620 19.349 22.797 1.00 68.69 329 LEU A O 1
ATOM 2707 N N . SER A 1 330 ? -15.355 20.985 24.165 1.00 64.06 330 SER A N 1
ATOM 2708 C CA . SER A 1 330 ? -15.403 20.163 25.379 1.00 64.06 330 SER A CA 1
ATOM 2709 C C . SER A 1 330 ? -16.619 19.229 25.346 1.00 64.06 330 SER A C 1
ATOM 2711 O O . SER A 1 330 ? -17.588 19.495 24.638 1.00 64.06 330 SER A O 1
ATOM 2713 N N . LYS A 1 331 ? -16.612 18.158 26.152 1.00 63.22 331 LYS A N 1
ATOM 2714 C CA . LYS A 1 331 ? -17.762 17.240 26.267 1.00 63.22 331 LYS A CA 1
ATOM 2715 C C . LYS A 1 331 ? -19.064 17.981 26.608 1.00 63.22 331 LYS A C 1
ATOM 2717 O O . LYS A 1 331 ? -20.070 17.753 25.955 1.00 63.22 331 LYS A O 1
ATOM 2722 N N . HIS A 1 332 ? -19.013 18.917 27.558 1.00 61.69 332 HIS A N 1
ATOM 2723 C CA . HIS A 1 332 ? -20.183 19.709 27.955 1.00 61.69 332 HIS A CA 1
ATOM 2724 C C . HIS A 1 332 ? -20.653 20.639 26.826 1.00 61.69 332 HIS A C 1
ATOM 2726 O O . HIS A 1 332 ? -21.848 20.801 26.619 1.00 61.69 332 HIS A O 1
ATOM 2732 N N . ALA A 1 333 ? -19.727 21.224 26.058 1.00 65.12 333 ALA A N 1
ATOM 2733 C CA . ALA A 1 333 ? -20.077 22.046 24.901 1.00 65.12 333 ALA A CA 1
ATOM 2734 C C . ALA A 1 333 ? -20.676 21.210 23.755 1.00 65.12 333 ALA A C 1
ATOM 2736 O O . ALA A 1 333 ? -21.589 21.671 23.077 1.00 65.12 333 ALA A O 1
ATOM 2737 N N . LEU A 1 334 ? -20.210 19.970 23.566 1.00 62.72 334 LEU A N 1
ATOM 2738 C CA . LEU A 1 334 ? -20.810 19.016 22.630 1.00 62.72 334 LEU A CA 1
ATOM 2739 C C . LEU A 1 334 ? -22.215 18.601 23.074 1.00 62.72 334 LEU A C 1
ATOM 2741 O O . LEU A 1 334 ? -23.117 18.583 22.247 1.00 62.72 334 LEU A O 1
ATOM 2745 N N . GLU A 1 335 ? -22.415 18.323 24.362 1.00 61.81 335 GLU A N 1
ATOM 2746 C CA . GLU A 1 335 ? -23.727 17.985 24.929 1.00 61.81 335 GLU A CA 1
ATOM 2747 C C . GLU A 1 335 ? -24.703 19.165 24.874 1.00 61.81 335 GLU A C 1
ATOM 2749 O O . GLU A 1 335 ? -25.878 18.980 24.578 1.00 61.81 335 GLU A O 1
ATOM 2754 N N . ALA A 1 336 ? -24.229 20.396 25.061 1.00 62.91 336 ALA A N 1
ATOM 2755 C CA . ALA A 1 336 ? -25.052 21.591 24.885 1.00 62.91 336 ALA A CA 1
ATOM 2756 C C . ALA A 1 336 ? -25.423 21.836 23.410 1.00 62.91 336 ALA A C 1
ATOM 2758 O O . ALA A 1 336 ? -26.537 22.261 23.115 1.00 62.91 336 ALA A O 1
ATOM 2759 N N . LYS A 1 337 ? -24.500 21.563 22.477 1.00 65.94 337 LYS A N 1
ATOM 2760 C CA . LYS A 1 337 ? -24.700 21.785 21.035 1.00 65.94 337 LYS A CA 1
ATOM 2761 C C . LYS A 1 337 ? -25.522 20.675 20.369 1.00 65.94 337 LYS A C 1
ATOM 2763 O O . LYS A 1 337 ? -26.277 20.950 19.441 1.00 65.94 337 LYS A O 1
ATOM 2768 N N . TYR A 1 338 ? -25.365 19.432 20.824 1.00 62.47 338 TYR A N 1
ATOM 2769 C CA . TYR A 1 338 ? -25.896 18.230 20.170 1.00 62.47 338 TYR A CA 1
ATOM 2770 C C . TYR A 1 338 ? -26.678 17.284 21.097 1.00 62.47 338 TYR A C 1
ATOM 2772 O O . TYR A 1 338 ? -27.223 16.293 20.622 1.00 62.47 338 TYR A O 1
ATOM 2780 N N . GLY A 1 339 ? -26.767 17.537 22.401 1.00 61.50 339 GLY A N 1
ATOM 2781 C CA . GLY A 1 339 ? -27.392 16.619 23.364 1.00 61.50 339 GLY A CA 1
ATOM 2782 C C . GLY A 1 339 ? -26.549 15.368 23.666 1.00 61.50 339 GLY A C 1
ATOM 2783 O O . GLY A 1 339 ? -25.332 15.357 23.505 1.00 61.50 339 GLY A O 1
ATOM 2784 N N . ASP A 1 340 ? -27.205 14.272 24.061 1.00 51.09 340 ASP A N 1
ATOM 2785 C CA . ASP A 1 340 ? -26.629 12.981 24.518 1.00 51.09 340 ASP A CA 1
ATOM 2786 C C . ASP A 1 340 ? -25.826 12.180 23.443 1.00 51.09 340 ASP A C 1
ATOM 2788 O O . ASP A 1 340 ? -25.520 10.995 23.625 1.00 51.09 340 ASP A O 1
ATOM 2792 N N . MET A 1 341 ? -25.484 12.803 22.302 1.00 46.44 341 MET A N 1
ATOM 2793 C CA . MET A 1 341 ? -24.901 12.191 21.091 1.00 46.44 341 MET A CA 1
ATOM 2794 C C . MET A 1 341 ? -23.377 11.939 21.149 1.00 46.44 341 MET A C 1
ATOM 2796 O O . MET A 1 341 ? -22.825 11.292 20.256 1.00 46.44 341 MET A O 1
ATOM 2800 N N . ALA A 1 342 ? -22.679 12.373 22.206 1.00 51.91 342 ALA A N 1
ATOM 2801 C CA . ALA A 1 342 ? -21.217 12.269 22.370 1.00 51.91 342 ALA A CA 1
ATOM 2802 C C . ALA A 1 342 ? -20.701 10.866 22.786 1.00 51.91 342 ALA A C 1
ATOM 2804 O O . ALA A 1 342 ? -19.659 10.726 23.428 1.00 51.91 342 ALA A O 1
ATOM 2805 N N . ARG A 1 343 ? -21.439 9.798 22.466 1.00 66.62 343 ARG A N 1
ATOM 2806 C CA . ARG A 1 343 ? -21.174 8.444 22.977 1.00 66.62 343 ARG A CA 1
ATOM 2807 C C . ARG A 1 343 ? -19.960 7.805 22.333 1.00 66.62 343 ARG A C 1
ATOM 2809 O O . ARG A 1 343 ? -19.774 7.829 21.116 1.00 66.62 343 ARG A O 1
ATOM 2816 N N . HIS A 1 344 ? -19.172 7.146 23.167 1.00 72.06 344 HIS A N 1
ATOM 2817 C CA . HIS A 1 344 ? -17.971 6.454 22.743 1.00 72.06 344 HIS A CA 1
ATOM 2818 C C . HIS A 1 344 ? -18.219 4.955 22.600 1.00 72.06 344 HIS A C 1
ATOM 2820 O O . HIS A 1 344 ? -18.792 4.319 23.480 1.00 72.06 344 HIS A O 1
ATOM 2826 N N . ASN A 1 345 ? -17.741 4.379 21.496 1.00 78.62 345 ASN A N 1
ATOM 2827 C CA . ASN A 1 345 ? -17.719 2.934 21.330 1.00 78.62 345 ASN A CA 1
ATOM 2828 C C . ASN A 1 345 ? -16.670 2.326 22.283 1.00 78.62 345 ASN A C 1
ATOM 2830 O O . ASN A 1 345 ? -15.482 2.646 22.181 1.00 78.62 345 ASN A O 1
ATOM 2834 N N . LYS A 1 346 ? -17.134 1.478 23.207 1.00 86.56 346 LYS A N 1
ATOM 2835 C CA . LYS A 1 346 ? -16.331 0.768 24.214 1.00 86.56 346 LYS A CA 1
ATOM 2836 C C . LYS A 1 346 ? -15.804 -0.589 23.731 1.00 86.56 346 LYS A C 1
ATOM 2838 O O . LYS A 1 346 ? -15.039 -1.231 24.444 1.00 86.56 346 LYS A O 1
ATOM 2843 N N . ASP A 1 347 ? -16.166 -1.035 22.526 1.00 85.56 347 ASP A N 1
ATOM 2844 C CA . ASP A 1 347 ? -15.490 -2.146 21.849 1.00 85.56 347 ASP A CA 1
ATOM 2845 C C . ASP A 1 347 ? -14.091 -1.697 21.395 1.00 85.56 347 ASP A C 1
ATOM 2847 O O . ASP A 1 347 ? -13.844 -1.379 20.231 1.00 85.56 347 ASP A O 1
ATOM 2851 N N . VAL A 1 348 ? -13.162 -1.623 22.351 1.00 85.62 348 VAL A N 1
ATOM 2852 C CA . VAL A 1 348 ? -11.797 -1.135 22.119 1.00 85.62 348 VAL A CA 1
ATOM 2853 C C . VAL A 1 348 ? -11.045 -1.967 21.086 1.00 85.62 348 VAL A C 1
ATOM 2855 O O . VAL A 1 348 ? -10.256 -1.416 20.321 1.00 85.62 348 VAL A O 1
ATOM 2858 N N . ILE A 1 349 ? -11.325 -3.273 21.018 1.00 83.44 349 ILE A N 1
ATOM 2859 C CA . ILE A 1 349 ? -10.728 -4.179 20.035 1.00 83.44 349 ILE A CA 1
ATOM 2860 C C . ILE A 1 349 ? -11.229 -3.797 18.642 1.00 83.44 349 ILE A C 1
ATOM 2862 O O . ILE A 1 349 ? -10.418 -3.536 17.753 1.00 83.44 349 ILE A O 1
ATOM 2866 N N . GLY A 1 350 ? -12.548 -3.688 18.466 1.00 80.56 350 GLY A N 1
ATOM 2867 C CA . GLY A 1 350 ? -13.147 -3.269 17.204 1.00 80.56 350 GLY A CA 1
ATOM 2868 C C . GLY A 1 350 ? -12.723 -1.863 16.771 1.00 80.56 350 GLY A C 1
ATOM 2869 O O . GLY A 1 350 ? -12.449 -1.643 15.591 1.00 80.56 350 GLY A O 1
ATOM 2870 N N . VAL A 1 351 ? -12.628 -0.902 17.695 1.00 82.12 351 VAL A N 1
ATOM 2871 C CA . VAL A 1 351 ? -12.188 0.471 17.386 1.00 82.12 351 VAL A CA 1
ATOM 2872 C C . VAL A 1 351 ? -10.730 0.495 16.926 1.00 82.12 351 VAL A C 1
ATOM 2874 O O . VAL A 1 351 ? -10.435 1.107 15.899 1.00 82.12 351 VAL A O 1
ATOM 2877 N N . MET A 1 352 ? -9.824 -0.186 17.634 1.00 83.44 352 MET A N 1
ATOM 2878 C CA . MET A 1 352 ? -8.406 -0.237 17.266 1.00 83.44 352 MET A CA 1
ATOM 2879 C C . MET A 1 352 ? -8.182 -0.952 15.929 1.00 83.44 352 MET A C 1
ATOM 2881 O O . MET A 1 352 ? -7.473 -0.412 15.079 1.00 83.44 352 MET A O 1
ATOM 2885 N N . ASP A 1 353 ? -8.821 -2.108 15.711 1.00 80.31 353 ASP A N 1
ATOM 2886 C CA . ASP A 1 353 ? -8.738 -2.854 14.446 1.00 80.31 353 ASP A CA 1
ATOM 2887 C C . ASP A 1 353 ? -9.238 -2.008 13.269 1.00 80.31 353 ASP A C 1
ATOM 2889 O O . ASP A 1 353 ? -8.544 -1.829 12.264 1.00 80.31 353 ASP A O 1
ATOM 2893 N N . ASN A 1 354 ? -10.419 -1.397 13.419 1.00 80.69 354 ASN A N 1
ATOM 2894 C CA . ASN A 1 354 ? -10.975 -0.524 12.393 1.00 80.69 354 ASN A CA 1
ATOM 2895 C C . ASN A 1 354 ? -10.082 0.692 12.141 1.00 80.69 354 ASN A C 1
ATOM 2897 O O . ASN A 1 354 ? -9.921 1.086 10.989 1.00 80.69 354 ASN A O 1
ATOM 2901 N N . TYR A 1 355 ? -9.481 1.286 13.173 1.00 84.69 355 TYR A N 1
ATOM 2902 C CA . TYR A 1 355 ? -8.606 2.442 13.001 1.00 84.69 355 TYR A CA 1
ATOM 2903 C C . TYR A 1 355 ? -7.321 2.094 12.251 1.00 84.69 355 TYR A C 1
ATOM 2905 O O . TYR A 1 355 ? -6.988 2.768 11.276 1.00 84.69 355 TYR A O 1
ATOM 2913 N N . ILE A 1 356 ? -6.642 1.010 12.640 1.00 82.19 356 ILE A N 1
ATOM 2914 C CA . ILE A 1 356 ? -5.439 0.514 11.957 1.00 82.19 356 ILE A CA 1
ATOM 2915 C C . ILE A 1 356 ? -5.756 0.210 10.489 1.00 82.19 356 ILE A C 1
ATOM 2917 O O . ILE A 1 356 ? -5.063 0.682 9.579 1.00 82.19 356 ILE A O 1
ATOM 2921 N N . ARG A 1 357 ? -6.843 -0.528 10.240 1.00 80.06 357 ARG A N 1
ATOM 2922 C CA . ARG A 1 357 ? -7.272 -0.888 8.887 1.00 80.06 357 ARG A CA 1
ATOM 2923 C C . ARG A 1 357 ? -7.621 0.348 8.057 1.00 80.06 357 ARG A C 1
ATOM 2925 O O . ARG A 1 357 ? -7.134 0.493 6.940 1.00 80.06 357 ARG A O 1
ATOM 2932 N N . ASN A 1 358 ? -8.418 1.262 8.602 1.00 82.69 358 ASN A N 1
ATOM 2933 C CA . ASN A 1 358 ? -8.870 2.432 7.861 1.00 82.69 358 ASN A CA 1
ATOM 2934 C C . ASN A 1 358 ? -7.730 3.417 7.582 1.00 82.69 358 ASN A C 1
ATOM 2936 O O . ASN A 1 358 ? -7.659 3.904 6.463 1.00 82.69 358 ASN A O 1
ATOM 2940 N N . ILE A 1 359 ? -6.802 3.675 8.516 1.00 87.12 359 ILE A N 1
ATOM 2941 C CA . ILE A 1 359 ? -5.655 4.567 8.250 1.00 87.12 359 ILE A CA 1
ATOM 2942 C C . ILE A 1 359 ? -4.743 3.996 7.173 1.00 87.12 359 ILE A C 1
ATOM 2944 O O . ILE A 1 359 ? -4.314 4.728 6.280 1.00 87.12 359 ILE A O 1
ATOM 2948 N N . THR A 1 360 ? -4.399 2.711 7.272 1.00 83.44 360 THR A N 1
ATOM 2949 C CA . THR A 1 360 ? -3.491 2.082 6.304 1.00 83.44 360 THR A CA 1
ATOM 2950 C C . THR A 1 360 ? -4.104 2.136 4.905 1.00 83.44 360 THR A C 1
ATOM 2952 O O . THR A 1 360 ? -3.446 2.567 3.958 1.00 83.44 360 THR A O 1
ATOM 2955 N N . MET A 1 361 ? -5.394 1.816 4.788 1.00 82.75 361 MET A N 1
ATOM 2956 C CA . MET A 1 361 ? -6.148 1.917 3.538 1.00 82.75 361 MET A CA 1
ATOM 2957 C C . MET A 1 361 ? -6.289 3.355 3.036 1.00 82.75 361 MET A C 1
ATOM 2959 O O . MET A 1 361 ? -6.109 3.616 1.850 1.00 82.75 361 MET A O 1
ATOM 2963 N N . PHE A 1 362 ? -6.587 4.294 3.933 1.00 85.25 362 PHE A N 1
ATOM 2964 C CA . PHE A 1 362 ? -6.744 5.710 3.624 1.00 85.25 362 PHE A CA 1
ATOM 2965 C C . PHE A 1 362 ? -5.454 6.305 3.060 1.00 85.25 362 PHE A C 1
ATOM 2967 O O . PHE A 1 362 ? -5.495 6.955 2.018 1.00 85.25 362 PHE A O 1
ATOM 2974 N N . ASN A 1 363 ? -4.310 6.014 3.683 1.00 88.38 363 ASN A N 1
ATOM 2975 C CA . ASN A 1 363 ? -2.998 6.390 3.162 1.00 88.38 363 ASN A CA 1
ATOM 2976 C C . ASN A 1 363 ? -2.746 5.792 1.785 1.00 88.38 363 ASN A C 1
ATOM 2978 O O . ASN A 1 363 ? -2.412 6.514 0.851 1.00 88.38 363 ASN A O 1
ATOM 2982 N N . PHE A 1 364 ? -2.930 4.479 1.652 1.00 87.81 364 PHE A N 1
ATOM 2983 C CA . PHE A 1 364 ? -2.684 3.785 0.397 1.00 87.81 364 PHE A CA 1
ATOM 2984 C C . PHE A 1 364 ? -3.528 4.353 -0.752 1.00 87.81 364 PHE A C 1
ATOM 2986 O O . PHE A 1 364 ? -2.985 4.658 -1.816 1.00 87.81 364 PHE A O 1
ATOM 2993 N N . ALA A 1 365 ? -4.826 4.567 -0.522 1.00 86.50 365 ALA A N 1
ATOM 2994 C CA . ALA A 1 365 ? -5.732 5.159 -1.500 1.00 86.50 365 ALA A CA 1
ATOM 2995 C C . ALA A 1 365 ? -5.320 6.590 -1.867 1.00 86.50 365 ALA A C 1
ATOM 2997 O O . ALA A 1 365 ? -5.151 6.882 -3.046 1.00 86.50 365 ALA A O 1
ATOM 2998 N N . GLY A 1 366 ? -5.075 7.462 -0.885 1.00 88.50 366 GLY A N 1
ATOM 2999 C CA . GLY A 1 366 ? -4.697 8.854 -1.146 1.00 88.50 366 GLY A CA 1
ATOM 3000 C C . GLY A 1 366 ? -3.390 8.961 -1.929 1.00 88.50 366 GLY A C 1
ATOM 3001 O O . GLY A 1 366 ? -3.339 9.583 -2.987 1.00 88.50 366 GLY A O 1
ATOM 3002 N N . THR A 1 367 ? -2.339 8.290 -1.448 1.00 90.94 367 THR A N 1
ATOM 3003 C CA . THR A 1 367 ? -1.000 8.341 -2.051 1.00 90.94 367 THR A CA 1
ATOM 3004 C C . THR A 1 367 ? -0.992 7.808 -3.480 1.00 90.94 367 THR A C 1
ATOM 3006 O O . THR A 1 367 ? -0.357 8.389 -4.360 1.00 90.94 367 THR A O 1
ATOM 3009 N N . THR A 1 368 ? -1.684 6.697 -3.733 1.00 89.81 368 THR A N 1
ATOM 3010 C CA . THR A 1 368 ? -1.713 6.115 -5.078 1.00 89.81 368 THR A CA 1
ATOM 3011 C C . THR A 1 368 ? -2.595 6.906 -6.035 1.00 89.81 368 THR A C 1
ATOM 3013 O O . THR A 1 368 ? -2.236 7.012 -7.201 1.00 89.81 368 THR A O 1
ATOM 3016 N N . SER A 1 369 ? -3.683 7.516 -5.560 1.00 90.00 369 SER A N 1
ATOM 3017 C CA . SER A 1 369 ? -4.555 8.359 -6.392 1.00 90.00 369 SER A CA 1
ATOM 3018 C C . SER A 1 369 ? -3.865 9.652 -6.804 1.00 90.00 369 SER A C 1
ATOM 3020 O O . SER A 1 369 ? -3.870 9.993 -7.982 1.00 90.00 369 SER A O 1
ATOM 3022 N N . ALA A 1 370 ? -3.163 10.313 -5.877 1.00 90.12 370 ALA A N 1
ATOM 3023 C CA . ALA A 1 370 ? -2.325 11.464 -6.212 1.00 90.12 370 ALA A CA 1
ATOM 3024 C C . ALA A 1 370 ? -1.294 11.097 -7.291 1.00 90.12 370 ALA A C 1
ATOM 3026 O O . ALA A 1 370 ? -1.135 11.802 -8.286 1.00 90.12 370 ALA A O 1
ATOM 3027 N N . LYS A 1 371 ? -0.640 9.934 -7.150 1.00 91.81 371 LYS A N 1
ATOM 3028 C CA . LYS A 1 371 ? 0.336 9.481 -8.144 1.00 91.81 371 LYS A CA 1
ATOM 3029 C C . LYS A 1 371 ? -0.286 9.109 -9.488 1.00 91.81 371 LYS A C 1
ATOM 3031 O O . LYS A 1 371 ? 0.341 9.367 -10.515 1.00 91.81 371 LYS A O 1
ATOM 3036 N N . LEU A 1 372 ? -1.475 8.505 -9.488 1.00 90.25 372 LEU A N 1
ATOM 3037 C CA . LEU A 1 372 ? -2.231 8.228 -10.705 1.00 90.25 372 LEU A CA 1
ATOM 3038 C C . LEU A 1 372 ? -2.457 9.532 -11.475 1.00 90.25 372 LEU A C 1
ATOM 3040 O O . LEU A 1 372 ? -2.057 9.617 -12.631 1.00 90.25 372 LEU A O 1
ATOM 3044 N N . LEU A 1 373 ? -3.031 10.542 -10.818 1.00 89.12 373 LEU A N 1
ATOM 3045 C CA . LEU A 1 373 ? -3.392 11.813 -11.447 1.00 89.12 373 LEU A CA 1
ATOM 3046 C C . LEU A 1 373 ? -2.159 12.578 -11.942 1.00 89.12 373 LEU A C 1
ATOM 3048 O O . LEU A 1 373 ? -2.150 13.037 -13.080 1.00 89.12 373 LEU A O 1
ATOM 3052 N N . GLN A 1 374 ? -1.064 12.584 -11.176 1.00 88.00 374 GLN A N 1
ATOM 3053 C CA . GLN A 1 374 ? 0.226 13.105 -11.648 1.00 88.00 374 GLN A CA 1
ATOM 3054 C C . GLN A 1 374 ? 0.748 12.361 -12.882 1.00 88.00 374 GLN A C 1
ATOM 3056 O O . GLN A 1 374 ? 1.326 12.970 -13.779 1.00 88.00 374 GLN A O 1
ATOM 3061 N N . GLY A 1 375 ? 0.607 11.032 -12.907 1.00 85.50 375 GLY A N 1
ATOM 3062 C CA . GLY A 1 375 ? 0.994 10.204 -14.045 1.00 85.50 375 GLY A CA 1
ATOM 3063 C C . GLY A 1 375 ? 0.160 10.523 -15.282 1.00 85.50 375 GLY A C 1
ATOM 3064 O O . GLY A 1 375 ? 0.721 10.680 -16.359 1.00 85.50 375 GLY A O 1
ATOM 3065 N N . ILE A 1 376 ? -1.153 10.683 -15.110 1.00 85.75 376 ILE A N 1
ATOM 3066 C CA . ILE A 1 376 ? -2.089 11.064 -16.171 1.00 85.75 376 ILE A CA 1
ATOM 3067 C C . ILE A 1 376 ? -1.764 12.449 -16.706 1.00 85.75 376 ILE A C 1
ATOM 3069 O O . ILE A 1 376 ? -1.631 12.581 -17.914 1.00 85.75 376 ILE A O 1
ATOM 3073 N N . ARG A 1 377 ? -1.569 13.451 -15.839 1.00 83.81 377 ARG A N 1
ATOM 3074 C CA . ARG A 1 377 ? -1.189 14.807 -16.257 1.00 83.81 377 ARG A CA 1
ATOM 3075 C C . ARG A 1 377 ? 0.077 14.771 -17.117 1.00 83.81 377 ARG A C 1
ATOM 3077 O O . ARG A 1 377 ? 0.065 15.259 -18.238 1.00 83.81 377 ARG A O 1
ATOM 3084 N N . LYS A 1 378 ? 1.119 14.066 -16.659 1.00 83.25 378 LYS A N 1
ATOM 3085 C CA . LYS A 1 378 ? 2.371 13.886 -17.420 1.00 83.25 378 LYS A CA 1
ATOM 3086 C C . LYS A 1 378 ? 2.192 13.165 -18.758 1.00 83.25 378 LYS A C 1
ATOM 3088 O O . LYS A 1 378 ? 2.976 13.394 -19.670 1.00 83.25 378 LYS A O 1
ATOM 3093 N N . ILE A 1 379 ? 1.232 12.246 -18.861 1.00 81.44 379 ILE A N 1
ATOM 3094 C CA . ILE A 1 379 ? 0.914 11.553 -20.117 1.00 81.44 379 ILE A CA 1
ATOM 3095 C C . ILE A 1 379 ? 0.073 12.451 -21.034 1.00 81.44 379 ILE A C 1
ATOM 3097 O O . ILE A 1 379 ? 0.294 12.444 -22.235 1.00 81.44 379 ILE A O 1
ATOM 3101 N N . GLY A 1 380 ? -0.850 13.243 -20.487 1.00 76.31 380 GLY A N 1
ATOM 3102 C CA . GLY A 1 380 ? -1.670 14.195 -21.240 1.00 76.31 380 GLY A CA 1
ATOM 3103 C C . GLY A 1 380 ? -0.886 15.400 -21.768 1.00 76.31 380 GLY A C 1
ATOM 3104 O O . GLY A 1 380 ? -1.249 15.958 -22.791 1.00 76.31 380 GLY A O 1
ATOM 3105 N N . GLU A 1 381 ? 0.220 15.770 -21.119 1.00 76.62 381 GLU A N 1
ATOM 3106 C CA . GLU A 1 381 ? 1.151 16.811 -21.587 1.00 76.62 381 GLU A CA 1
ATOM 3107 C C . GLU A 1 381 ? 2.033 16.363 -22.780 1.00 76.62 381 GLU A C 1
ATOM 3109 O O . GLU A 1 381 ? 2.792 17.166 -23.328 1.00 76.62 381 GLU A O 1
ATOM 3114 N N . MET A 1 382 ? 1.964 15.092 -23.197 1.00 71.31 382 MET A N 1
ATOM 3115 C CA . MET A 1 382 ? 2.702 14.556 -24.350 1.00 71.31 382 MET A CA 1
ATOM 3116 C C . MET A 1 382 ? 2.104 15.096 -25.664 1.00 71.31 382 MET A C 1
ATOM 3118 O O . MET A 1 382 ? 0.944 14.841 -25.952 1.00 71.31 382 MET A O 1
ATOM 3122 N N . SER A 1 383 ? 2.883 15.859 -26.444 1.00 57.69 383 SER A N 1
ATOM 3123 C CA . SER A 1 383 ? 2.378 16.789 -27.478 1.00 57.69 383 SER A CA 1
ATOM 3124 C C . SER A 1 383 ? 2.749 16.411 -28.933 1.00 57.69 383 SER A C 1
ATOM 3126 O O . SER A 1 383 ? 3.653 17.003 -29.539 1.00 57.69 383 SER A O 1
ATOM 3128 N N . PRO A 1 384 ? 2.171 15.326 -29.478 1.00 56.53 384 PRO A N 1
ATOM 3129 C CA . PRO A 1 384 ? 1.664 15.350 -30.866 1.00 56.53 384 PRO A CA 1
ATOM 3130 C C . PRO A 1 384 ? 0.393 14.500 -31.130 1.00 56.53 384 PRO A C 1
ATOM 3132 O O . PRO A 1 384 ? 0.216 13.456 -30.505 1.00 56.53 384 PRO A O 1
ATOM 3135 N N . ASP A 1 385 ? -0.374 14.852 -32.178 1.00 59.91 385 ASP A N 1
ATOM 3136 C CA . ASP A 1 385 ? -1.562 14.123 -32.693 1.00 59.91 385 ASP A CA 1
ATOM 3137 C C . ASP A 1 385 ? -1.336 12.599 -32.873 1.00 59.91 385 ASP A C 1
ATOM 3139 O O . ASP A 1 385 ? -2.245 11.783 -32.726 1.00 59.91 385 ASP A O 1
ATOM 3143 N N . GLU A 1 386 ? -0.096 12.180 -33.164 1.00 54.97 386 GLU A N 1
ATOM 3144 C CA . GLU A 1 386 ? 0.294 10.769 -33.319 1.00 54.97 386 GLU A CA 1
ATOM 3145 C C . GLU A 1 386 ? 0.383 9.994 -31.985 1.00 54.97 386 GLU A C 1
ATOM 3147 O O . GLU A 1 386 ? 0.276 8.763 -31.980 1.00 54.97 386 GLU A O 1
ATOM 3152 N N . ALA A 1 387 ? 0.580 10.677 -30.850 1.00 61.31 387 ALA A N 1
ATOM 3153 C CA . ALA A 1 387 ? 0.691 10.056 -29.527 1.00 61.31 387 ALA A CA 1
ATOM 3154 C C . ALA A 1 387 ? -0.636 10.033 -28.753 1.00 61.31 387 ALA A C 1
ATOM 3156 O O . ALA A 1 387 ? -0.762 9.226 -27.832 1.00 61.31 387 ALA A O 1
ATOM 3157 N N . ASP A 1 388 ? -1.635 10.832 -29.132 1.00 65.88 388 ASP A N 1
ATOM 3158 C CA . ASP A 1 388 ? -2.892 11.000 -28.383 1.00 65.88 388 ASP A CA 1
ATOM 3159 C C . ASP A 1 388 ? -3.614 9.677 -28.114 1.00 65.88 388 ASP A C 1
ATOM 3161 O O . ASP A 1 388 ? -3.987 9.357 -26.980 1.00 65.88 388 ASP A O 1
ATOM 3165 N N . HIS A 1 389 ? -3.734 8.827 -29.136 1.00 68.56 389 HIS A N 1
ATOM 3166 C CA . HIS A 1 389 ? -4.355 7.512 -28.980 1.00 68.56 389 HIS A CA 1
ATOM 3167 C C . HIS A 1 389 ? -3.542 6.556 -28.086 1.00 68.56 389 HIS A C 1
ATOM 3169 O O . HIS A 1 389 ? -4.128 5.673 -27.451 1.00 68.56 389 HIS A O 1
ATOM 3175 N N . GLN A 1 390 ? -2.211 6.703 -28.010 1.00 75.38 390 GLN A N 1
ATOM 3176 C CA . GLN A 1 390 ? -1.380 5.932 -27.072 1.00 75.38 390 GLN A CA 1
ATOM 3177 C C . GLN A 1 390 ? -1.471 6.474 -25.655 1.00 75.38 390 GLN A C 1
ATOM 3179 O O . GLN A 1 390 ? -1.608 5.699 -24.709 1.00 75.38 390 GLN A O 1
ATOM 3184 N N . SER A 1 391 ? -1.408 7.791 -25.504 1.00 78.31 391 SER A N 1
ATOM 3185 C CA . SER A 1 391 ? -1.551 8.479 -24.230 1.00 78.31 391 SER A CA 1
ATOM 3186 C C . SER A 1 391 ? -2.872 8.098 -23.570 1.00 78.31 391 SER A C 1
ATOM 3188 O O . SER A 1 391 ? -2.866 7.648 -22.423 1.00 78.31 391 SER A O 1
ATOM 3190 N N . GLN A 1 392 ? -3.977 8.114 -24.325 1.00 78.75 392 GLN A N 1
ATOM 3191 C CA . GLN A 1 392 ? -5.277 7.667 -23.826 1.00 78.75 392 GLN A CA 1
ATOM 3192 C C . GLN A 1 392 ? -5.274 6.186 -23.424 1.00 78.75 392 GLN A C 1
ATOM 3194 O O . GLN A 1 392 ? -5.801 5.840 -22.369 1.00 78.75 392 GLN A O 1
ATOM 3199 N N . PHE A 1 393 ? -4.634 5.308 -24.207 1.00 82.44 393 PHE A N 1
ATOM 3200 C CA . PHE A 1 393 ? -4.490 3.896 -23.840 1.00 82.44 393 PHE A CA 1
ATOM 3201 C C . PHE A 1 393 ? -3.770 3.719 -22.495 1.00 82.44 393 PHE A C 1
ATOM 3203 O O . PHE A 1 393 ? -4.241 2.966 -21.641 1.00 82.44 393 PHE A O 1
ATOM 3210 N N . TYR A 1 394 ? -2.641 4.405 -22.282 1.00 84.25 394 TYR A N 1
ATOM 3211 C CA . TYR A 1 394 ? -1.893 4.311 -21.027 1.00 84.25 394 TYR A CA 1
ATOM 3212 C C . TYR A 1 394 ? -2.670 4.910 -19.851 1.00 84.25 394 TYR A C 1
ATOM 3214 O O . TYR A 1 394 ? -2.661 4.320 -18.770 1.00 84.25 394 TYR A O 1
ATOM 3222 N N . ILE A 1 395 ? -3.369 6.029 -20.060 1.00 83.94 395 ILE A N 1
ATOM 3223 C CA . ILE A 1 395 ? -4.260 6.649 -19.071 1.00 83.94 395 ILE A CA 1
ATOM 3224 C C . ILE A 1 395 ? -5.363 5.667 -18.664 1.00 83.94 395 ILE A C 1
ATOM 3226 O O . ILE A 1 395 ? -5.496 5.360 -17.480 1.00 83.94 395 ILE A O 1
ATOM 3230 N N . ASP A 1 396 ? -6.094 5.102 -19.628 1.00 80.88 396 ASP A N 1
ATOM 3231 C CA . ASP A 1 396 ? -7.173 4.142 -19.375 1.00 80.88 396 ASP A CA 1
ATOM 3232 C C . ASP A 1 396 ? -6.652 2.883 -18.666 1.00 80.88 396 ASP A C 1
ATOM 3234 O O . ASP A 1 396 ? -7.282 2.371 -17.738 1.00 80.88 396 ASP A O 1
ATOM 3238 N N . TYR A 1 397 ? -5.478 2.385 -19.067 1.00 85.00 397 TYR A N 1
ATOM 3239 C CA . TYR A 1 397 ? -4.865 1.214 -18.443 1.00 85.00 397 TYR A CA 1
ATOM 3240 C C . TYR A 1 397 ? -4.422 1.498 -17.001 1.00 85.00 397 TYR A C 1
ATOM 3242 O O . TYR A 1 397 ? -4.578 0.639 -16.126 1.00 85.00 397 TYR A O 1
ATOM 3250 N N . LEU A 1 398 ? -3.875 2.686 -16.725 1.00 84.56 398 LEU A N 1
ATOM 3251 C CA . LEU A 1 398 ? -3.517 3.111 -15.372 1.00 84.56 398 LEU A CA 1
ATOM 3252 C C . LEU A 1 398 ? -4.756 3.280 -14.495 1.00 84.56 398 LEU A C 1
ATOM 3254 O O . LEU A 1 398 ? -4.742 2.777 -13.372 1.00 84.56 398 LEU A O 1
ATOM 3258 N N . TYR A 1 399 ? -5.817 3.908 -15.010 1.00 82.56 399 TYR A N 1
ATOM 3259 C CA . TYR A 1 399 ? -7.104 4.011 -14.322 1.00 82.56 399 TYR A CA 1
ATOM 3260 C C . TYR A 1 399 ? -7.662 2.631 -13.982 1.00 82.56 399 TYR A C 1
ATOM 3262 O O . TYR A 1 399 ? -7.976 2.385 -12.825 1.00 82.56 399 TYR A O 1
ATOM 3270 N N . ASP A 1 400 ? -7.719 1.702 -14.940 1.00 79.31 400 ASP A N 1
ATOM 3271 C CA . ASP A 1 400 ? -8.214 0.339 -14.703 1.00 79.31 400 ASP A CA 1
ATOM 3272 C C . ASP A 1 400 ? -7.360 -0.424 -13.678 1.00 79.31 400 ASP A C 1
ATOM 3274 O O . ASP A 1 400 ? -7.871 -1.103 -12.782 1.00 79.31 400 ASP A O 1
ATOM 3278 N N . THR A 1 401 ? -6.037 -0.295 -13.776 1.00 82.44 401 THR A N 1
ATOM 3279 C CA . THR A 1 401 ? -5.104 -0.927 -12.835 1.00 82.44 401 THR A CA 1
ATOM 3280 C C . THR A 1 401 ? -5.304 -0.373 -11.426 1.00 82.44 401 THR A C 1
ATOM 3282 O O . THR A 1 401 ? -5.409 -1.131 -10.462 1.00 82.44 401 THR A O 1
ATOM 3285 N N . HIS A 1 402 ? -5.393 0.948 -11.297 1.00 85.06 402 HIS A N 1
ATOM 3286 C CA . HIS A 1 402 ? -5.563 1.640 -10.025 1.00 85.06 402 HIS A CA 1
ATOM 3287 C C . HIS A 1 402 ? -6.965 1.409 -9.431 1.00 85.06 402 HIS A C 1
ATOM 3289 O O . HIS A 1 402 ? -7.086 1.127 -8.242 1.00 85.06 402 HIS A O 1
ATOM 3295 N N . ALA A 1 403 ? -8.012 1.377 -10.255 1.00 78.12 403 ALA A N 1
ATOM 3296 C CA . ALA A 1 403 ? -9.371 1.038 -9.843 1.00 78.12 403 ALA A CA 1
ATOM 3297 C C . ALA A 1 403 ? -9.494 -0.433 -9.414 1.00 78.12 403 ALA A C 1
ATOM 3299 O O . ALA A 1 403 ? -10.160 -0.731 -8.425 1.00 78.12 403 ALA A O 1
ATOM 3300 N N . THR A 1 404 ? -8.790 -1.361 -10.075 1.00 76.25 404 THR A N 1
ATOM 3301 C CA . THR A 1 404 ? -8.658 -2.750 -9.595 1.00 76.25 404 THR A CA 1
ATOM 3302 C C . THR A 1 404 ? -7.939 -2.786 -8.251 1.00 76.25 404 THR A C 1
ATOM 3304 O O . THR A 1 404 ? -8.339 -3.517 -7.351 1.00 76.25 404 THR A O 1
ATOM 3307 N N . MET A 1 405 ? -6.886 -1.983 -8.095 1.00 77.31 405 MET A N 1
ATOM 3308 C CA . MET A 1 405 ? -6.098 -1.922 -6.869 1.00 77.31 405 MET A CA 1
ATOM 3309 C C . MET A 1 405 ? -6.914 -1.415 -5.676 1.00 77.31 405 MET A C 1
ATOM 3311 O O . MET A 1 405 ? -6.743 -1.947 -4.584 1.00 77.31 405 MET A O 1
ATOM 3315 N N . LEU A 1 406 ? -7.812 -0.444 -5.877 1.00 76.06 406 LEU A N 1
ATOM 3316 C CA . LEU A 1 406 ? -8.759 0.020 -4.852 1.00 76.06 406 LEU A CA 1
ATOM 3317 C C . LEU A 1 406 ? -10.046 -0.827 -4.785 1.00 76.06 406 LEU A C 1
ATOM 3319 O O . LEU A 1 406 ? -10.832 -0.706 -3.842 1.00 76.06 406 LEU A O 1
ATOM 3323 N N . GLY A 1 407 ? -10.245 -1.728 -5.748 1.00 70.62 407 GLY A N 1
ATOM 3324 C CA . GLY A 1 407 ? -11.403 -2.610 -5.864 1.00 70.62 407 GLY A CA 1
ATOM 3325 C C . GLY A 1 407 ? -12.706 -1.905 -6.258 1.00 70.62 407 GLY A C 1
ATOM 3326 O O . GLY A 1 407 ? -13.782 -2.362 -5.879 1.00 70.62 407 GLY A O 1
ATOM 3327 N N . LEU A 1 408 ? -12.608 -0.816 -7.022 1.00 70.62 408 LEU A N 1
ATOM 3328 C CA . LEU A 1 408 ? -13.734 -0.037 -7.553 1.00 70.62 408 LEU A CA 1
ATOM 3329 C C . LEU A 1 408 ? -14.360 -0.662 -8.814 1.00 70.62 408 LEU A C 1
ATOM 3331 O O . LEU A 1 408 ? -15.500 -0.370 -9.163 1.00 70.62 408 LEU A O 1
ATOM 3335 N N . ASN A 1 409 ? -13.645 -1.580 -9.471 1.00 64.25 409 ASN A N 1
ATOM 3336 C CA . ASN A 1 409 ? -14.062 -2.199 -10.735 1.00 64.25 409 ASN A CA 1
ATOM 3337 C C . ASN A 1 409 ? -15.214 -3.216 -10.622 1.00 64.25 409 ASN A C 1
ATOM 3339 O O . ASN A 1 409 ? -15.711 -3.694 -11.640 1.00 64.25 409 ASN A O 1
ATOM 3343 N N . VAL A 1 410 ? -15.664 -3.569 -9.413 1.00 58.03 410 VAL A N 1
ATOM 3344 C CA . VAL A 1 410 ? -16.740 -4.554 -9.214 1.00 58.03 410 VAL A CA 1
ATOM 3345 C C . VAL A 1 410 ? -17.938 -3.878 -8.555 1.00 58.03 410 VAL A C 1
ATOM 3347 O O . VAL A 1 410 ? -18.041 -3.822 -7.335 1.00 58.03 410 VAL A O 1
ATOM 3350 N N . LYS A 1 411 ? -18.871 -3.361 -9.359 1.00 52.22 411 LYS A N 1
ATOM 3351 C CA . LYS A 1 411 ? -19.989 -2.548 -8.846 1.00 52.22 411 LYS A CA 1
ATOM 3352 C C . LYS A 1 411 ? -20.991 -3.352 -8.001 1.00 52.22 411 LYS A C 1
ATOM 3354 O O . LYS A 1 411 ? -21.416 -2.887 -6.945 1.00 52.22 411 LYS A O 1
ATOM 3359 N N . SER A 1 412 ? -21.314 -4.594 -8.374 1.00 54.88 412 SER A N 1
ATOM 3360 C CA . SER A 1 412 ? -22.315 -5.387 -7.637 1.00 54.88 412 SER A CA 1
ATOM 3361 C C . SER A 1 412 ? -21.758 -6.001 -6.342 1.00 54.88 412 SER A C 1
ATOM 3363 O O . SER A 1 412 ? -20.697 -6.636 -6.365 1.00 54.88 412 SER A O 1
ATOM 3365 N N . SER A 1 413 ? -22.516 -5.911 -5.249 1.00 54.06 413 SER A N 1
ATOM 3366 C CA . SER A 1 413 ? -22.195 -6.544 -3.960 1.00 54.06 413 SER A CA 1
ATOM 3367 C C . SER A 1 413 ? -22.133 -8.075 -4.051 1.00 54.06 413 SER A C 1
ATOM 3369 O O . SER A 1 413 ? -21.227 -8.683 -3.484 1.00 54.06 413 SER A O 1
ATOM 3371 N N . PHE A 1 414 ? -23.025 -8.696 -4.836 1.00 48.41 414 PHE A N 1
ATOM 3372 C CA . PHE A 1 414 ? -23.037 -10.143 -5.076 1.00 48.41 414 PHE A CA 1
ATOM 3373 C C . PHE A 1 414 ? -21.740 -10.630 -5.732 1.00 48.41 414 PHE A C 1
ATOM 3375 O O . PHE A 1 414 ? -21.075 -11.496 -5.171 1.00 48.41 414 PHE A O 1
ATOM 3382 N N . TRP A 1 415 ? -21.324 -10.054 -6.870 1.00 48.06 415 TRP A N 1
ATOM 3383 C CA . TRP A 1 415 ? -20.086 -10.485 -7.532 1.00 48.06 415 TRP A CA 1
ATOM 3384 C C . TRP A 1 415 ? -18.838 -10.150 -6.717 1.00 48.06 415 TRP A C 1
ATOM 3386 O O . TRP A 1 415 ? -17.885 -10.926 -6.755 1.00 48.06 415 TRP A O 1
ATOM 3396 N N . ARG A 1 416 ? -18.835 -9.068 -5.921 1.00 57.91 416 ARG A N 1
ATOM 3397 C CA . ARG A 1 416 ? -17.755 -8.816 -4.951 1.00 57.91 416 ARG A CA 1
ATOM 3398 C C . ARG A 1 416 ? -17.667 -9.938 -3.926 1.00 57.91 416 ARG A C 1
ATOM 3400 O O . ARG A 1 416 ? -16.592 -10.505 -3.754 1.00 57.91 416 ARG A O 1
ATOM 3407 N N . ALA A 1 417 ? -18.780 -10.294 -3.289 1.00 53.62 417 ALA A N 1
ATOM 3408 C CA . ALA A 1 417 ? -18.827 -11.372 -2.308 1.00 53.62 417 ALA A CA 1
ATOM 3409 C C . ALA A 1 417 ? -18.473 -12.732 -2.934 1.00 53.62 417 ALA A C 1
ATOM 3411 O O . ALA A 1 417 ? -17.595 -13.423 -2.431 1.00 53.62 417 ALA A O 1
ATOM 3412 N N . ALA A 1 418 ? -19.066 -13.093 -4.074 1.00 49.62 418 ALA A N 1
ATOM 3413 C CA . ALA A 1 418 ? -18.821 -14.359 -4.763 1.00 49.62 418 ALA A CA 1
ATOM 3414 C C . ALA A 1 418 ? -17.365 -14.504 -5.236 1.00 49.62 418 ALA A C 1
ATOM 3416 O O . ALA A 1 418 ? -16.737 -15.529 -4.982 1.00 49.62 418 ALA A O 1
ATOM 3417 N N . THR A 1 419 ? -16.792 -13.467 -5.855 1.00 53.28 419 THR A N 1
ATOM 3418 C CA . THR A 1 419 ? -15.396 -13.496 -6.322 1.00 53.28 419 THR A CA 1
ATOM 3419 C C . THR A 1 419 ? -14.429 -13.586 -5.142 1.00 53.28 419 THR A C 1
ATOM 3421 O O . THR A 1 419 ? -13.485 -14.377 -5.189 1.00 53.28 419 THR A O 1
ATOM 3424 N N . ARG A 1 420 ? -14.692 -12.857 -4.044 1.00 54.59 420 ARG A N 1
ATOM 3425 C CA . ARG A 1 420 ? -13.935 -12.983 -2.785 1.00 54.59 420 ARG A CA 1
ATOM 3426 C C . ARG A 1 420 ? -14.025 -14.408 -2.232 1.00 54.59 420 ARG A C 1
ATOM 3428 O O . ARG A 1 420 ? -12.996 -14.975 -1.877 1.00 54.59 420 ARG A O 1
ATOM 3435 N N . ASN A 1 421 ? -15.219 -15.002 -2.232 1.00 49.47 421 ASN A N 1
ATOM 3436 C CA . ASN A 1 421 ? -15.484 -16.338 -1.694 1.00 49.47 421 ASN A CA 1
ATOM 3437 C C . ASN A 1 421 ? -14.794 -17.450 -2.495 1.00 49.47 421 ASN A C 1
ATOM 3439 O O . ASN A 1 421 ? -14.103 -18.291 -1.919 1.00 49.47 421 ASN A O 1
ATOM 3443 N N . VAL A 1 422 ? -14.936 -17.431 -3.822 1.00 52.16 422 VAL A N 1
ATOM 3444 C CA . VAL A 1 422 ? -14.357 -18.441 -4.718 1.00 52.16 422 VAL A CA 1
ATOM 3445 C C . VAL A 1 422 ? -12.835 -18.325 -4.758 1.00 52.16 422 VAL A C 1
ATOM 3447 O O . VAL A 1 422 ? -12.150 -19.331 -4.580 1.00 52.16 422 VAL A O 1
ATOM 3450 N N . THR A 1 423 ? -12.298 -17.105 -4.887 1.00 52.31 423 THR A N 1
ATOM 3451 C CA . THR A 1 423 ? -10.844 -16.863 -4.897 1.00 52.31 423 THR A CA 1
ATOM 3452 C C . THR A 1 423 ? -10.206 -17.317 -3.589 1.00 52.31 423 THR A C 1
ATOM 3454 O O . THR A 1 423 ? -9.134 -17.921 -3.614 1.00 52.31 423 THR A O 1
ATOM 3457 N N . ALA A 1 424 ? -10.856 -17.075 -2.444 1.00 49.44 424 ALA A N 1
ATOM 3458 C CA . ALA A 1 424 ? -10.350 -17.542 -1.160 1.00 49.44 424 ALA A CA 1
ATOM 3459 C C . ALA A 1 424 ? -10.384 -19.065 -1.057 1.00 49.44 424 ALA A C 1
ATOM 3461 O O . ALA A 1 424 ? -9.395 -19.661 -0.657 1.00 49.44 424 ALA A O 1
ATOM 3462 N N . TRP A 1 425 ? -11.499 -19.710 -1.409 1.00 50.19 425 TRP A N 1
ATOM 3463 C CA . TRP A 1 425 ? -11.652 -21.162 -1.287 1.00 50.19 425 TRP A CA 1
ATOM 3464 C C . TRP A 1 425 ? -10.706 -21.931 -2.218 1.00 50.19 425 TRP A C 1
ATOM 3466 O O . TRP A 1 425 ? -10.067 -22.907 -1.817 1.00 50.19 425 TRP A O 1
ATOM 3476 N N . GLN A 1 426 ? -10.517 -21.441 -3.440 1.00 49.78 426 GLN A N 1
ATOM 3477 C CA . GLN A 1 426 ? -9.560 -22.001 -4.391 1.00 49.78 426 GLN A CA 1
ATOM 3478 C C . GLN A 1 426 ? -8.101 -21.724 -3.994 1.00 49.78 426 GLN A C 1
ATOM 3480 O O . GLN A 1 426 ? -7.252 -22.606 -4.123 1.00 49.78 426 GLN A O 1
ATOM 3485 N N . PHE A 1 427 ? -7.804 -20.546 -3.437 1.00 50.38 427 PHE A N 1
ATOM 3486 C CA . PHE A 1 427 ? -6.505 -20.253 -2.826 1.00 50.38 427 PHE A CA 1
ATOM 3487 C C . PHE A 1 427 ? -6.205 -21.203 -1.652 1.00 50.38 427 PHE A C 1
ATOM 3489 O O . PHE A 1 427 ? -5.143 -21.825 -1.597 1.00 50.38 427 PHE A O 1
ATOM 3496 N N . MET A 1 428 ? -7.181 -21.364 -0.754 1.00 51.84 428 MET A N 1
ATOM 3497 C CA . MET A 1 428 ? -7.126 -22.213 0.438 1.00 51.84 428 MET A CA 1
ATOM 3498 C C . MET A 1 428 ? -6.946 -23.701 0.109 1.00 51.84 428 MET A C 1
ATOM 3500 O O . MET A 1 428 ? -6.223 -24.392 0.822 1.00 51.84 428 MET A O 1
ATOM 3504 N N . SER A 1 429 ? -7.564 -24.199 -0.964 1.00 46.03 429 SER A N 1
ATOM 3505 C CA . SER A 1 429 ? -7.484 -25.614 -1.364 1.00 46.03 429 SER A CA 1
ATOM 3506 C C . SER A 1 429 ? -6.201 -25.984 -2.123 1.00 46.03 429 SER A C 1
ATOM 3508 O O . SER A 1 429 ? -5.760 -27.131 -2.048 1.00 46.03 429 SER A O 1
ATOM 3510 N N . LYS A 1 430 ? -5.567 -25.045 -2.844 1.00 49.91 430 LYS A N 1
ATOM 3511 C CA . LYS A 1 430 ? -4.394 -25.336 -3.702 1.00 49.91 430 LYS A CA 1
ATOM 3512 C C . LYS A 1 430 ? -3.032 -25.040 -3.082 1.00 49.91 430 LYS A C 1
ATOM 3514 O O . LYS A 1 430 ? -2.021 -25.518 -3.590 1.00 49.91 430 LYS A O 1
ATOM 3519 N N . LEU A 1 431 ? -3.009 -24.267 -2.003 1.00 48.12 431 LEU A N 1
ATOM 3520 C CA . LEU A 1 431 ? -1.855 -24.133 -1.109 1.00 48.12 431 LEU A CA 1
ATOM 3521 C C . LEU A 1 431 ? -2.060 -24.947 0.174 1.00 48.12 431 LEU A C 1
ATOM 3523 O O . LEU A 1 431 ? -1.389 -24.723 1.167 1.00 48.12 431 LEU A O 1
ATOM 3527 N N . GLY A 1 432 ? -3.033 -25.857 0.195 1.00 38.59 432 GLY A N 1
ATOM 3528 C CA . GLY A 1 432 ? -3.338 -26.656 1.372 1.00 38.59 432 GLY A CA 1
ATOM 3529 C C . GLY A 1 432 ? -2.397 -27.844 1.510 1.00 38.59 432 GLY A C 1
ATOM 3530 O O . GLY A 1 432 ? -1.693 -27.939 2.506 1.00 38.59 432 GLY A O 1
ATOM 3531 N N . LEU A 1 433 ? -2.390 -28.763 0.538 1.00 39.81 433 LEU A N 1
ATOM 3532 C CA . LEU A 1 433 ? -1.836 -30.117 0.705 1.00 39.81 433 LEU A CA 1
ATOM 3533 C C . LEU A 1 433 ? -1.619 -30.818 -0.659 1.00 39.81 433 LEU A C 1
ATOM 3535 O O . LEU A 1 433 ? -2.168 -31.885 -0.914 1.00 39.81 433 LEU A O 1
ATOM 3539 N N . ASN A 1 434 ? -0.864 -30.220 -1.588 1.00 41.56 434 ASN A N 1
ATOM 3540 C CA . ASN A 1 434 ? -0.671 -30.770 -2.939 1.00 41.56 434 ASN A CA 1
ATOM 3541 C C . ASN A 1 434 ? 0.826 -30.801 -3.300 1.00 41.56 434 ASN A C 1
ATOM 3543 O O . ASN A 1 434 ? 1.502 -29.780 -3.171 1.00 41.56 434 ASN A O 1
ATOM 3547 N N . LEU A 1 435 ? 1.319 -31.915 -3.866 1.00 39.38 435 LEU A N 1
ATOM 3548 C CA . LEU A 1 435 ? 2.674 -32.060 -4.449 1.00 39.38 435 LEU A CA 1
ATOM 3549 C C . LEU A 1 435 ? 3.046 -30.902 -5.403 1.00 39.38 435 LEU A C 1
ATOM 3551 O O . LEU A 1 435 ? 4.191 -30.455 -5.454 1.00 39.38 435 LEU A O 1
ATOM 3555 N N . ARG A 1 436 ? 2.048 -30.331 -6.092 1.00 44.78 436 ARG A N 1
ATOM 3556 C CA . ARG A 1 436 ? 2.204 -29.164 -6.980 1.00 44.78 436 ARG A CA 1
ATOM 3557 C C . ARG A 1 436 ? 2.615 -27.870 -6.252 1.00 44.78 436 ARG A C 1
ATOM 3559 O O . ARG A 1 436 ? 3.260 -27.025 -6.864 1.00 44.78 436 ARG A O 1
ATOM 3566 N N . GLY A 1 437 ? 2.275 -27.694 -4.971 1.00 48.62 437 GLY A N 1
ATOM 3567 C CA . GLY A 1 437 ? 2.702 -26.542 -4.161 1.00 48.62 437 GLY A CA 1
ATOM 3568 C C . GLY A 1 437 ? 4.188 -26.603 -3.786 1.00 48.62 437 GLY A C 1
ATOM 3569 O O . GLY A 1 437 ? 4.894 -25.603 -3.888 1.00 48.62 437 GLY A O 1
ATOM 3570 N N . ALA A 1 438 ? 4.691 -27.797 -3.457 1.00 45.41 438 ALA A N 1
ATOM 3571 C CA . ALA A 1 438 ? 6.112 -28.025 -3.185 1.00 45.41 438 ALA A CA 1
ATOM 3572 C C . ALA A 1 438 ? 6.980 -27.808 -4.440 1.00 45.41 438 ALA A C 1
ATOM 3574 O O . ALA A 1 438 ? 7.994 -27.115 -4.371 1.00 45.41 438 ALA A O 1
ATOM 3575 N N . ALA A 1 439 ? 6.535 -28.298 -5.604 1.00 49.38 439 ALA A N 1
ATOM 3576 C CA . ALA A 1 439 ? 7.207 -28.063 -6.886 1.00 49.38 439 ALA A CA 1
ATOM 3577 C C . ALA A 1 439 ? 7.237 -26.569 -7.284 1.00 49.38 439 ALA A C 1
ATOM 3579 O O . ALA A 1 439 ? 8.240 -26.076 -7.804 1.00 49.38 439 ALA A O 1
ATOM 3580 N N . ARG A 1 440 ? 6.177 -25.802 -6.983 1.00 54.97 440 ARG A N 1
ATOM 3581 C CA . ARG A 1 440 ? 6.148 -24.336 -7.179 1.00 54.97 440 ARG A CA 1
ATOM 3582 C C . ARG A 1 440 ? 7.129 -23.598 -6.264 1.00 54.97 440 ARG A C 1
ATOM 3584 O O . ARG A 1 440 ? 7.828 -22.699 -6.724 1.00 54.97 440 ARG A O 1
ATOM 3591 N N . ASN A 1 441 ? 7.240 -24.009 -5.003 1.00 52.84 441 ASN A N 1
ATOM 3592 C CA . ASN A 1 441 ? 8.199 -23.423 -4.063 1.00 52.84 441 ASN A CA 1
ATOM 3593 C C . ASN A 1 441 ? 9.655 -23.761 -4.427 1.00 52.84 441 ASN A C 1
ATOM 3595 O O . ASN A 1 441 ? 10.530 -22.906 -4.284 1.00 52.84 441 ASN A O 1
ATOM 3599 N N . ALA A 1 442 ? 9.910 -24.972 -4.937 1.00 53.47 442 ALA A N 1
ATOM 3600 C CA . ALA A 1 442 ? 11.223 -25.397 -5.424 1.00 53.47 442 ALA A CA 1
ATOM 3601 C C . ALA A 1 442 ? 11.628 -24.687 -6.729 1.00 53.47 442 ALA A C 1
ATOM 3603 O O . ALA A 1 442 ? 12.771 -24.275 -6.894 1.00 53.47 442 ALA A O 1
ATOM 3604 N N . THR A 1 443 ? 10.695 -24.467 -7.657 1.00 61.47 443 THR A N 1
ATOM 3605 C CA . THR A 1 443 ? 10.984 -23.714 -8.892 1.00 61.47 443 THR A CA 1
ATOM 3606 C C . THR A 1 443 ? 11.230 -22.229 -8.631 1.00 61.47 443 THR A C 1
ATOM 3608 O O . THR A 1 443 ? 12.074 -21.642 -9.300 1.00 61.47 443 THR A O 1
ATOM 3611 N N . GLN A 1 444 ? 10.568 -21.613 -7.646 1.00 63.03 444 GLN A N 1
ATOM 3612 C CA . GLN A 1 444 ? 10.845 -20.227 -7.236 1.00 63.03 444 GLN A CA 1
ATOM 3613 C C . GLN A 1 444 ? 12.221 -20.067 -6.573 1.00 63.03 444 GLN A C 1
ATOM 3615 O O . GLN A 1 444 ? 12.924 -19.094 -6.845 1.00 63.03 444 GLN A O 1
ATOM 3620 N N . SER A 1 445 ? 12.669 -21.029 -5.759 1.00 65.62 445 SER A N 1
ATOM 3621 C CA . SER A 1 445 ? 14.020 -20.972 -5.183 1.00 65.62 445 SER A CA 1
ATOM 3622 C C . SER A 1 445 ? 15.111 -21.089 -6.261 1.00 65.62 445 SER A C 1
ATOM 3624 O O . SER A 1 445 ? 16.111 -20.371 -6.198 1.00 65.62 445 SER A O 1
ATOM 3626 N N . LEU A 1 446 ? 14.881 -21.879 -7.319 1.00 74.56 446 LEU A N 1
ATOM 3627 C CA . LEU A 1 446 ? 15.768 -21.969 -8.490 1.00 74.56 446 LEU A CA 1
ATOM 3628 C C . LEU A 1 446 ? 15.867 -20.648 -9.276 1.00 74.56 446 LEU A C 1
ATOM 3630 O O . LEU A 1 446 ? 16.887 -20.382 -9.917 1.00 74.56 446 LEU A O 1
ATOM 3634 N N . GLN A 1 447 ? 14.877 -19.755 -9.181 1.00 81.25 447 GLN A N 1
ATOM 3635 C CA . GLN A 1 447 ? 14.952 -18.438 -9.827 1.00 81.25 447 GLN A CA 1
ATOM 3636 C C . GLN A 1 447 ? 16.017 -17.538 -9.193 1.00 81.25 447 GLN A C 1
ATOM 3638 O O . GLN A 1 447 ? 16.649 -16.756 -9.906 1.00 81.25 447 GLN A O 1
ATOM 3643 N N . ASN A 1 448 ? 16.313 -17.702 -7.896 1.00 84.31 448 ASN A N 1
ATOM 3644 C CA . ASN A 1 448 ? 17.461 -17.034 -7.275 1.00 84.31 448 ASN A CA 1
ATOM 3645 C C . ASN A 1 448 ? 18.778 -17.453 -7.932 1.00 84.31 448 ASN A C 1
ATOM 3647 O O . ASN A 1 448 ? 19.658 -16.616 -8.140 1.00 84.31 448 ASN A O 1
ATOM 3651 N N . TYR A 1 449 ? 18.917 -18.727 -8.305 1.00 84.81 449 TYR A N 1
ATOM 3652 C CA . TYR A 1 449 ? 20.095 -19.206 -9.024 1.00 84.81 449 TYR A CA 1
ATOM 3653 C C . TYR A 1 449 ? 20.178 -18.606 -10.426 1.00 84.81 449 TYR A C 1
ATOM 3655 O O . TYR A 1 449 ? 21.228 -18.079 -10.801 1.00 84.81 449 TYR A O 1
ATOM 3663 N N . VAL A 1 450 ? 19.069 -18.598 -11.168 1.00 85.44 450 VAL A N 1
ATOM 3664 C CA . VAL A 1 450 ? 19.016 -17.982 -12.502 1.00 85.44 450 VAL A CA 1
ATOM 3665 C C . VAL A 1 450 ? 19.370 -16.498 -12.445 1.00 85.44 450 VAL A C 1
ATOM 3667 O O . VAL A 1 450 ? 20.076 -16.010 -13.324 1.00 85.44 450 VAL A O 1
ATOM 3670 N N . TYR A 1 451 ? 18.940 -15.778 -11.406 1.00 88.56 451 TYR A N 1
ATOM 3671 C CA . TYR A 1 451 ? 19.177 -14.342 -11.302 1.00 88.56 451 TYR A CA 1
ATOM 3672 C C . TYR A 1 451 ? 20.561 -13.996 -10.731 1.00 88.56 451 TYR A C 1
ATOM 3674 O O . TYR A 1 451 ? 21.356 -13.326 -11.400 1.00 88.56 451 TYR A O 1
ATOM 3682 N N . PHE A 1 452 ? 20.898 -14.490 -9.534 1.00 89.12 452 PHE A N 1
ATOM 3683 C CA . PHE A 1 452 ? 22.110 -14.122 -8.781 1.00 89.12 452 PHE A CA 1
ATOM 3684 C C . PHE A 1 452 ? 23.302 -15.047 -9.041 1.00 89.12 452 PHE A C 1
ATOM 3686 O O . PHE A 1 452 ? 24.432 -14.574 -9.139 1.00 89.12 452 PHE A O 1
ATOM 3693 N N . GLY A 1 453 ? 23.046 -16.344 -9.227 1.00 88.31 453 GLY A N 1
ATOM 3694 C CA . GLY A 1 453 ? 24.076 -17.338 -9.547 1.00 88.31 453 GLY A CA 1
ATOM 3695 C C . GLY A 1 453 ? 24.946 -17.655 -8.339 1.00 88.31 453 GLY A C 1
ATOM 3696 O O . GLY A 1 453 ? 24.883 -16.958 -7.331 1.00 88.31 453 GLY A O 1
ATOM 3697 N N . VAL A 1 454 ? 25.763 -18.707 -8.426 1.00 86.94 454 VAL A N 1
ATOM 3698 C CA . VAL A 1 454 ? 26.535 -19.214 -7.270 1.00 86.94 454 VAL A CA 1
ATOM 3699 C C . VAL A 1 454 ? 27.413 -18.129 -6.654 1.00 86.94 454 VAL A C 1
ATOM 3701 O O . VAL A 1 454 ? 27.384 -17.927 -5.442 1.00 86.94 454 VAL A O 1
ATOM 3704 N N . LYS A 1 455 ? 28.137 -17.380 -7.497 1.00 87.62 455 LYS A N 1
ATOM 3705 C CA . LYS A 1 455 ? 28.979 -16.267 -7.052 1.00 87.62 455 LYS A CA 1
ATOM 3706 C C . LYS A 1 455 ? 28.161 -15.209 -6.308 1.00 87.62 455 LYS A C 1
ATOM 3708 O O . LYS A 1 455 ? 28.494 -14.885 -5.179 1.00 87.62 455 LYS A O 1
ATOM 3713 N N . GLY A 1 456 ? 27.055 -14.737 -6.892 1.00 87.88 456 GLY A N 1
ATOM 3714 C CA . GLY A 1 456 ? 26.195 -13.743 -6.247 1.00 87.88 456 GLY A CA 1
ATOM 3715 C C . GLY A 1 456 ? 25.597 -14.239 -4.929 1.00 87.88 456 GLY A C 1
ATOM 3716 O O . GLY A 1 456 ? 25.505 -13.467 -3.981 1.00 87.88 456 GLY A O 1
ATOM 3717 N N . MET A 1 457 ? 25.245 -15.527 -4.828 1.00 89.19 457 MET A N 1
ATOM 3718 C CA . MET A 1 457 ? 24.793 -16.109 -3.560 1.00 89.19 457 MET A CA 1
ATOM 3719 C C . MET A 1 457 ? 25.894 -16.073 -2.500 1.00 89.19 457 MET A C 1
ATOM 3721 O O . MET A 1 457 ? 25.658 -15.576 -1.399 1.00 89.19 457 MET A O 1
ATOM 3725 N N . ARG A 1 458 ? 27.100 -16.539 -2.844 1.00 90.31 458 ARG A N 1
ATOM 3726 C CA . ARG A 1 458 ? 28.249 -16.568 -1.933 1.00 90.31 458 ARG A CA 1
ATOM 3727 C C . ARG A 1 458 ? 28.635 -15.165 -1.468 1.00 90.31 458 ARG A C 1
ATOM 3729 O O . ARG A 1 458 ? 28.729 -14.940 -0.266 1.00 90.31 458 ARG A O 1
ATOM 3736 N N . ASP A 1 459 ? 28.788 -14.234 -2.407 1.00 91.56 459 ASP A N 1
ATOM 3737 C CA . ASP A 1 459 ? 29.176 -12.849 -2.130 1.00 91.56 459 ASP A CA 1
ATOM 3738 C C . ASP A 1 459 ? 28.121 -12.164 -1.240 1.00 91.56 459 ASP A C 1
ATOM 3740 O O . ASP A 1 459 ? 28.456 -11.484 -0.272 1.00 91.56 459 ASP A O 1
ATOM 3744 N N . SER A 1 460 ? 26.829 -12.420 -1.494 1.00 92.38 460 SER A N 1
ATOM 3745 C CA . SER A 1 460 ? 25.750 -11.897 -0.653 1.00 92.38 460 SER A CA 1
ATOM 3746 C C . SER A 1 460 ? 25.774 -12.458 0.770 1.00 92.38 460 SER A C 1
ATOM 3748 O O . SER A 1 460 ? 25.564 -11.701 1.713 1.00 92.38 460 SER A O 1
ATOM 3750 N N . SER A 1 461 ? 26.058 -13.756 0.941 1.00 89.94 461 SER A N 1
ATOM 3751 C CA . SER A 1 461 ? 26.158 -14.380 2.264 1.00 89.94 461 SER A CA 1
ATOM 3752 C C . SER A 1 461 ? 27.325 -13.793 3.048 1.00 89.94 461 SER A C 1
ATOM 3754 O O . SER A 1 461 ? 27.131 -13.346 4.172 1.00 89.94 461 SER A O 1
ATOM 3756 N N . GLN A 1 462 ? 28.501 -13.706 2.419 1.00 92.38 462 GLN A N 1
ATOM 3757 C CA . GLN A 1 462 ? 29.691 -13.108 3.026 1.00 92.38 462 GLN A CA 1
ATOM 3758 C C . GLN A 1 462 ? 29.433 -11.661 3.459 1.00 92.38 462 GLN A C 1
ATOM 3760 O O . GLN A 1 462 ? 29.807 -11.269 4.561 1.00 92.38 462 GLN A O 1
ATOM 3765 N N . TYR A 1 463 ? 28.746 -10.871 2.627 1.00 92.44 463 TYR A N 1
ATOM 3766 C CA . TYR A 1 463 ? 28.416 -9.492 2.975 1.00 92.44 463 TYR A CA 1
ATOM 3767 C C . TYR A 1 463 ? 27.358 -9.390 4.084 1.00 92.44 463 TYR A C 1
ATOM 3769 O O . TYR A 1 463 ? 27.444 -8.507 4.932 1.00 92.44 463 TYR A O 1
ATOM 3777 N N . LEU A 1 464 ? 26.374 -10.294 4.134 1.00 91.31 464 LEU A N 1
ATOM 3778 C CA . LEU A 1 464 ? 25.384 -10.342 5.220 1.00 91.31 464 LEU A CA 1
ATOM 3779 C C . LEU A 1 464 ? 26.005 -10.692 6.576 1.00 91.31 464 LEU A C 1
ATOM 3781 O O . LEU A 1 464 ? 25.442 -10.306 7.598 1.00 91.31 464 LEU A O 1
ATOM 3785 N N . ASP A 1 465 ? 27.119 -11.419 6.582 1.00 90.06 465 ASP A N 1
ATOM 3786 C CA . ASP A 1 465 ? 27.838 -11.806 7.800 1.00 90.06 465 ASP A CA 1
ATOM 3787 C C . ASP A 1 465 ? 28.722 -10.675 8.351 1.00 90.06 465 ASP A C 1
ATOM 3789 O O . ASP A 1 465 ? 29.240 -10.773 9.463 1.00 90.06 465 ASP A O 1
ATOM 3793 N N . THR A 1 466 ? 28.841 -9.557 7.624 1.00 88.06 466 THR A N 1
ATOM 3794 C CA . THR A 1 466 ? 29.419 -8.323 8.171 1.00 88.06 466 THR A CA 1
ATOM 3795 C C . THR A 1 466 ? 28.491 -7.708 9.225 1.00 88.06 466 THR A C 1
ATOM 3797 O O . THR A 1 466 ? 27.262 -7.834 9.157 1.00 88.06 466 THR A O 1
ATOM 3800 N N . ALA A 1 467 ? 29.077 -7.048 10.232 1.00 77.12 467 ALA A N 1
ATOM 3801 C CA . ALA A 1 467 ? 28.337 -6.521 11.376 1.00 77.12 467 ALA A CA 1
ATOM 3802 C C . ALA A 1 467 ? 27.135 -5.656 10.937 1.00 77.12 467 ALA A C 1
ATOM 3804 O O . ALA A 1 467 ? 27.253 -4.770 10.095 1.00 77.12 467 ALA A O 1
ATOM 3805 N N . ASN A 1 468 ? 25.966 -5.916 11.531 1.00 84.75 468 ASN A N 1
ATOM 3806 C CA . ASN A 1 468 ? 24.701 -5.182 11.366 1.00 84.75 468 ASN A CA 1
ATOM 3807 C C . ASN A 1 468 ? 23.982 -5.260 10.002 1.00 84.75 468 ASN A C 1
ATOM 3809 O O . ASN A 1 468 ? 22.783 -4.971 9.963 1.00 84.75 468 ASN A O 1
ATOM 3813 N N . ILE A 1 469 ? 24.605 -5.717 8.907 1.00 91.38 469 ILE A N 1
ATOM 3814 C CA . ILE A 1 469 ? 23.950 -5.740 7.579 1.00 91.38 469 ILE A CA 1
ATOM 3815 C C . ILE A 1 469 ? 22.764 -6.709 7.532 1.00 91.38 469 ILE A C 1
ATOM 3817 O O . ILE A 1 469 ? 21.702 -6.366 7.005 1.00 91.38 469 ILE A O 1
ATOM 3821 N N . ARG A 1 470 ? 22.889 -7.905 8.122 1.00 90.56 470 ARG A N 1
ATOM 3822 C CA . ARG A 1 470 ? 21.776 -8.868 8.198 1.00 90.56 470 ARG A CA 1
ATOM 3823 C C . ARG A 1 470 ? 20.584 -8.319 8.984 1.00 90.56 470 ARG A C 1
ATOM 3825 O O . ARG A 1 470 ? 19.448 -8.459 8.532 1.00 90.56 470 ARG A O 1
ATOM 3832 N N . ALA A 1 471 ? 20.841 -7.683 10.127 1.00 89.00 471 ALA A N 1
ATOM 3833 C CA . ALA A 1 471 ? 19.799 -7.079 10.956 1.00 89.00 471 ALA A CA 1
ATOM 3834 C C . ALA A 1 471 ? 19.107 -5.919 10.223 1.00 89.00 471 ALA A C 1
ATOM 3836 O O . ALA A 1 471 ? 17.878 -5.843 10.210 1.00 89.00 471 ALA A O 1
ATOM 3837 N N . LEU A 1 472 ? 19.882 -5.074 9.537 1.00 90.88 472 LEU A N 1
ATOM 3838 C CA . LEU A 1 472 ? 19.365 -3.989 8.706 1.00 90.88 472 LEU A CA 1
ATOM 3839 C C . LEU A 1 472 ? 18.479 -4.512 7.565 1.00 90.88 472 LEU A C 1
ATOM 3841 O O . LEU A 1 472 ? 17.372 -4.012 7.361 1.00 90.88 472 LEU A O 1
ATOM 3845 N N . ALA A 1 473 ? 18.922 -5.562 6.866 1.00 90.06 473 ALA A N 1
ATOM 3846 C CA . ALA A 1 473 ? 18.139 -6.213 5.821 1.00 90.06 473 ALA A CA 1
ATOM 3847 C C . ALA A 1 473 ? 16.816 -6.781 6.364 1.00 90.06 473 ALA A C 1
ATOM 3849 O O . ALA A 1 473 ? 15.791 -6.684 5.694 1.00 90.06 473 ALA A O 1
ATOM 3850 N N . ASP A 1 474 ? 16.812 -7.341 7.579 1.00 86.19 474 ASP A N 1
ATOM 3851 C CA . ASP A 1 474 ? 15.607 -7.871 8.227 1.00 86.19 474 ASP A CA 1
ATOM 3852 C C . ASP A 1 474 ? 14.598 -6.782 8.614 1.00 86.19 474 ASP A C 1
ATOM 3854 O O . ASP A 1 474 ? 13.388 -6.970 8.442 1.00 86.19 474 ASP A O 1
ATOM 3858 N N . VAL A 1 475 ? 15.081 -5.637 9.103 1.00 85.88 475 VAL A N 1
ATOM 3859 C CA . VAL A 1 475 ? 14.244 -4.464 9.399 1.00 85.88 475 VAL A CA 1
ATOM 3860 C C . VAL A 1 475 ? 13.629 -3.911 8.114 1.00 85.88 475 VAL A C 1
ATOM 3862 O O . VAL A 1 475 ? 12.416 -3.704 8.042 1.00 85.88 475 VAL A O 1
ATOM 3865 N N . GLU A 1 476 ? 14.435 -3.729 7.069 1.00 88.50 476 GLU A N 1
ATOM 3866 C CA . GLU A 1 476 ? 13.947 -3.207 5.793 1.00 88.50 476 GLU A CA 1
ATOM 3867 C C . GLU A 1 476 ? 13.017 -4.202 5.075 1.00 88.50 476 GLU A C 1
ATOM 3869 O O . GLU A 1 476 ? 12.025 -3.780 4.482 1.00 88.50 476 GLU A O 1
ATOM 3874 N N . ALA A 1 477 ? 13.246 -5.517 5.177 1.00 84.25 477 ALA A N 1
ATOM 3875 C CA . ALA A 1 477 ? 12.338 -6.531 4.630 1.00 84.25 477 ALA A CA 1
ATOM 3876 C C . ALA A 1 477 ? 10.929 -6.417 5.232 1.00 84.25 477 ALA A C 1
ATOM 3878 O O . ALA A 1 477 ? 9.940 -6.419 4.497 1.00 84.25 477 ALA A O 1
ATOM 3879 N N . LYS A 1 478 ? 10.836 -6.263 6.563 1.00 77.50 478 LYS A N 1
ATOM 3880 C CA . LYS A 1 478 ? 9.557 -6.044 7.263 1.00 77.50 478 LYS A CA 1
ATOM 3881 C C . LYS A 1 478 ? 8.860 -4.777 6.769 1.00 77.50 478 LYS A C 1
ATOM 3883 O O . LYS A 1 478 ? 7.681 -4.814 6.436 1.00 77.50 478 LYS A O 1
ATOM 3888 N N . LYS A 1 479 ? 9.605 -3.678 6.645 1.00 80.06 479 LYS A N 1
ATOM 3889 C CA . LYS A 1 479 ? 9.087 -2.383 6.181 1.00 80.06 479 LYS A CA 1
ATOM 3890 C C . LYS A 1 479 ? 8.518 -2.424 4.760 1.00 80.06 479 LYS A C 1
ATOM 3892 O O . LYS A 1 479 ? 7.565 -1.711 4.461 1.00 80.06 479 LYS A O 1
ATOM 3897 N N . HIS A 1 480 ? 9.097 -3.241 3.882 1.00 78.38 480 HIS A N 1
ATOM 3898 C CA . HIS A 1 480 ? 8.635 -3.403 2.498 1.00 78.38 480 HIS A CA 1
ATOM 3899 C C . HIS A 1 480 ? 7.531 -4.453 2.327 1.00 78.38 480 HIS A C 1
ATOM 3901 O O . HIS A 1 480 ? 7.178 -4.743 1.188 1.00 78.38 480 HIS A O 1
ATOM 3907 N N . GLY A 1 481 ? 7.004 -5.043 3.408 1.00 69.38 481 GLY A N 1
ATOM 3908 C CA . GLY A 1 481 ? 5.903 -6.011 3.320 1.00 69.38 481 GLY A CA 1
ATOM 3909 C C . GLY A 1 481 ? 6.212 -7.179 2.380 1.00 69.38 481 GLY A C 1
ATOM 3910 O O . GLY A 1 481 ? 5.341 -7.656 1.668 1.00 69.38 481 GLY A O 1
ATOM 3911 N N . VAL A 1 482 ? 7.479 -7.609 2.293 1.00 69.31 482 VAL A N 1
ATOM 3912 C CA . VAL A 1 482 ? 7.896 -8.624 1.301 1.00 69.31 482 VAL A CA 1
ATOM 3913 C C . VAL A 1 482 ? 7.416 -10.034 1.632 1.00 69.31 482 VAL A C 1
ATOM 3915 O O . VAL A 1 482 ? 7.577 -10.953 0.824 1.00 69.31 482 VAL A O 1
ATOM 3918 N N . TYR A 1 483 ? 6.847 -10.195 2.822 1.00 65.88 483 TYR A N 1
ATOM 3919 C CA . TYR A 1 483 ? 6.241 -11.422 3.287 1.00 65.88 483 TYR A CA 1
ATOM 3920 C C . TYR A 1 483 ? 4.880 -11.617 2.629 1.00 65.88 483 TYR A C 1
ATOM 3922 O O . TYR A 1 483 ? 4.102 -10.694 2.429 1.00 65.88 483 TYR A O 1
ATOM 3930 N N . PHE A 1 484 ? 4.618 -12.858 2.270 1.00 53.84 484 PHE A N 1
ATOM 3931 C CA . PHE A 1 484 ? 3.370 -13.320 1.730 1.00 53.84 484 PHE A CA 1
ATOM 3932 C C . PHE A 1 484 ? 2.211 -13.032 2.690 1.00 53.84 484 PHE A C 1
ATOM 3934 O O . PHE A 1 484 ? 2.233 -13.414 3.867 1.00 53.84 484 PHE A O 1
ATOM 3941 N N . ALA A 1 485 ? 1.220 -12.367 2.111 1.00 50.31 485 ALA A N 1
ATOM 3942 C CA . ALA A 1 485 ? 0.023 -11.818 2.715 1.00 50.31 485 ALA A CA 1
ATOM 3943 C C . ALA A 1 485 ? -0.908 -12.915 3.282 1.00 50.31 485 ALA A C 1
ATOM 3945 O O . ALA A 1 485 ? -0.920 -14.051 2.795 1.00 50.31 485 ALA A O 1
ATOM 3946 N N . GLU A 1 486 ? -1.718 -12.623 4.309 1.00 49.56 486 GLU A N 1
ATOM 3947 C CA . GLU A 1 486 ? -2.727 -13.596 4.769 1.00 49.56 486 GLU A CA 1
ATOM 3948 C C . GLU A 1 486 ? -3.748 -13.903 3.652 1.00 49.56 486 GLU A C 1
ATOM 3950 O O . GLU A 1 486 ? -4.013 -13.073 2.784 1.00 49.56 486 GLU A O 1
ATOM 3955 N N . ALA A 1 487 ? -4.414 -15.066 3.684 1.00 40.84 487 ALA A N 1
ATOM 3956 C CA . ALA A 1 487 ? -5.478 -15.392 2.717 1.00 40.84 487 ALA A CA 1
ATOM 3957 C C . ALA A 1 487 ? -6.587 -14.311 2.656 1.00 40.84 487 ALA A C 1
ATOM 3959 O O . ALA A 1 487 ? -7.198 -14.081 1.610 1.00 40.84 487 ALA A O 1
ATOM 3960 N N . ARG A 1 488 ? -6.805 -13.594 3.768 1.00 42.47 488 ARG A N 1
ATOM 3961 C CA . ARG A 1 488 ? -7.701 -12.430 3.874 1.00 42.47 488 ARG A CA 1
ATOM 3962 C C . ARG A 1 488 ? -7.218 -11.215 3.067 1.00 42.47 488 ARG A C 1
ATOM 3964 O O . ARG A 1 488 ? -8.011 -10.418 2.588 1.00 42.47 488 ARG A O 1
ATOM 3971 N N . GLU A 1 489 ? -5.916 -11.066 2.885 1.00 47.75 489 GLU A N 1
ATOM 3972 C CA . GLU A 1 489 ? -5.293 -9.925 2.214 1.00 47.75 489 GLU A CA 1
ATOM 3973 C C . GLU A 1 489 ? -5.262 -10.102 0.694 1.00 47.75 489 GLU A C 1
ATOM 3975 O O . GLU A 1 489 ? -5.483 -9.145 -0.045 1.00 47.75 489 GLU A O 1
ATOM 3980 N N . LEU A 1 490 ? -5.096 -11.342 0.229 1.00 43.38 490 LEU A N 1
ATOM 3981 C CA . LEU A 1 490 ? -5.211 -11.703 -1.188 1.00 43.38 490 LEU A CA 1
ATOM 3982 C C . LEU A 1 490 ? -6.651 -11.577 -1.701 1.00 43.38 490 LEU A C 1
ATOM 3984 O O . LEU A 1 490 ? -6.872 -11.253 -2.867 1.00 43.38 490 LEU A O 1
ATOM 3988 N N . THR A 1 491 ? -7.630 -11.781 -0.817 1.00 42.16 491 THR A N 1
ATOM 3989 C CA . THR A 1 491 ? -9.070 -11.673 -1.106 1.00 42.16 491 THR A CA 1
ATOM 3990 C C . THR A 1 491 ? -9.603 -10.244 -0.946 1.00 42.16 491 THR A C 1
ATOM 3992 O O . THR A 1 491 ? -10.551 -9.867 -1.632 1.00 42.16 491 THR A O 1
ATOM 3995 N N . ASN A 1 492 ? -8.940 -9.401 -0.145 1.00 44.38 492 ASN A N 1
ATOM 3996 C CA . ASN A 1 492 ? -9.232 -7.966 -0.011 1.00 44.38 492 ASN A CA 1
ATOM 3997 C C . ASN A 1 492 ? -8.850 -7.116 -1.239 1.00 44.38 492 ASN A C 1
ATOM 3999 O O . ASN A 1 492 ? -9.132 -5.921 -1.265 1.00 44.38 492 ASN A O 1
ATOM 4003 N N . THR A 1 493 ? -8.279 -7.711 -2.290 1.00 41.47 493 THR A N 1
ATOM 4004 C CA . THR A 1 493 ? -8.081 -7.036 -3.588 1.00 41.47 493 THR A CA 1
ATOM 4005 C C . THR A 1 493 ? -9.398 -6.715 -4.315 1.00 41.47 493 THR A C 1
ATOM 4007 O O . THR A 1 493 ? -9.386 -6.039 -5.336 1.00 41.47 493 THR A O 1
ATOM 4010 N N . LEU A 1 494 ? -10.549 -7.144 -3.782 1.00 45.06 494 LEU A N 1
ATOM 4011 C CA . LEU A 1 494 ? -11.880 -6.954 -4.374 1.00 45.06 494 LEU A CA 1
ATOM 4012 C C . LEU A 1 494 ? -12.734 -5.913 -3.637 1.00 45.06 494 LEU A C 1
ATOM 4014 O O . LEU A 1 494 ? -13.938 -6.109 -3.472 1.00 45.06 494 LEU A O 1
ATOM 4018 N N . GLY A 1 495 ? -12.118 -4.837 -3.146 1.00 52.00 495 GLY A N 1
ATOM 4019 C CA . GLY A 1 495 ? -12.763 -3.650 -2.565 1.00 52.00 495 GLY A CA 1
ATOM 4020 C C . GLY A 1 495 ? -12.064 -3.245 -1.278 1.00 52.00 495 GLY A C 1
ATOM 4021 O O . GLY A 1 495 ? -12.344 -3.841 -0.237 1.00 52.00 495 GLY A O 1
ATOM 4022 N N . LEU A 1 496 ? -11.160 -2.260 -1.369 1.00 60.34 496 LEU A N 1
ATOM 4023 C CA . LEU A 1 496 ? -10.368 -1.799 -0.231 1.00 60.34 496 LEU A CA 1
ATOM 4024 C C . LEU A 1 496 ? -11.298 -1.297 0.876 1.00 60.34 496 LEU A C 1
ATOM 4026 O O . LEU A 1 496 ? -11.199 -1.754 2.008 1.00 60.34 496 LEU A O 1
ATOM 4030 N N . PHE A 1 497 ? -12.243 -0.417 0.536 1.00 62.78 497 PHE A N 1
ATOM 4031 C CA . PHE A 1 497 ? -13.209 0.143 1.479 1.00 62.78 497 PHE A CA 1
ATOM 4032 C C . PHE A 1 497 ? -14.522 -0.655 1.526 1.00 62.78 497 PHE A C 1
ATOM 4034 O O . PHE A 1 497 ? -14.995 -1.113 0.481 1.00 62.78 497 PHE A O 1
ATOM 4041 N N . PRO A 1 498 ? -15.154 -0.785 2.710 1.00 69.94 498 PRO A N 1
ATOM 4042 C CA . PRO A 1 498 ? -16.520 -1.291 2.817 1.00 69.94 498 PRO A CA 1
ATOM 4043 C C . PRO A 1 498 ? -17.517 -0.455 2.004 1.00 69.94 498 PRO A C 1
ATOM 4045 O O . PRO A 1 498 ? -17.261 0.706 1.670 1.00 69.94 498 PRO A O 1
ATOM 4048 N N . ASP A 1 499 ? -18.683 -1.031 1.712 1.00 71.88 499 ASP A N 1
ATOM 4049 C CA . ASP A 1 499 ? -19.799 -0.254 1.169 1.00 71.88 499 ASP A CA 1
ATOM 4050 C C . ASP A 1 499 ? -20.236 0.833 2.151 1.00 71.88 499 ASP A C 1
ATOM 4052 O O . ASP A 1 499 ? -20.053 0.696 3.361 1.00 71.88 499 ASP A O 1
ATOM 4056 N N . VAL A 1 500 ? -20.784 1.926 1.623 1.00 76.88 500 VAL A N 1
ATOM 4057 C CA . VAL A 1 500 ? -21.256 3.066 2.414 1.00 76.88 500 VAL A CA 1
ATOM 4058 C C . VAL A 1 500 ? -22.771 3.197 2.310 1.00 76.88 500 VAL A C 1
ATOM 4060 O O . VAL A 1 500 ? -23.378 2.748 1.339 1.00 76.88 500 VAL A O 1
ATOM 4063 N N . ALA A 1 501 ? -23.372 3.790 3.332 1.00 80.12 501 ALA A N 1
ATOM 4064 C CA . ALA A 1 501 ? -24.779 4.149 3.396 1.00 80.12 501 ALA A CA 1
ATOM 4065 C C . ALA A 1 501 ? -24.916 5.551 4.000 1.00 80.12 501 ALA A C 1
ATOM 4067 O O . ALA A 1 501 ? -24.104 5.960 4.838 1.00 80.12 501 ALA A O 1
ATOM 4068 N N . THR A 1 502 ? -25.949 6.279 3.583 1.00 82.62 502 THR A N 1
ATOM 4069 C CA . THR A 1 502 ? -26.303 7.567 4.182 1.00 82.62 502 THR A CA 1
ATOM 4070 C C . THR A 1 502 ? -26.899 7.338 5.568 1.00 82.62 502 THR A C 1
ATOM 4072 O O . THR A 1 502 ? -27.730 6.454 5.759 1.00 82.62 502 THR A O 1
ATOM 4075 N N . SER A 1 503 ? -26.463 8.135 6.536 1.00 77.38 503 SER A N 1
ATOM 4076 C CA . SER A 1 503 ? -27.003 8.183 7.893 1.00 77.38 503 SER A CA 1
ATOM 4077 C C . SER A 1 503 ? -27.106 9.638 8.348 1.00 77.38 503 SER A C 1
ATOM 4079 O O . SER A 1 503 ? -26.571 10.534 7.693 1.00 77.38 503 SER A O 1
ATOM 4081 N N . LYS A 1 504 ? -27.789 9.886 9.468 1.00 74.94 504 LYS A N 1
ATOM 4082 C CA . LYS A 1 504 ? -27.855 11.208 10.096 1.00 74.94 504 LYS A CA 1
ATOM 4083 C C . LYS A 1 504 ? -27.060 11.211 11.395 1.00 74.94 504 LYS A C 1
ATOM 4085 O O . LYS A 1 504 ? -27.389 10.480 12.323 1.00 74.94 504 LYS A O 1
ATOM 4090 N N . ILE A 1 505 ? -26.038 12.059 11.466 1.00 69.56 505 ILE A N 1
ATOM 4091 C CA . ILE A 1 505 ? -25.260 12.322 12.681 1.00 69.56 505 ILE A CA 1
ATOM 4092 C C . ILE A 1 505 ? -25.421 13.800 13.012 1.00 69.56 505 ILE A C 1
ATOM 4094 O O . ILE A 1 505 ? -25.213 14.651 12.151 1.00 69.56 505 ILE A O 1
ATOM 4098 N N . ASN A 1 506 ? -25.815 14.111 14.248 1.00 68.69 506 ASN A N 1
ATOM 4099 C CA . ASN A 1 506 ? -26.035 15.486 14.705 1.00 68.69 506 ASN A CA 1
ATOM 4100 C C . ASN A 1 506 ? -26.993 16.280 13.791 1.00 68.69 506 ASN A C 1
ATOM 4102 O O . ASN A 1 506 ? -26.767 17.449 13.492 1.00 68.69 506 ASN A O 1
ATOM 4106 N N . GLY A 1 507 ? -28.040 15.616 13.286 1.00 70.12 507 GLY A N 1
ATOM 4107 C CA . GLY A 1 507 ? -29.020 16.209 12.368 1.00 70.12 507 GLY A CA 1
ATOM 4108 C C . GLY A 1 507 ? -28.545 16.378 10.920 1.00 70.12 507 GLY A C 1
ATOM 4109 O O . GLY A 1 507 ? -29.344 16.770 10.074 1.00 70.12 507 GLY A O 1
ATOM 4110 N N . LYS A 1 508 ? -27.289 16.041 10.606 1.00 79.50 508 LYS A N 1
ATOM 4111 C CA . LYS A 1 508 ? -26.703 16.187 9.269 1.00 79.50 508 LYS A CA 1
ATOM 4112 C C . LYS A 1 508 ? -26.529 14.857 8.574 1.00 79.50 508 LYS A C 1
ATOM 4114 O O . LYS A 1 508 ? -26.159 13.864 9.198 1.00 79.50 508 LYS A O 1
ATOM 4119 N N . GLU A 1 509 ? -26.751 14.854 7.267 1.00 84.56 509 GLU A N 1
ATOM 4120 C CA . GLU A 1 509 ? -26.495 13.674 6.456 1.00 84.56 509 GLU A CA 1
ATOM 4121 C C . GLU A 1 509 ? -24.994 13.463 6.273 1.00 84.56 509 GLU A C 1
ATOM 4123 O O . GLU A 1 509 ? -24.262 14.360 5.847 1.00 84.56 509 GLU A O 1
ATOM 4128 N N . VAL A 1 510 ? -24.546 12.257 6.596 1.00 83.56 510 VAL A N 1
ATOM 4129 C CA . VAL A 1 510 ? -23.159 11.814 6.472 1.00 83.56 510 VAL A CA 1
ATOM 4130 C C . VAL A 1 510 ? -23.113 10.386 5.950 1.00 83.56 510 VAL A C 1
ATOM 4132 O O . VAL A 1 510 ? -24.092 9.640 6.019 1.00 83.56 510 VAL A O 1
ATOM 4135 N N . LEU A 1 511 ? -21.950 9.981 5.451 1.00 84.88 511 LEU A N 1
ATOM 4136 C CA . LEU A 1 511 ? -21.716 8.605 5.043 1.00 84.88 511 LEU A CA 1
ATOM 4137 C C . LEU A 1 511 ? -21.201 7.778 6.223 1.00 84.88 511 LEU A C 1
ATOM 4139 O O . LEU A 1 511 ? -20.319 8.191 6.971 1.00 84.88 511 LEU A O 1
ATOM 4143 N N . THR A 1 512 ? -21.741 6.574 6.362 1.00 79.25 512 THR A N 1
ATOM 4144 C CA . THR A 1 512 ? -21.290 5.549 7.312 1.00 79.25 512 THR A CA 1
ATOM 4145 C C . THR A 1 512 ? -21.041 4.248 6.562 1.00 79.25 512 THR A C 1
ATOM 4147 O O . THR A 1 512 ? -21.532 4.078 5.447 1.00 79.25 512 THR A O 1
ATOM 4150 N N . TYR A 1 513 ? -20.262 3.320 7.121 1.00 76.19 513 TYR A N 1
ATOM 4151 C CA . TYR A 1 513 ? -20.128 2.006 6.490 1.00 76.19 513 TYR A CA 1
ATOM 4152 C C . TYR A 1 513 ? -21.438 1.222 6.595 1.00 76.19 513 TYR A C 1
ATOM 4154 O O . TYR A 1 513 ? -22.074 1.174 7.649 1.00 76.19 513 TYR A O 1
ATOM 4162 N N . LYS A 1 514 ? -21.832 0.600 5.484 1.00 71.50 514 LYS A N 1
ATOM 4163 C CA . LYS A 1 514 ? -23.008 -0.256 5.397 1.00 71.50 514 LYS A CA 1
ATOM 4164 C C . LYS A 1 514 ? -22.790 -1.512 6.236 1.00 71.50 514 LYS A C 1
ATOM 4166 O O . LYS A 1 514 ? -21.739 -2.153 6.158 1.00 71.50 514 LYS A O 1
ATOM 4171 N N . TYR A 1 515 ? -23.805 -1.883 7.005 1.00 61.84 515 TYR A N 1
ATOM 4172 C CA . TYR A 1 515 ? -23.843 -3.165 7.692 1.00 61.84 515 TYR A CA 1
ATOM 4173 C C . TYR A 1 515 ? -24.082 -4.308 6.682 1.00 61.84 515 TYR A C 1
ATOM 4175 O O . TYR A 1 515 ? -25.055 -4.279 5.931 1.00 61.84 515 TYR A O 1
ATOM 4183 N N . ASP A 1 516 ? -23.195 -5.312 6.642 1.00 55.53 516 ASP A N 1
ATOM 4184 C CA . ASP A 1 516 ? -23.341 -6.507 5.792 1.00 55.53 516 ASP A CA 1
ATOM 4185 C C . ASP A 1 516 ? -23.126 -7.796 6.605 1.00 55.53 516 ASP A C 1
ATOM 4187 O O . ASP A 1 516 ? -22.015 -8.130 7.033 1.00 55.53 516 ASP A O 1
ATOM 4191 N N . SER A 1 517 ? -24.213 -8.542 6.804 1.00 50.19 517 SER A N 1
ATOM 4192 C CA . SER A 1 517 ? -24.243 -9.806 7.545 1.00 50.19 517 SER A CA 1
ATOM 4193 C C . SER A 1 517 ? -23.650 -10.994 6.766 1.00 50.19 517 SER A C 1
ATOM 4195 O O . SER A 1 517 ? -23.211 -11.971 7.380 1.00 50.19 517 SER A O 1
ATOM 4197 N N . THR A 1 518 ? -23.572 -10.917 5.432 1.00 41.44 518 THR A N 1
ATOM 4198 C CA . THR A 1 518 ? -23.142 -12.021 4.551 1.00 41.44 518 THR A CA 1
ATOM 4199 C C . THR A 1 518 ? -21.618 -12.088 4.435 1.00 41.44 518 THR A C 1
ATOM 4201 O O . THR A 1 518 ? -21.025 -13.154 4.613 1.00 41.44 518 THR A O 1
ATOM 4204 N N . SER A 1 519 ? -20.959 -10.939 4.249 1.00 47.19 519 SER A N 1
ATOM 4205 C CA . SER A 1 519 ? -19.489 -10.805 4.266 1.00 47.19 519 SER A CA 1
ATOM 4206 C C . SER A 1 519 ? -18.862 -11.261 5.599 1.00 47.19 519 SER A C 1
ATOM 4208 O O . SER A 1 519 ? -17.746 -11.794 5.661 1.00 47.19 519 SER A O 1
ATOM 4210 N N . ARG A 1 520 ? -19.618 -11.116 6.692 1.00 51.66 520 ARG A N 1
ATOM 4211 C CA . ARG A 1 520 ? -19.180 -11.442 8.051 1.00 51.66 520 ARG A CA 1
ATOM 4212 C C . ARG A 1 520 ? -19.106 -12.942 8.330 1.00 51.66 520 ARG A C 1
ATOM 4214 O O . ARG A 1 520 ? -18.072 -13.416 8.793 1.00 51.66 520 ARG A O 1
ATOM 4221 N N . LYS A 1 521 ? -20.161 -13.698 7.994 1.00 46.75 521 LYS A N 1
ATOM 4222 C CA . LYS A 1 521 ? -20.188 -15.167 8.152 1.00 46.75 521 LYS A CA 1
ATOM 4223 C C . LYS A 1 521 ? -19.029 -15.840 7.407 1.00 46.75 521 LYS A C 1
ATOM 4225 O O . LYS A 1 521 ? -18.475 -16.828 7.880 1.00 46.75 521 LYS A O 1
ATOM 4230 N N . PHE A 1 522 ? -18.626 -15.268 6.276 1.00 46.47 522 PHE A N 1
ATOM 4231 C CA . PHE A 1 522 ? -17.489 -15.734 5.493 1.00 46.47 522 PHE A CA 1
ATOM 4232 C C . PHE A 1 522 ? -16.126 -15.382 6.119 1.00 46.47 522 PHE A C 1
ATOM 4234 O O . PHE A 1 522 ? -15.255 -16.249 6.211 1.00 46.47 522 PHE A O 1
ATOM 4241 N N . SER A 1 523 ? -15.952 -14.149 6.613 1.00 44.06 523 SER A N 1
ATOM 4242 C CA . SER A 1 523 ? -14.724 -13.719 7.308 1.00 44.06 523 SER A CA 1
ATOM 4243 C C . SER A 1 523 ? -14.399 -14.615 8.513 1.00 44.06 523 SER A C 1
ATOM 4245 O O . SER A 1 523 ? -13.246 -14.984 8.724 1.00 44.06 523 SER A O 1
ATOM 4247 N N . GLU A 1 524 ? -15.425 -15.049 9.250 1.00 47.62 524 GLU A N 1
ATOM 4248 C CA . GLU A 1 524 ? -15.279 -15.980 10.376 1.00 47.62 524 GLU A CA 1
ATOM 4249 C C . GLU A 1 524 ? -14.865 -17.404 9.945 1.00 47.62 524 GLU A C 1
ATOM 4251 O O . GLU A 1 524 ? -14.130 -18.084 10.667 1.00 47.62 524 GLU A O 1
ATOM 4256 N N . GLY A 1 525 ? -15.290 -17.857 8.758 1.00 41.28 525 GLY A N 1
ATOM 4257 C CA . GLY A 1 525 ? -14.850 -19.123 8.159 1.00 41.28 525 GLY A CA 1
ATOM 4258 C C . GLY A 1 525 ? -13.386 -19.088 7.705 1.00 41.28 525 GLY A C 1
ATOM 4259 O O . GLY A 1 525 ? -12.646 -20.051 7.925 1.00 41.28 525 GLY A O 1
ATOM 4260 N N . LEU A 1 526 ? -12.947 -17.954 7.147 1.00 44.03 526 LEU A N 1
ATOM 4261 C CA . LEU A 1 526 ? -11.553 -17.715 6.758 1.00 44.03 526 LEU A CA 1
ATOM 4262 C C . LEU A 1 526 ? -10.604 -17.693 7.958 1.00 44.03 526 LEU A C 1
ATOM 4264 O O . LEU A 1 526 ? -9.545 -18.316 7.907 1.00 44.03 526 LEU A O 1
ATOM 4268 N N . GLU A 1 527 ? -10.979 -17.014 9.044 1.00 44.25 527 GLU A N 1
ATOM 4269 C CA . GLU A 1 527 ? -10.166 -16.933 10.266 1.00 44.25 527 GLU A CA 1
ATOM 4270 C C . GLU A 1 527 ? -9.924 -18.316 10.891 1.00 44.25 527 GLU A C 1
ATOM 4272 O O . GLU A 1 527 ? -8.802 -18.633 11.298 1.00 44.25 527 GLU A O 1
ATOM 4277 N N . LYS A 1 528 ? -10.948 -19.183 10.901 1.00 47.97 528 LYS A N 1
ATOM 4278 C CA . LYS A 1 528 ? -10.844 -20.550 11.431 1.00 47.97 528 LYS A CA 1
ATOM 4279 C C . LYS A 1 528 ? -9.839 -21.395 10.637 1.00 47.97 528 LYS A C 1
ATOM 4281 O O . LYS A 1 528 ? -9.015 -22.071 11.246 1.00 47.97 528 LYS A O 1
ATOM 4286 N N . PHE A 1 529 ? -9.837 -21.309 9.305 1.00 43.19 529 PHE A N 1
ATOM 4287 C CA . PHE A 1 529 ? -8.929 -22.079 8.440 1.00 43.19 529 PHE A CA 1
ATOM 4288 C C . PHE A 1 529 ? -7.514 -21.480 8.363 1.00 43.19 529 PHE A C 1
ATOM 4290 O O . PHE A 1 529 ? -6.522 -22.204 8.462 1.00 43.19 529 PHE A O 1
ATOM 4297 N N . ALA A 1 530 ? -7.391 -20.148 8.282 1.00 42.56 530 ALA A N 1
ATOM 4298 C CA . ALA A 1 530 ? -6.102 -19.449 8.290 1.00 42.56 530 ALA A CA 1
ATOM 4299 C C . ALA A 1 530 ? -5.266 -19.781 9.540 1.00 42.56 530 ALA A C 1
ATOM 4301 O O . ALA A 1 530 ? -4.032 -19.818 9.473 1.00 42.56 530 ALA A O 1
ATOM 4302 N N . SER A 1 531 ? -5.936 -20.071 10.661 1.00 46.62 531 SER A N 1
ATOM 4303 C CA . SER A 1 531 ? -5.305 -20.483 11.913 1.00 46.62 531 SER A CA 1
ATOM 4304 C C . SER A 1 531 ? -4.672 -21.886 11.879 1.00 46.62 531 SER A C 1
ATOM 4306 O O . SER A 1 531 ? -3.739 -22.118 12.657 1.00 46.62 531 SER A O 1
ATOM 4308 N N . THR A 1 532 ? -5.124 -22.768 10.972 1.00 49.19 532 THR A N 1
ATOM 4309 C CA . THR A 1 532 ? -4.800 -24.209 10.931 1.00 49.19 532 THR A CA 1
ATOM 4310 C C . THR A 1 532 ? -3.880 -24.595 9.764 1.00 49.19 532 THR A C 1
ATOM 4312 O O . THR A 1 532 ? -2.908 -25.308 9.980 1.00 49.19 532 THR A O 1
ATOM 4315 N N . THR A 1 533 ? -4.119 -24.100 8.546 1.00 44.41 533 THR A N 1
ATOM 4316 C CA . THR A 1 533 ? -3.454 -24.593 7.312 1.00 44.41 533 THR A CA 1
ATOM 4317 C C . THR A 1 533 ? -2.476 -23.595 6.694 1.00 44.41 533 THR A C 1
ATOM 4319 O O . THR A 1 533 ? -1.489 -23.986 6.081 1.00 44.41 533 THR A O 1
ATOM 4322 N N . ALA A 1 534 ? -2.684 -22.291 6.890 1.00 48.03 534 ALA A N 1
ATOM 4323 C CA . ALA A 1 534 ? -1.864 -21.268 6.238 1.00 48.03 534 ALA A CA 1
ATOM 4324 C C . ALA A 1 534 ? -0.554 -20.935 6.983 1.00 48.03 534 ALA A C 1
ATOM 4326 O O . ALA A 1 534 ? 0.283 -20.233 6.427 1.00 48.03 534 ALA A O 1
ATOM 4327 N N . LYS A 1 535 ? -0.351 -21.375 8.234 1.00 53.03 535 LYS A N 1
ATOM 4328 C CA . LYS A 1 535 ? 0.841 -21.007 9.033 1.00 53.03 535 LYS A CA 1
ATOM 4329 C C . LYS A 1 535 ? 2.146 -21.682 8.564 1.00 53.03 535 LYS A C 1
ATOM 4331 O O . LYS A 1 535 ? 3.126 -20.955 8.413 1.00 53.03 535 LYS A O 1
ATOM 4336 N N . PRO A 1 536 ? 2.194 -23.002 8.280 1.00 48.75 536 PRO A N 1
ATOM 4337 C CA . PRO A 1 536 ? 3.425 -23.656 7.822 1.00 48.75 536 PRO A CA 1
ATOM 4338 C C . PRO A 1 536 ? 3.857 -23.204 6.420 1.00 48.75 536 PRO A C 1
ATOM 4340 O O . PRO A 1 536 ? 5.029 -22.922 6.200 1.00 48.75 536 PRO A O 1
ATOM 4343 N N . MET A 1 537 ? 2.912 -23.048 5.484 1.00 54.00 537 MET A N 1
ATOM 4344 C CA . MET A 1 537 ? 3.213 -22.546 4.134 1.00 54.00 537 MET A CA 1
ATOM 4345 C C . MET A 1 537 ? 3.689 -21.096 4.141 1.00 54.00 537 MET A C 1
ATOM 4347 O O . MET A 1 537 ? 4.704 -20.793 3.520 1.00 54.00 537 MET A O 1
ATOM 4351 N N . ARG A 1 538 ? 3.020 -20.217 4.902 1.00 59.97 538 ARG A N 1
ATOM 4352 C CA . ARG A 1 538 ? 3.498 -18.843 5.106 1.00 59.97 538 ARG A CA 1
ATOM 4353 C C . ARG A 1 538 ? 4.893 -18.838 5.702 1.00 59.97 538 ARG A C 1
ATOM 4355 O O . ARG A 1 538 ? 5.713 -18.044 5.274 1.00 59.97 538 ARG A O 1
ATOM 4362 N N . TRP A 1 539 ? 5.188 -19.724 6.650 1.00 55.94 539 TRP A N 1
ATOM 4363 C CA . TRP A 1 539 ? 6.532 -19.825 7.206 1.00 55.94 539 TRP A CA 1
ATOM 4364 C C . TRP A 1 539 ? 7.566 -20.193 6.134 1.00 55.94 539 TRP A C 1
ATOM 4366 O O . TRP A 1 539 ? 8.558 -19.483 6.018 1.00 55.94 539 TRP A O 1
ATOM 4376 N N . VAL A 1 540 ? 7.323 -21.212 5.300 1.00 55.03 540 VAL A N 1
ATOM 4377 C CA . VAL A 1 540 ? 8.257 -21.602 4.225 1.00 55.03 540 VAL A CA 1
ATOM 4378 C C . VAL A 1 540 ? 8.419 -20.484 3.190 1.00 55.03 540 VAL A C 1
ATOM 4380 O O . VAL A 1 540 ? 9.539 -20.066 2.905 1.00 55.03 540 VAL A O 1
ATOM 4383 N N . GLU A 1 541 ? 7.327 -19.936 2.660 1.00 58.00 541 GLU A N 1
ATOM 4384 C CA . GLU A 1 541 ? 7.397 -18.887 1.638 1.00 58.00 541 GLU A CA 1
ATOM 4385 C C . GLU A 1 541 ? 8.055 -17.601 2.175 1.00 58.00 541 GLU A C 1
ATOM 4387 O O . GLU A 1 541 ? 8.903 -16.998 1.507 1.00 58.00 541 GLU A O 1
ATOM 4392 N N . ASN A 1 542 ? 7.743 -17.224 3.419 1.00 65.06 542 ASN A N 1
ATOM 4393 C CA . ASN A 1 542 ? 8.233 -15.989 4.031 1.00 65.06 542 ASN A CA 1
ATOM 4394 C C . ASN A 1 542 ? 9.653 -16.115 4.556 1.00 65.06 542 ASN A C 1
ATOM 4396 O O . ASN A 1 542 ? 10.422 -15.178 4.376 1.00 65.06 542 ASN A O 1
ATOM 4400 N N . LYS A 1 543 ? 10.017 -17.235 5.192 1.00 60.19 543 LYS A N 1
ATOM 4401 C CA . LYS A 1 543 ? 11.340 -17.422 5.808 1.00 60.19 543 LYS A CA 1
ATOM 4402 C C . LYS A 1 543 ? 12.380 -18.004 4.862 1.00 60.19 543 LYS A C 1
ATOM 4404 O O . LYS A 1 543 ? 13.548 -17.654 4.997 1.00 60.19 543 LYS A O 1
ATOM 4409 N N . VAL A 1 544 ? 11.985 -18.862 3.922 1.00 63.16 544 VAL A N 1
ATOM 4410 C CA . VAL A 1 544 ? 12.937 -19.597 3.070 1.00 63.16 544 VAL A CA 1
ATOM 4411 C C . VAL A 1 544 ? 13.112 -18.922 1.714 1.00 63.16 544 VAL A C 1
ATOM 4413 O O . VAL A 1 544 ? 14.239 -18.755 1.262 1.00 63.16 544 VAL A O 1
ATOM 4416 N N . ASN A 1 545 ? 12.027 -18.470 1.083 1.00 73.06 545 ASN A N 1
ATOM 4417 C CA . ASN A 1 545 ? 12.066 -18.014 -0.307 1.00 73.06 545 ASN A CA 1
ATOM 4418 C C . ASN A 1 545 ? 12.157 -16.483 -0.434 1.00 73.06 545 ASN A C 1
ATOM 4420 O O . ASN A 1 545 ? 13.164 -15.956 -0.919 1.00 73.06 545 ASN A O 1
ATOM 4424 N N . ARG A 1 546 ? 11.144 -15.744 0.039 1.00 79.12 546 ARG A N 1
ATOM 4425 C CA . ARG A 1 546 ? 11.057 -14.280 -0.143 1.00 79.12 546 ARG A CA 1
ATOM 4426 C C . ARG A 1 546 ? 12.096 -13.526 0.691 1.00 79.12 546 ARG A C 1
ATOM 4428 O O . ARG A 1 546 ? 12.758 -12.625 0.175 1.00 79.12 546 ARG A O 1
ATOM 4435 N N . GLN A 1 547 ? 12.302 -13.921 1.953 1.00 83.00 547 GLN A N 1
ATOM 4436 C CA . GLN A 1 547 ? 13.318 -13.307 2.821 1.00 83.00 547 GLN A CA 1
ATOM 4437 C C . GLN A 1 547 ? 14.741 -13.564 2.321 1.00 83.00 547 GLN A C 1
ATOM 4439 O O . GLN A 1 547 ? 15.565 -12.653 2.368 1.00 83.00 547 GLN A O 1
ATOM 4444 N N . LEU A 1 548 ? 15.029 -14.765 1.809 1.00 84.62 548 LEU A N 1
ATOM 4445 C CA . LEU A 1 548 ? 16.335 -15.079 1.229 1.00 84.62 548 LEU A CA 1
ATOM 4446 C C . LEU A 1 548 ? 16.624 -14.180 0.023 1.00 84.62 548 LEU A C 1
ATOM 4448 O O . LEU A 1 548 ? 17.645 -13.498 0.003 1.00 84.62 548 LEU A O 1
ATOM 4452 N N . THR A 1 549 ? 15.693 -14.095 -0.931 1.00 89.50 549 THR A N 1
ATOM 4453 C CA . THR A 1 549 ? 15.827 -13.206 -2.096 1.00 89.50 549 THR A CA 1
ATOM 4454 C C . THR A 1 549 ? 16.007 -11.752 -1.693 1.00 89.50 549 THR A C 1
ATOM 4456 O O . THR A 1 549 ? 16.871 -11.074 -2.249 1.00 89.50 549 THR A O 1
ATOM 4459 N N . PHE A 1 550 ? 15.226 -11.271 -0.720 1.00 91.44 550 PHE A N 1
ATOM 4460 C CA . PHE A 1 550 ? 15.371 -9.908 -0.226 1.00 91.44 550 PHE A CA 1
ATOM 4461 C C . PHE A 1 550 ? 16.775 -9.677 0.328 1.00 91.44 550 PHE A C 1
ATOM 4463 O O . PHE A 1 550 ? 17.443 -8.734 -0.081 1.00 91.44 550 PHE A O 1
ATOM 4470 N N . LYS A 1 551 ? 17.245 -10.553 1.221 1.00 91.38 551 LYS A N 1
ATOM 4471 C CA . LYS A 1 551 ? 18.567 -10.446 1.846 1.00 91.38 551 LYS A CA 1
ATOM 4472 C C . LYS A 1 551 ? 19.689 -10.477 0.819 1.00 91.38 551 LYS A C 1
ATOM 4474 O O . LYS A 1 551 ? 20.555 -9.610 0.859 1.00 91.38 551 LYS A O 1
ATOM 4479 N N . MET A 1 552 ? 19.640 -11.416 -0.126 1.00 91.69 552 MET A N 1
ATOM 4480 C CA . MET A 1 552 ? 20.638 -11.527 -1.190 1.00 91.69 552 MET A CA 1
ATOM 4481 C C . MET A 1 552 ? 20.683 -10.260 -2.050 1.00 91.69 552 MET A C 1
ATOM 4483 O O . MET A 1 552 ? 21.744 -9.673 -2.258 1.00 91.69 552 MET A O 1
ATOM 4487 N N . ALA A 1 553 ? 19.519 -9.805 -2.523 1.00 92.88 553 ALA A N 1
ATOM 4488 C CA . ALA A 1 553 ? 19.409 -8.617 -3.359 1.00 92.88 553 ALA A CA 1
ATOM 4489 C C . ALA A 1 553 ? 19.809 -7.339 -2.611 1.00 92.88 553 ALA A C 1
ATOM 4491 O O . ALA A 1 553 ? 20.470 -6.475 -3.190 1.00 92.88 553 ALA A O 1
ATOM 4492 N N . PHE A 1 554 ? 19.422 -7.226 -1.337 1.00 94.25 554 PHE A N 1
ATOM 4493 C CA . PHE A 1 554 ? 19.790 -6.118 -0.465 1.00 94.25 554 PHE A CA 1
ATOM 4494 C C . PHE A 1 554 ? 21.301 -6.077 -0.294 1.00 94.25 554 PHE A C 1
ATOM 4496 O O . PHE A 1 554 ? 21.900 -5.054 -0.592 1.00 94.25 554 PHE A O 1
ATOM 4503 N N . ALA A 1 555 ? 21.915 -7.193 0.100 1.00 94.44 555 ALA A N 1
ATOM 4504 C CA . ALA A 1 555 ? 23.346 -7.291 0.352 1.00 94.44 555 ALA A CA 1
ATOM 4505 C C . ALA A 1 555 ? 24.176 -6.924 -0.881 1.00 94.44 555 ALA A C 1
ATOM 4507 O O . ALA A 1 555 ? 25.007 -6.024 -0.809 1.00 94.44 555 ALA A O 1
ATOM 4508 N N . LEU A 1 556 ? 23.883 -7.534 -2.034 1.00 91.19 556 LEU A N 1
ATOM 4509 C CA . LEU A 1 556 ? 24.603 -7.246 -3.278 1.00 91.19 556 LEU A CA 1
ATOM 4510 C C . LEU A 1 556 ? 24.460 -5.780 -3.695 1.00 91.19 556 LEU A C 1
ATOM 4512 O O . LEU A 1 556 ? 25.428 -5.155 -4.126 1.00 91.19 556 LEU A O 1
ATOM 4516 N N . ARG A 1 557 ? 23.255 -5.207 -3.565 1.00 89.31 557 ARG A N 1
ATOM 4517 C CA . ARG A 1 557 ? 23.025 -3.809 -3.941 1.00 89.31 557 ARG A CA 1
ATOM 4518 C C . ARG A 1 557 ? 23.646 -2.833 -2.947 1.00 89.31 557 ARG A C 1
ATOM 4520 O O . ARG A 1 557 ? 24.167 -1.807 -3.373 1.00 89.31 557 ARG A O 1
ATOM 4527 N N . HIS A 1 558 ? 23.603 -3.157 -1.662 1.00 92.31 558 HIS A N 1
ATOM 4528 C CA . HIS A 1 558 ? 24.171 -2.355 -0.588 1.00 92.31 558 HIS A CA 1
ATOM 4529 C C . HIS A 1 558 ? 25.691 -2.316 -0.694 1.00 92.31 558 HIS A C 1
ATOM 4531 O O . HIS A 1 558 ? 26.266 -1.235 -0.727 1.00 92.31 558 HIS A O 1
ATOM 4537 N N . GLN A 1 559 ? 26.327 -3.476 -0.876 1.00 90.31 559 GLN A N 1
ATOM 4538 C CA . GLN A 1 559 ? 27.760 -3.582 -1.134 1.00 90.31 559 GLN A CA 1
ATOM 4539 C C . GLN A 1 559 ? 28.162 -2.795 -2.385 1.00 90.31 559 GLN A C 1
ATOM 4541 O O . GLN A 1 559 ? 29.100 -2.009 -2.341 1.00 90.31 559 GLN A O 1
ATOM 4546 N N . GLN A 1 560 ? 27.413 -2.940 -3.483 1.00 84.25 560 GLN A N 1
ATOM 4547 C CA . GLN A 1 560 ? 27.677 -2.193 -4.713 1.00 84.25 560 GLN A CA 1
ATOM 4548 C C . GLN A 1 560 ? 27.612 -0.675 -4.499 1.00 84.25 560 GLN A C 1
ATOM 4550 O O . GLN A 1 560 ? 28.469 0.056 -4.984 1.00 84.25 560 GLN A O 1
ATOM 4555 N N . LEU A 1 561 ? 26.570 -0.186 -3.825 1.00 84.44 561 LEU A N 1
ATOM 4556 C CA . LEU A 1 561 ? 26.393 1.246 -3.600 1.00 84.44 561 LEU A CA 1
ATOM 4557 C C . LEU A 1 561 ? 27.413 1.803 -2.602 1.00 84.44 561 LEU A C 1
ATOM 4559 O O . LEU A 1 561 ? 27.849 2.932 -2.791 1.00 84.44 561 LEU A O 1
ATOM 4563 N N . ASN A 1 562 ? 27.824 1.017 -1.605 1.00 83.38 562 ASN A N 1
ATOM 4564 C CA . ASN A 1 562 ? 28.898 1.387 -0.683 1.00 83.38 562 ASN A CA 1
ATOM 4565 C C . ASN A 1 562 ? 30.259 1.453 -1.377 1.00 83.38 562 ASN A C 1
ATOM 4567 O O . ASN A 1 562 ? 30.996 2.411 -1.174 1.00 83.38 562 ASN A O 1
ATOM 4571 N N . ASN A 1 563 ? 30.566 0.503 -2.262 1.00 81.31 563 ASN A N 1
ATOM 4572 C CA . ASN A 1 563 ? 31.793 0.555 -3.063 1.00 81.31 563 ASN A CA 1
ATOM 4573 C C . ASN A 1 563 ? 31.829 1.786 -3.987 1.00 81.31 563 ASN A C 1
ATOM 4575 O O . ASN A 1 563 ? 32.904 2.254 -4.347 1.00 81.31 563 ASN A O 1
ATOM 4579 N N . ASN A 1 564 ? 30.657 2.339 -4.315 1.00 71.12 564 ASN A N 1
ATOM 4580 C CA . ASN A 1 564 ? 30.498 3.542 -5.127 1.00 71.12 564 ASN A CA 1
ATOM 4581 C C . ASN A 1 564 ? 30.051 4.763 -4.288 1.00 71.12 564 ASN A C 1
ATOM 4583 O O . ASN A 1 564 ? 29.479 5.710 -4.838 1.00 71.12 564 ASN A O 1
ATOM 4587 N N . ALA A 1 565 ? 30.274 4.759 -2.964 1.00 69.81 565 ALA A N 1
ATOM 4588 C CA . ALA A 1 565 ? 29.759 5.789 -2.054 1.00 69.81 565 ALA A CA 1
ATOM 4589 C C . ALA A 1 565 ? 30.273 7.197 -2.389 1.00 69.81 565 ALA A C 1
ATOM 4591 O O . ALA A 1 565 ? 29.495 8.146 -2.316 1.00 69.81 565 ALA A O 1
ATOM 4592 N N . GLY A 1 566 ? 31.515 7.325 -2.870 1.00 67.94 566 GLY A N 1
ATOM 4593 C CA . GLY A 1 566 ? 32.086 8.613 -3.285 1.00 67.94 566 GLY A CA 1
ATOM 4594 C C . GLY A 1 566 ? 31.313 9.308 -4.418 1.00 67.94 566 GLY A C 1
ATOM 4595 O O . GLY A 1 566 ? 31.375 10.526 -4.557 1.00 67.94 566 GLY A O 1
ATOM 4596 N N . MET A 1 567 ? 30.528 8.572 -5.213 1.00 66.19 567 MET A N 1
ATOM 4597 C CA . MET A 1 567 ? 29.619 9.174 -6.201 1.00 66.19 567 MET A CA 1
ATOM 4598 C C . MET A 1 567 ? 28.345 9.715 -5.544 1.00 66.19 567 MET A C 1
ATOM 4600 O O . MET A 1 567 ? 27.871 10.797 -5.881 1.00 66.19 567 MET A O 1
ATOM 4604 N N . ILE A 1 568 ? 27.800 8.972 -4.578 1.00 71.06 568 ILE A N 1
ATOM 4605 C CA . ILE A 1 568 ? 26.600 9.365 -3.828 1.00 71.06 568 ILE A CA 1
ATOM 4606 C C . ILE A 1 568 ? 26.906 10.596 -2.971 1.00 71.06 568 ILE A C 1
ATOM 4608 O O . ILE A 1 568 ? 26.096 11.513 -2.898 1.00 71.06 568 ILE A O 1
ATOM 4612 N N . GLU A 1 569 ? 28.099 10.647 -2.390 1.00 73.19 569 GLU A N 1
ATOM 4613 C CA . GLU A 1 569 ? 28.611 11.794 -1.646 1.00 73.19 569 GLU A CA 1
ATOM 4614 C C . GLU A 1 569 ? 28.660 13.068 -2.496 1.00 73.19 569 GLU A C 1
ATOM 4616 O O . GLU A 1 569 ? 28.206 14.130 -2.062 1.00 73.19 569 GLU A O 1
ATOM 4621 N N . ARG A 1 570 ? 29.126 12.964 -3.745 1.00 69.81 570 A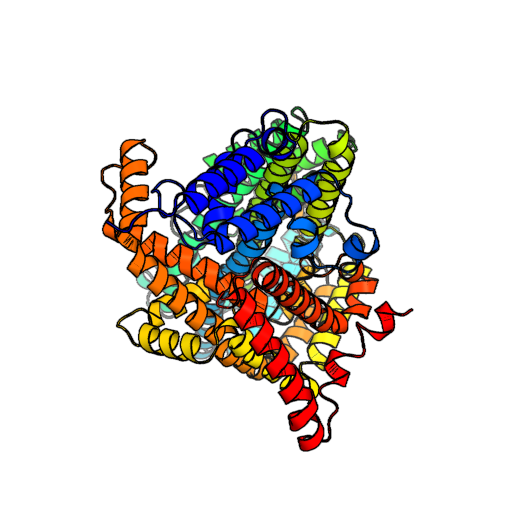RG A N 1
ATOM 4622 C CA . ARG A 1 570 ? 29.180 14.095 -4.684 1.00 69.81 570 ARG A CA 1
ATOM 4623 C C . ARG A 1 570 ? 27.791 14.595 -5.078 1.00 69.81 570 ARG A C 1
ATOM 4625 O O . ARG A 1 570 ? 27.584 15.808 -5.132 1.00 69.81 570 ARG A O 1
ATOM 4632 N N . ASP A 1 571 ? 26.833 13.692 -5.289 1.00 70.88 571 ASP A N 1
ATOM 4633 C CA . ASP A 1 571 ? 25.430 14.041 -5.550 1.00 70.88 571 ASP A CA 1
ATOM 4634 C C . ASP A 1 571 ? 24.792 14.788 -4.371 1.00 70.88 571 ASP A C 1
ATOM 4636 O O . ASP A 1 571 ? 24.119 15.803 -4.565 1.00 70.88 571 ASP A O 1
ATOM 4640 N N . VAL A 1 572 ? 25.021 14.298 -3.150 1.00 75.75 572 VAL A N 1
ATOM 4641 C CA . VAL A 1 572 ? 24.521 14.909 -1.910 1.00 75.75 572 VAL A CA 1
ATOM 4642 C C . VAL A 1 572 ? 25.147 16.288 -1.708 1.00 75.75 572 VAL A C 1
ATOM 4644 O O . VAL A 1 572 ? 24.431 17.261 -1.484 1.00 75.75 572 VAL A O 1
ATOM 4647 N N . THR A 1 573 ? 26.460 16.403 -1.903 1.00 75.38 573 THR A N 1
ATOM 4648 C CA . THR A 1 573 ? 27.189 17.678 -1.820 1.00 75.38 573 THR A CA 1
ATOM 4649 C C . THR A 1 573 ? 26.670 18.697 -2.838 1.00 75.38 573 THR A C 1
ATOM 4651 O O . THR A 1 573 ? 26.483 19.868 -2.509 1.00 75.38 573 THR A O 1
ATOM 4654 N N . ARG A 1 574 ? 26.389 18.272 -4.077 1.00 74.75 574 ARG A N 1
ATOM 4655 C CA . ARG A 1 574 ? 25.775 19.128 -5.104 1.00 74.75 574 ARG A CA 1
ATOM 4656 C C . ARG A 1 574 ? 24.372 19.575 -4.693 1.00 74.75 574 ARG A C 1
ATOM 4658 O O . ARG A 1 574 ? 24.062 20.753 -4.814 1.00 74.75 574 ARG A O 1
ATOM 4665 N N . ALA A 1 575 ? 23.551 18.676 -4.156 1.00 75.56 575 ALA A N 1
ATOM 4666 C CA . ALA A 1 575 ? 22.211 19.018 -3.688 1.00 75.56 575 ALA A CA 1
ATOM 4667 C C . ALA A 1 575 ? 22.223 20.020 -2.517 1.00 75.56 575 ALA A C 1
ATOM 4669 O O . ALA A 1 575 ? 21.370 20.905 -2.485 1.00 75.56 575 ALA A O 1
ATOM 4670 N N . ILE A 1 576 ? 23.205 19.940 -1.610 1.00 77.38 576 ILE A N 1
ATOM 4671 C CA . ILE A 1 576 ? 23.430 20.955 -0.565 1.00 77.38 576 ILE A CA 1
ATOM 4672 C C . ILE A 1 576 ? 23.814 22.301 -1.199 1.00 77.38 576 ILE A C 1
ATOM 4674 O O . ILE A 1 576 ? 23.230 23.332 -0.871 1.00 77.38 576 ILE A O 1
ATOM 4678 N N . LYS A 1 577 ? 24.750 22.303 -2.161 1.00 78.06 577 LYS A N 1
ATOM 4679 C CA . LYS A 1 577 ? 25.163 23.524 -2.884 1.00 78.06 577 LYS A CA 1
ATOM 4680 C C . LYS A 1 577 ? 24.013 24.184 -3.651 1.00 78.06 577 LYS A C 1
ATOM 4682 O O . LYS A 1 577 ? 23.942 25.404 -3.705 1.00 78.06 577 LYS A O 1
ATOM 4687 N N . GLU A 1 578 ? 23.112 23.386 -4.214 1.00 76.69 578 GLU A N 1
ATOM 4688 C CA . GLU A 1 578 ? 21.917 23.841 -4.938 1.00 76.69 578 GLU A CA 1
ATOM 4689 C C . GLU A 1 578 ? 20.746 24.220 -4.009 1.00 76.69 578 GLU A C 1
ATOM 4691 O O . GLU A 1 578 ? 19.661 24.533 -4.497 1.00 76.69 578 GLU A O 1
ATOM 4696 N N . GLY A 1 579 ? 20.922 24.156 -2.682 1.00 74.00 579 GLY A N 1
ATOM 4697 C CA . GLY A 1 579 ? 19.878 24.481 -1.703 1.00 74.00 579 GLY A CA 1
ATOM 4698 C C . GLY A 1 579 ? 18.715 23.482 -1.658 1.00 74.00 579 GLY A C 1
ATOM 4699 O O . GLY A 1 579 ? 17.658 23.784 -1.113 1.00 74.00 579 GLY A O 1
ATOM 4700 N N . LYS A 1 580 ? 18.886 22.288 -2.238 1.00 77.06 580 LYS A N 1
ATOM 4701 C CA . LYS A 1 580 ? 17.893 21.197 -2.217 1.00 77.06 580 LYS A CA 1
ATOM 4702 C C . LYS A 1 580 ? 17.977 20.352 -0.944 1.00 77.06 580 LYS A C 1
ATOM 4704 O O . LYS A 1 580 ? 17.056 19.585 -0.664 1.00 77.06 580 LYS A O 1
ATOM 4709 N N . LEU A 1 581 ? 19.085 20.459 -0.214 1.00 76.50 581 LEU A N 1
ATOM 4710 C CA . LEU A 1 581 ? 19.326 19.841 1.087 1.00 76.50 581 LEU A CA 1
ATOM 4711 C C . LEU A 1 581 ? 19.890 20.886 2.050 1.00 76.50 581 LEU A C 1
ATOM 4713 O O . LEU A 1 581 ? 20.565 21.822 1.624 1.00 76.50 581 LEU A O 1
ATOM 4717 N N . ASP A 1 582 ? 19.606 20.702 3.336 1.00 77.75 582 ASP A N 1
ATOM 4718 C CA . ASP A 1 582 ? 20.093 21.578 4.399 1.00 77.75 582 ASP A CA 1
ATOM 4719 C C . ASP A 1 582 ? 21.618 21.457 4.553 1.00 77.75 582 ASP A C 1
ATOM 4721 O O . ASP A 1 582 ? 22.170 20.358 4.429 1.00 77.75 582 ASP A O 1
ATOM 4725 N N . LYS A 1 583 ? 22.291 22.575 4.839 1.00 74.25 583 LYS A N 1
ATOM 4726 C CA . LYS A 1 583 ? 23.741 22.633 5.065 1.00 74.25 583 LYS A CA 1
ATOM 4727 C C . LYS A 1 583 ? 24.161 21.872 6.321 1.00 74.25 583 LYS A C 1
ATOM 4729 O O . LYS A 1 583 ? 25.266 21.342 6.338 1.00 74.25 583 LYS A O 1
ATOM 4734 N N . ASP A 1 584 ? 23.265 21.758 7.299 1.00 78.44 584 ASP A N 1
ATOM 4735 C CA . ASP A 1 584 ? 23.509 21.052 8.564 1.00 78.44 584 ASP A CA 1
ATOM 4736 C C . ASP A 1 584 ? 23.247 19.535 8.469 1.00 78.44 584 ASP A C 1
ATOM 4738 O O . ASP A 1 584 ? 23.284 18.815 9.468 1.00 78.44 584 ASP A O 1
ATOM 4742 N N . THR A 1 585 ? 22.964 19.016 7.268 1.00 75.75 585 THR A N 1
ATOM 4743 C CA . THR A 1 585 ? 22.758 17.578 7.053 1.00 75.75 585 THR A CA 1
ATOM 4744 C C . THR A 1 585 ? 24.057 16.814 7.312 1.00 75.75 585 THR A C 1
ATOM 4746 O O . THR A 1 585 ? 25.042 17.026 6.604 1.00 75.75 585 THR A O 1
ATOM 4749 N N . ASP A 1 586 ? 24.046 15.850 8.240 1.00 81.62 586 ASP A N 1
ATOM 4750 C CA . ASP A 1 586 ? 25.135 14.873 8.350 1.00 81.62 586 ASP A CA 1
ATOM 4751 C C . ASP A 1 586 ? 25.209 14.051 7.055 1.00 81.62 586 ASP A C 1
ATOM 4753 O O . ASP A 1 586 ? 24.338 13.229 6.740 1.00 81.62 586 ASP A O 1
ATOM 4757 N N . ILE A 1 587 ? 26.251 14.322 6.272 1.00 77.94 587 ILE A N 1
ATOM 4758 C CA . ILE A 1 587 ? 26.446 13.757 4.939 1.00 77.94 587 ILE A CA 1
ATOM 4759 C C . ILE A 1 587 ? 26.599 12.235 5.015 1.00 77.94 587 ILE A C 1
ATOM 4761 O O . ILE A 1 587 ? 26.018 11.528 4.189 1.00 77.94 587 ILE A O 1
ATOM 4765 N N . ASN A 1 588 ? 27.327 11.717 6.006 1.00 79.50 588 ASN A N 1
ATOM 4766 C CA . ASN A 1 588 ? 27.604 10.287 6.117 1.00 79.50 588 ASN A CA 1
ATOM 4767 C C . ASN A 1 588 ? 26.336 9.513 6.469 1.00 79.50 588 ASN A C 1
ATOM 4769 O O . ASN A 1 588 ? 25.995 8.538 5.788 1.00 79.50 588 ASN A O 1
ATOM 4773 N N . ASP A 1 589 ? 25.588 9.992 7.460 1.00 81.88 589 ASP A N 1
ATOM 4774 C CA . ASP A 1 589 ? 24.310 9.393 7.840 1.00 81.88 589 ASP A CA 1
ATOM 4775 C C . ASP A 1 589 ? 23.292 9.484 6.701 1.00 81.88 589 ASP A C 1
ATOM 4777 O O . ASP A 1 589 ? 22.568 8.522 6.413 1.00 81.88 589 ASP A O 1
ATOM 4781 N N . TYR A 1 590 ? 23.241 10.612 5.989 1.00 81.25 590 TYR A N 1
ATOM 4782 C CA . TYR A 1 590 ? 22.360 10.765 4.837 1.00 81.25 590 TYR A CA 1
ATOM 4783 C C . TYR A 1 590 ? 22.710 9.782 3.712 1.00 81.25 590 TYR A C 1
ATOM 4785 O O . TYR A 1 590 ? 21.814 9.138 3.152 1.00 81.25 590 TYR A O 1
ATOM 4793 N N . ILE A 1 591 ? 23.999 9.622 3.392 1.00 82.06 591 ILE A N 1
ATOM 4794 C CA . ILE A 1 591 ? 24.476 8.672 2.379 1.00 82.06 591 ILE A CA 1
ATOM 4795 C C . ILE A 1 591 ? 24.108 7.246 2.778 1.00 82.06 591 ILE A C 1
ATOM 4797 O O . ILE A 1 591 ? 23.519 6.534 1.964 1.00 82.06 591 ILE A O 1
ATOM 4801 N N . GLN A 1 592 ? 24.381 6.829 4.015 1.00 85.06 592 GLN A N 1
ATOM 4802 C CA . GLN A 1 592 ? 24.056 5.476 4.475 1.00 85.06 592 GLN A CA 1
ATOM 4803 C C . GLN A 1 592 ? 22.546 5.212 4.454 1.00 85.06 592 GLN A C 1
ATOM 4805 O O . GLN A 1 592 ? 22.094 4.162 3.982 1.00 85.06 592 GLN A O 1
ATOM 4810 N N . ASN A 1 593 ? 21.734 6.197 4.841 1.00 84.38 593 ASN A N 1
ATOM 4811 C CA . ASN A 1 593 ? 20.279 6.123 4.718 1.00 84.38 593 ASN A CA 1
ATOM 4812 C C . ASN A 1 593 ? 19.824 6.019 3.254 1.00 84.38 593 ASN A C 1
ATOM 4814 O O . ASN A 1 593 ? 18.913 5.249 2.925 1.00 84.38 593 ASN A O 1
ATOM 4818 N N . LEU A 1 594 ? 20.461 6.758 2.344 1.00 83.25 594 LEU A N 1
ATOM 4819 C CA . LEU A 1 594 ? 20.159 6.721 0.917 1.00 83.25 594 LEU A CA 1
ATOM 4820 C C . LEU A 1 594 ? 20.557 5.381 0.285 1.00 83.25 594 LEU A C 1
ATOM 4822 O O . LEU A 1 594 ? 19.777 4.823 -0.495 1.00 83.25 594 LEU A O 1
ATOM 4826 N N . ILE A 1 595 ? 21.725 4.843 0.638 1.00 85.62 595 ILE A N 1
ATOM 4827 C CA . ILE A 1 595 ? 22.211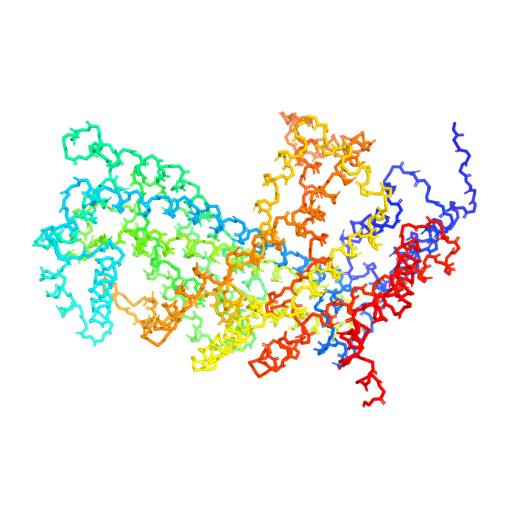 3.524 0.217 1.00 85.62 595 ILE A CA 1
ATOM 4828 C C . ILE A 1 595 ? 21.265 2.436 0.714 1.00 85.62 595 ILE A C 1
ATOM 4830 O O . ILE A 1 595 ? 20.789 1.631 -0.093 1.00 85.62 595 ILE A O 1
ATOM 4834 N N . THR A 1 596 ? 20.909 2.465 1.997 1.00 90.19 596 THR A N 1
ATOM 4835 C CA . THR A 1 596 ? 19.943 1.545 2.610 1.00 90.19 596 THR A CA 1
ATOM 4836 C C . THR A 1 596 ? 18.614 1.588 1.867 1.00 90.19 596 THR A C 1
ATOM 4838 O O . THR A 1 596 ? 18.134 0.559 1.391 1.00 90.19 596 THR A O 1
ATOM 4841 N N . LYS A 1 597 ? 18.054 2.785 1.654 1.00 86.12 597 LYS A N 1
ATOM 4842 C CA . LYS A 1 597 ? 16.779 2.981 0.951 1.00 86.12 597 LYS A CA 1
ATOM 4843 C C . LYS A 1 597 ? 16.836 2.499 -0.499 1.00 86.12 597 LYS A C 1
ATOM 4845 O O . LYS A 1 597 ? 15.891 1.879 -0.985 1.00 86.12 597 LYS A O 1
ATOM 4850 N N . ARG A 1 598 ? 17.909 2.798 -1.237 1.00 86.12 598 ARG A N 1
ATOM 4851 C CA . ARG A 1 598 ? 18.081 2.347 -2.633 1.00 86.12 598 ARG A CA 1
ATOM 4852 C C . ARG A 1 598 ? 18.217 0.823 -2.702 1.00 86.12 598 ARG A C 1
ATOM 4854 O O . ARG A 1 598 ? 17.624 0.210 -3.592 1.00 86.12 598 ARG A O 1
ATOM 4861 N N . SER A 1 599 ? 18.936 0.224 -1.757 1.00 90.19 599 SER A N 1
ATOM 4862 C CA . SER A 1 599 ? 19.150 -1.225 -1.665 1.00 90.19 599 SER A CA 1
ATOM 4863 C C . SER A 1 599 ? 17.882 -1.969 -1.275 1.00 90.19 599 SER A C 1
ATOM 4865 O O . SER A 1 599 ? 17.536 -2.955 -1.921 1.00 90.19 599 SER A O 1
ATOM 4867 N N . SER A 1 600 ? 17.125 -1.461 -0.302 1.00 90.69 600 SER A N 1
ATOM 4868 C CA . SER A 1 600 ? 15.871 -2.074 0.133 1.00 90.69 600 SER A CA 1
ATOM 4869 C C . SER A 1 600 ? 14.774 -1.987 -0.925 1.00 90.69 600 SER A C 1
ATOM 4871 O O . SER A 1 600 ? 14.099 -2.979 -1.182 1.00 90.69 600 SER A O 1
ATOM 4873 N N . ASN A 1 601 ? 14.665 -0.861 -1.643 1.00 85.56 601 ASN A N 1
ATOM 4874 C CA . ASN A 1 601 ? 13.765 -0.759 -2.799 1.00 85.56 601 ASN A CA 1
ATOM 4875 C C . ASN A 1 601 ? 14.141 -1.758 -3.910 1.00 85.56 601 ASN A C 1
ATOM 4877 O O . ASN A 1 601 ? 13.265 -2.357 -4.531 1.00 85.56 601 ASN A O 1
ATOM 4881 N N . PHE A 1 602 ? 15.438 -1.929 -4.187 1.00 87.81 602 PHE A N 1
ATOM 4882 C CA . PHE A 1 602 ? 15.897 -2.910 -5.172 1.00 87.81 602 PHE A CA 1
ATOM 4883 C C . PHE A 1 602 ? 15.562 -4.337 -4.728 1.00 87.81 602 PHE A C 1
ATOM 4885 O O . PHE A 1 602 ? 14.998 -5.099 -5.509 1.00 87.81 602 PHE A O 1
ATOM 4892 N N . ALA A 1 603 ? 15.839 -4.671 -3.468 1.00 90.19 603 ALA A N 1
ATOM 4893 C CA . ALA A 1 603 ? 15.540 -5.972 -2.891 1.00 90.19 603 ALA A CA 1
ATOM 4894 C C . ALA A 1 603 ? 14.044 -6.306 -2.931 1.00 90.19 603 ALA A C 1
ATOM 4896 O O . ALA A 1 603 ? 13.670 -7.392 -3.372 1.00 90.19 603 ALA A O 1
ATOM 4897 N N . ALA A 1 604 ? 13.182 -5.351 -2.577 1.00 86.19 604 ALA A N 1
ATOM 4898 C CA . ALA A 1 604 ? 11.731 -5.504 -2.648 1.00 86.19 604 ALA A CA 1
ATOM 4899 C C . ALA A 1 604 ? 11.233 -5.779 -4.079 1.00 86.19 604 ALA A C 1
ATOM 4901 O O . ALA A 1 604 ? 10.320 -6.583 -4.275 1.00 86.19 604 ALA A O 1
ATOM 4902 N N . ASN A 1 605 ? 11.851 -5.151 -5.086 1.00 83.81 605 ASN A N 1
ATOM 4903 C CA . ASN A 1 605 ? 11.553 -5.421 -6.494 1.00 83.81 605 ASN A CA 1
ATOM 4904 C C . ASN A 1 605 ? 12.060 -6.800 -6.943 1.00 83.81 605 ASN A C 1
ATOM 4906 O O . ASN A 1 605 ? 11.411 -7.443 -7.760 1.00 83.81 605 ASN A O 1
ATOM 4910 N N . MET A 1 606 ? 13.182 -7.283 -6.405 1.00 86.69 606 MET A N 1
ATOM 4911 C CA . MET A 1 606 ? 13.688 -8.632 -6.696 1.00 86.69 606 MET A CA 1
ATOM 4912 C C . MET A 1 606 ? 12.828 -9.731 -6.101 1.00 86.69 606 MET A C 1
ATOM 4914 O O . MET A 1 606 ? 12.607 -10.742 -6.760 1.00 86.69 606 MET A O 1
ATOM 4918 N N . VAL A 1 607 ? 12.261 -9.515 -4.914 1.00 83.50 607 VAL A N 1
ATOM 4919 C CA . VAL A 1 607 ? 11.264 -10.446 -4.377 1.00 83.50 607 VAL A CA 1
ATOM 4920 C C . VAL A 1 607 ? 10.069 -10.565 -5.324 1.00 83.50 607 VAL A C 1
ATOM 4922 O O . VAL A 1 607 ? 9.624 -11.673 -5.585 1.00 83.50 607 VAL A O 1
ATOM 4925 N N . LYS A 1 608 ? 9.584 -9.459 -5.896 1.00 77.56 608 LYS A N 1
ATOM 4926 C CA . LYS A 1 608 ? 8.480 -9.481 -6.873 1.00 77.56 608 LYS A CA 1
ATOM 4927 C C . LYS A 1 608 ? 8.852 -10.168 -8.179 1.00 77.56 608 LYS A C 1
ATOM 4929 O O . LYS A 1 608 ? 8.061 -10.935 -8.706 1.00 77.56 608 LYS A O 1
ATOM 4934 N N . GLU A 1 609 ? 10.042 -9.889 -8.695 1.00 81.38 609 GLU A N 1
ATOM 4935 C CA . GLU A 1 609 ? 10.508 -10.486 -9.945 1.00 81.38 609 GLU A CA 1
ATOM 4936 C C . GLU A 1 609 ? 10.581 -12.018 -9.842 1.00 81.38 609 GLU A C 1
ATOM 4938 O O . GLU A 1 609 ? 10.186 -12.704 -10.779 1.00 81.38 609 GLU A O 1
ATOM 4943 N N . LEU A 1 610 ? 11.066 -12.542 -8.707 1.00 80.94 610 LEU A N 1
ATOM 4944 C CA . LEU A 1 610 ? 11.367 -13.972 -8.536 1.00 80.94 610 LEU A CA 1
ATOM 4945 C C . LEU A 1 610 ? 10.278 -14.765 -7.790 1.00 80.94 610 LEU A C 1
ATOM 4947 O O . LEU A 1 610 ? 10.172 -15.975 -7.957 1.00 80.94 610 LEU A O 1
ATOM 4951 N N . HIS A 1 611 ? 9.461 -14.104 -6.966 1.00 75.56 611 HIS A N 1
ATOM 4952 C CA . HIS A 1 611 ? 8.366 -14.737 -6.203 1.00 75.56 611 HIS A CA 1
ATOM 4953 C C . HIS A 1 611 ? 6.979 -14.225 -6.583 1.00 75.56 611 HIS A C 1
ATOM 4955 O O . HIS A 1 611 ? 5.993 -14.588 -5.943 1.00 75.56 611 HIS A O 1
ATOM 4961 N N . TYR A 1 612 ? 6.911 -13.403 -7.628 1.00 74.69 612 TYR A N 1
ATOM 4962 C CA . TYR A 1 612 ? 5.705 -12.856 -8.243 1.00 74.69 612 TYR A CA 1
ATOM 4963 C C . TYR A 1 612 ? 4.860 -11.944 -7.356 1.00 74.69 612 TYR A C 1
ATOM 4965 O O . TYR A 1 612 ? 4.859 -12.001 -6.120 1.00 74.69 612 TYR A O 1
ATOM 4973 N N . GLU A 1 613 ? 4.133 -11.059 -8.036 1.00 71.56 613 GLU A N 1
ATOM 4974 C CA . GLU A 1 613 ? 3.069 -10.265 -7.442 1.00 71.56 613 GLU A CA 1
ATOM 4975 C C . GLU A 1 613 ? 1.730 -10.946 -7.727 1.00 71.56 613 GLU A C 1
ATOM 4977 O O . GLU A 1 613 ? 1.352 -11.153 -8.883 1.00 71.56 613 GLU A O 1
ATOM 4982 N N . TYR A 1 614 ? 1.016 -11.305 -6.662 1.00 66.25 614 TYR A N 1
ATOM 4983 C CA . TYR A 1 614 ? -0.261 -12.017 -6.755 1.00 66.25 614 TYR A CA 1
ATOM 4984 C C . TYR A 1 614 ? -1.469 -11.100 -6.574 1.00 66.25 614 TYR A C 1
ATOM 4986 O O . TYR A 1 614 ? -2.604 -11.546 -6.780 1.00 66.25 614 TYR A O 1
ATOM 4994 N N . SER A 1 615 ? -1.247 -9.832 -6.227 1.00 69.06 615 SER A N 1
ATOM 4995 C CA . SER A 1 615 ? -2.314 -8.847 -6.101 1.00 69.06 615 SER A CA 1
ATOM 4996 C C . SER A 1 615 ? -3.083 -8.667 -7.407 1.00 69.06 615 SER A C 1
ATOM 4998 O O . SER A 1 615 ? -2.500 -8.618 -8.490 1.00 69.06 615 SER A O 1
ATOM 5000 N N . GLY A 1 616 ? -4.413 -8.558 -7.307 1.00 68.62 616 GLY A N 1
ATOM 5001 C CA . GLY A 1 616 ? -5.319 -8.537 -8.461 1.00 68.62 616 GLY A CA 1
ATOM 5002 C C . GLY A 1 616 ? -4.928 -7.511 -9.527 1.00 68.62 616 GLY A C 1
ATOM 5003 O O . GLY A 1 616 ? -4.901 -7.840 -10.708 1.00 68.62 616 GLY A O 1
ATOM 5004 N N . PHE A 1 617 ? -4.518 -6.309 -9.117 1.00 72.31 617 PHE A N 1
ATOM 5005 C CA . PHE A 1 617 ? -4.118 -5.236 -10.032 1.00 72.31 617 PHE A CA 1
ATOM 5006 C C . PHE A 1 617 ? -2.843 -5.530 -10.839 1.00 72.31 617 PHE A C 1
ATOM 5008 O O . PHE A 1 617 ? -2.678 -4.994 -11.930 1.00 72.31 617 PHE A O 1
ATOM 5015 N N . ALA A 1 618 ? -1.953 -6.389 -10.337 1.00 75.81 618 ALA A N 1
ATOM 5016 C CA . ALA A 1 618 ? -0.715 -6.762 -11.017 1.00 75.81 618 ALA A CA 1
ATOM 5017 C C . ALA A 1 618 ? -0.905 -7.921 -12.009 1.00 75.81 618 ALA A C 1
ATOM 5019 O O . ALA A 1 618 ? 0.004 -8.240 -12.773 1.00 75.81 618 ALA A O 1
ATOM 5020 N N . LYS A 1 619 ? -2.085 -8.555 -12.022 1.00 76.38 619 LYS A N 1
ATOM 5021 C CA . LYS A 1 619 ? -2.430 -9.610 -12.981 1.00 76.38 619 LYS A CA 1
ATOM 5022 C C . LYS A 1 619 ? -2.771 -9.016 -14.353 1.00 76.38 619 LYS A C 1
ATOM 5024 O O . LYS A 1 619 ? -3.117 -7.836 -14.428 1.00 76.38 619 LYS A O 1
ATOM 5029 N N . PRO A 1 620 ? -2.726 -9.801 -15.441 1.00 76.06 620 PRO A N 1
ATOM 5030 C CA . PRO A 1 620 ? -3.226 -9.377 -16.747 1.00 76.06 620 PRO A CA 1
ATOM 5031 C C . PRO A 1 620 ? -4.682 -8.920 -16.693 1.00 76.06 620 PRO A C 1
ATOM 5033 O O . PRO A 1 620 ? -5.455 -9.428 -15.879 1.00 76.06 620 PRO A O 1
ATOM 5036 N N . LYS A 1 621 ? -5.069 -8.002 -17.583 1.00 76.69 621 LYS A N 1
ATOM 5037 C CA . LYS A 1 621 ? -6.399 -7.370 -17.583 1.00 76.69 621 LYS A CA 1
ATOM 5038 C C . LYS A 1 621 ? -7.538 -8.395 -17.641 1.00 76.69 621 LYS A C 1
ATOM 5040 O O . LYS A 1 621 ? -8.501 -8.276 -16.889 1.00 76.69 621 LYS A O 1
ATOM 5045 N N . VAL A 1 622 ? -7.389 -9.466 -18.428 1.00 70.19 622 VAL A N 1
ATOM 5046 C CA . VAL A 1 622 ? -8.392 -10.548 -18.502 1.00 70.19 622 VAL A CA 1
ATOM 5047 C C . VAL A 1 622 ? -8.625 -11.227 -17.146 1.00 70.19 622 VAL A C 1
ATOM 5049 O O . VAL A 1 622 ? -9.759 -11.562 -16.807 1.00 70.19 622 VAL A O 1
ATOM 5052 N N . LEU A 1 623 ? -7.579 -11.343 -16.321 1.00 71.19 623 LEU A N 1
ATOM 5053 C CA . LEU A 1 623 ? -7.621 -11.968 -14.995 1.00 71.19 623 LEU A CA 1
ATOM 5054 C C . LEU A 1 623 ? -8.091 -11.025 -13.878 1.00 71.19 623 LEU A C 1
ATOM 5056 O O . LEU A 1 623 ? -8.243 -11.473 -12.742 1.00 71.19 623 LEU A O 1
ATOM 5060 N N . ARG A 1 624 ? -8.309 -9.737 -14.172 1.00 71.50 624 ARG A N 1
ATOM 5061 C CA . ARG A 1 624 ? -8.855 -8.756 -13.214 1.00 71.50 624 ARG A CA 1
ATOM 5062 C C . ARG A 1 624 ? -10.374 -8.738 -13.179 1.00 71.50 624 ARG A C 1
ATOM 5064 O O . ARG A 1 624 ? -10.958 -8.255 -12.215 1.00 71.50 624 ARG A O 1
ATOM 5071 N N . THR A 1 625 ? -11.014 -9.248 -14.228 1.00 68.50 625 THR A N 1
ATOM 5072 C CA . THR A 1 625 ? -12.474 -9.346 -14.285 1.00 68.50 625 THR A CA 1
ATOM 5073 C C . THR A 1 625 ? -12.983 -10.331 -13.224 1.00 68.50 625 THR A C 1
ATOM 5075 O O . THR A 1 625 ? -12.275 -11.290 -12.909 1.00 68.50 625 THR A O 1
ATOM 5078 N N . PRO A 1 626 ? -14.207 -10.167 -12.687 1.00 59.75 626 PRO A N 1
ATOM 5079 C CA . PRO A 1 626 ? -14.782 -11.130 -11.744 1.00 59.75 626 PRO A CA 1
ATOM 5080 C C . PRO A 1 626 ? -14.707 -12.578 -12.256 1.00 59.75 626 PRO A C 1
ATOM 5082 O O . PRO A 1 626 ? -14.164 -13.445 -11.576 1.00 59.75 626 PRO A O 1
ATOM 5085 N N . ALA A 1 627 ? -15.121 -12.821 -13.503 1.00 59.25 627 ALA A N 1
ATOM 5086 C CA . ALA A 1 627 ? -15.061 -14.144 -14.127 1.00 59.25 627 ALA A CA 1
ATOM 5087 C C . ALA A 1 627 ? -13.619 -14.633 -14.367 1.00 59.25 627 ALA A C 1
ATOM 5089 O O . ALA A 1 627 ? -13.276 -15.765 -14.027 1.00 59.25 627 ALA A O 1
ATOM 5090 N N . GLY A 1 628 ? -12.743 -13.785 -14.911 1.00 60.28 628 GLY A N 1
ATOM 5091 C CA . GLY A 1 628 ? -11.359 -14.157 -15.204 1.00 60.28 628 GLY A CA 1
ATOM 5092 C C . GLY A 1 628 ? -10.502 -14.365 -13.956 1.00 60.28 628 GLY A C 1
ATOM 5093 O O . GLY A 1 628 ? -9.607 -15.206 -13.966 1.00 60.28 628 GLY A O 1
ATOM 5094 N N . SER A 1 629 ? -10.793 -13.662 -12.861 1.00 61.31 629 SER A N 1
ATOM 5095 C CA . SER A 1 629 ? -10.104 -13.849 -11.580 1.00 61.31 629 SER A CA 1
ATOM 5096 C C . SER A 1 629 ? -10.386 -15.224 -10.965 1.00 61.31 629 SER A C 1
ATOM 5098 O O . SER A 1 629 ? -9.475 -15.824 -10.394 1.00 61.31 629 SER A O 1
ATOM 5100 N N . ILE A 1 630 ? -11.601 -15.747 -11.171 1.00 54.97 630 ILE A N 1
ATOM 5101 C CA . ILE A 1 630 ? -12.023 -17.095 -10.774 1.00 54.97 630 ILE A CA 1
ATOM 5102 C C . ILE A 1 630 ? -11.389 -18.150 -11.691 1.00 54.97 630 ILE A C 1
ATOM 5104 O O . ILE A 1 630 ? -10.812 -19.124 -11.215 1.00 54.97 630 ILE A O 1
ATOM 5108 N N . LEU A 1 631 ? -11.455 -17.958 -13.012 1.00 53.56 631 LEU A N 1
ATOM 5109 C CA . LEU A 1 631 ? -10.989 -18.961 -13.979 1.00 53.56 631 LEU A CA 1
ATOM 5110 C C . LEU A 1 631 ? -9.457 -19.024 -14.102 1.00 53.56 631 LEU A C 1
ATOM 5112 O O . LEU A 1 631 ? -8.884 -20.100 -14.249 1.00 53.56 631 LEU A O 1
ATOM 5116 N N . GLY A 1 632 ? -8.766 -17.886 -14.022 1.00 53.66 632 GLY A N 1
ATOM 5117 C CA . GLY A 1 632 ? -7.324 -17.790 -14.266 1.00 53.66 632 GLY A CA 1
ATOM 5118 C C . GLY A 1 632 ? -6.457 -17.647 -13.017 1.00 53.66 632 GLY A C 1
ATOM 5119 O O . GLY A 1 632 ? -5.272 -17.313 -13.125 1.00 53.66 632 GLY A O 1
ATOM 5120 N N . GLN A 1 633 ? -6.982 -17.945 -11.824 1.00 49.44 633 GLN A N 1
ATOM 5121 C CA . GLN A 1 633 ? -6.173 -17.984 -10.600 1.00 49.44 633 GLN A CA 1
ATOM 5122 C C . GLN A 1 633 ? -4.988 -18.965 -10.719 1.00 49.44 633 GLN A C 1
ATOM 5124 O O . GLN A 1 633 ? -3.921 -18.713 -10.158 1.00 49.44 633 GLN A O 1
ATOM 5129 N N . PHE A 1 634 ? -5.121 -20.033 -11.516 1.00 51.72 634 PHE A N 1
ATOM 5130 C CA . PHE A 1 634 ? -4.037 -20.991 -11.785 1.00 51.72 634 PHE A CA 1
ATOM 5131 C C . PHE A 1 634 ? -3.075 -20.546 -12.887 1.00 51.72 634 PHE A C 1
ATOM 5133 O O . PHE A 1 634 ? -1.915 -20.949 -12.849 1.00 51.72 634 PHE A O 1
ATOM 5140 N N . MET A 1 635 ? -3.515 -19.646 -13.770 1.00 56.69 635 MET A N 1
ATOM 5141 C CA . MET A 1 635 ? -2.682 -19.057 -14.820 1.00 56.69 635 MET A CA 1
ATOM 5142 C C . MET A 1 635 ? -1.792 -17.925 -14.298 1.00 56.69 635 MET A C 1
ATOM 5144 O O . MET A 1 635 ? -0.821 -17.567 -14.950 1.00 56.69 635 MET A O 1
ATOM 5148 N N . THR A 1 636 ? -2.070 -17.368 -13.112 1.00 61.97 636 THR A N 1
ATOM 5149 C CA . THR A 1 636 ? -1.275 -16.254 -12.555 1.00 61.97 636 THR A CA 1
ATOM 5150 C C . THR A 1 636 ? 0.207 -16.625 -12.418 1.00 61.97 636 THR A C 1
ATOM 5152 O O . THR A 1 636 ? 1.066 -15.827 -12.780 1.00 61.97 636 THR A O 1
ATOM 5155 N N . TYR A 1 637 ? 0.517 -17.834 -11.938 1.00 63.12 637 TYR A N 1
ATOM 5156 C CA . TYR A 1 637 ? 1.901 -18.316 -11.861 1.00 63.12 637 TYR A CA 1
ATOM 5157 C C . TYR A 1 637 ? 2.510 -18.468 -13.260 1.00 63.12 637 TYR A C 1
ATOM 5159 O O . TYR A 1 637 ? 3.572 -17.911 -13.515 1.00 63.12 637 TYR A O 1
ATOM 5167 N N . SER A 1 638 ? 1.819 -19.155 -14.176 1.00 62.00 638 SER A N 1
ATOM 5168 C CA . SER A 1 638 ? 2.311 -19.434 -15.531 1.00 62.00 638 SER A CA 1
ATOM 5169 C C . SER A 1 638 ? 2.574 -18.153 -16.324 1.00 62.00 638 SER A C 1
ATOM 5171 O O . SER A 1 638 ? 3.628 -18.009 -16.934 1.00 62.00 638 SER A O 1
ATOM 5173 N N . VAL A 1 639 ? 1.673 -17.169 -16.238 1.00 66.88 639 VAL A N 1
ATOM 5174 C CA . VAL A 1 639 ? 1.837 -15.869 -16.896 1.00 66.88 639 VAL A CA 1
ATOM 5175 C C . VAL A 1 639 ? 3.009 -15.090 -16.304 1.00 66.88 639 VAL A C 1
ATOM 5177 O O . VAL A 1 639 ? 3.811 -14.536 -17.056 1.00 66.88 639 VAL A O 1
ATOM 5180 N N . ASN A 1 640 ? 3.148 -15.044 -14.976 1.00 71.94 640 ASN A N 1
ATOM 5181 C CA . ASN A 1 640 ? 4.290 -14.377 -14.350 1.00 71.94 640 ASN A CA 1
ATOM 5182 C C . ASN A 1 640 ? 5.619 -15.059 -14.713 1.00 71.94 640 ASN A C 1
ATOM 5184 O O . ASN A 1 640 ? 6.570 -14.383 -15.107 1.00 71.94 640 ASN A O 1
ATOM 5188 N N . PHE A 1 641 ? 5.662 -16.391 -14.655 1.00 72.31 641 PHE A N 1
ATOM 5189 C CA . PHE A 1 641 ? 6.828 -17.195 -15.015 1.00 72.31 641 PHE A CA 1
ATOM 5190 C C . PHE A 1 641 ? 7.214 -17.000 -16.487 1.00 72.31 641 PHE A C 1
ATOM 5192 O O . PHE A 1 641 ? 8.389 -16.800 -16.793 1.00 72.31 641 PHE A O 1
ATOM 5199 N N . TRP A 1 642 ? 6.242 -16.968 -17.400 1.00 70.19 642 TRP A N 1
ATOM 5200 C CA . TRP A 1 642 ? 6.478 -16.675 -18.814 1.00 70.19 642 TRP A CA 1
ATOM 5201 C C . TRP A 1 642 ? 7.021 -15.255 -19.031 1.00 70.19 642 TRP A C 1
ATOM 5203 O O . TRP A 1 642 ? 8.031 -15.083 -19.713 1.00 70.19 642 TRP A O 1
ATOM 5213 N N . ASN A 1 643 ? 6.421 -14.236 -18.404 1.00 71.94 643 ASN A N 1
ATOM 5214 C CA . ASN A 1 643 ? 6.891 -12.850 -18.529 1.00 71.94 643 ASN A CA 1
ATOM 5215 C C . ASN A 1 643 ? 8.323 -12.682 -17.988 1.00 71.94 643 ASN A C 1
ATOM 5217 O O . ASN A 1 643 ? 9.140 -11.998 -18.611 1.00 71.94 643 ASN A O 1
ATOM 5221 N N . TYR A 1 644 ? 8.649 -13.335 -16.867 1.00 79.94 644 TYR A N 1
ATOM 5222 C CA . TYR A 1 644 ? 9.999 -13.358 -16.297 1.00 79.94 644 TYR A CA 1
ATOM 5223 C C . TYR A 1 644 ? 11.023 -13.940 -17.282 1.00 79.94 644 TYR A C 1
ATOM 5225 O O . TYR A 1 644 ? 12.047 -13.318 -17.579 1.00 79.94 644 TYR A O 1
ATOM 5233 N N . GLN A 1 645 ? 10.720 -15.099 -17.863 1.00 75.31 645 GLN A N 1
ATOM 5234 C CA . GLN A 1 645 ? 11.591 -15.724 -18.854 1.00 75.31 645 GLN A CA 1
ATOM 5235 C C . GLN A 1 645 ? 11.727 -14.895 -20.124 1.00 75.31 645 GLN A C 1
ATOM 5237 O O . GLN A 1 645 ? 12.839 -14.689 -20.604 1.00 75.31 645 GLN A O 1
ATOM 5242 N N . HIS A 1 646 ? 10.615 -14.380 -20.650 1.00 72.62 646 HIS A N 1
ATOM 5243 C CA . HIS A 1 646 ? 10.608 -13.528 -21.832 1.00 72.62 646 HIS A CA 1
ATOM 5244 C C . HIS A 1 646 ? 11.493 -12.290 -21.620 1.00 72.62 646 HIS A C 1
ATOM 5246 O O . HIS A 1 646 ? 12.257 -11.897 -22.506 1.00 72.62 646 HIS A O 1
ATOM 5252 N N . LYS A 1 647 ? 11.463 -11.703 -20.418 1.00 79.31 647 LYS A N 1
ATOM 5253 C CA . LYS A 1 647 ? 12.324 -10.582 -20.022 1.00 79.31 647 LYS A CA 1
ATOM 5254 C C . LYS A 1 647 ? 13.803 -10.972 -19.970 1.00 79.31 647 LYS A C 1
ATOM 5256 O O . LYS A 1 647 ? 14.627 -10.202 -20.468 1.00 79.31 647 LYS A O 1
ATOM 5261 N N . ILE A 1 648 ? 14.149 -12.145 -19.429 1.00 79.94 648 ILE A N 1
ATOM 5262 C CA . ILE A 1 648 ? 15.528 -12.671 -19.453 1.00 79.94 648 ILE A CA 1
ATOM 5263 C C . ILE A 1 648 ? 15.990 -12.920 -20.890 1.00 79.94 648 ILE A C 1
ATOM 5265 O O . ILE A 1 648 ? 17.048 -12.428 -21.273 1.00 79.94 648 ILE A O 1
ATOM 5269 N N . ALA A 1 649 ? 15.188 -13.615 -21.695 1.00 75.12 649 ALA A N 1
ATOM 5270 C CA . ALA A 1 649 ? 15.508 -13.951 -23.078 1.00 75.12 649 ALA A CA 1
ATOM 5271 C C . ALA A 1 649 ? 15.708 -12.701 -23.937 1.00 75.12 649 ALA A C 1
ATOM 5273 O O . ALA A 1 649 ? 16.717 -12.578 -24.626 1.00 75.12 649 ALA A O 1
ATOM 5274 N N . THR A 1 650 ? 14.799 -11.729 -23.840 1.00 73.31 650 THR A N 1
ATOM 5275 C CA . THR A 1 650 ? 14.885 -10.485 -24.615 1.00 73.31 650 THR A CA 1
ATOM 5276 C C . THR A 1 650 ? 16.124 -9.673 -24.235 1.00 73.31 650 THR A C 1
ATOM 5278 O O . THR A 1 650 ? 16.839 -9.199 -25.113 1.00 73.31 650 THR A O 1
ATOM 5281 N N . ARG A 1 651 ? 16.411 -9.523 -22.933 1.00 80.38 651 ARG A N 1
ATOM 5282 C CA . ARG A 1 651 ? 17.580 -8.758 -22.462 1.00 80.38 651 ARG A CA 1
ATOM 5283 C C . ARG A 1 651 ? 18.897 -9.472 -22.757 1.00 80.38 651 ARG A C 1
ATOM 5285 O O . ARG A 1 651 ? 19.839 -8.823 -23.196 1.00 80.38 651 ARG A O 1
ATOM 5292 N N . GLY A 1 652 ? 18.950 -10.787 -22.554 1.00 79.00 652 GLY A N 1
ATOM 5293 C CA . GLY A 1 652 ? 20.112 -11.604 -22.892 1.00 79.00 652 GLY A CA 1
ATOM 5294 C C . GLY A 1 652 ? 20.401 -11.575 -24.391 1.00 79.00 652 GLY A C 1
ATOM 5295 O O . GLY A 1 652 ? 21.537 -11.330 -24.781 1.00 79.00 652 GLY A O 1
ATOM 5296 N N . LYS A 1 653 ? 19.369 -11.698 -25.239 1.00 76.31 653 LYS A N 1
ATOM 5297 C CA . LYS A 1 653 ? 19.488 -11.530 -26.695 1.00 76.31 653 LYS A CA 1
ATOM 5298 C C . LYS A 1 653 ? 20.013 -10.144 -27.064 1.00 76.31 653 LYS A C 1
ATOM 5300 O O . LYS A 1 653 ? 20.901 -10.047 -27.904 1.00 76.31 653 LYS A O 1
ATOM 5305 N N . ASP A 1 654 ? 19.491 -9.074 -26.457 1.00 74.94 654 ASP A N 1
ATOM 5306 C CA . ASP A 1 654 ? 19.964 -7.713 -26.736 1.00 74.94 654 ASP A CA 1
ATOM 5307 C C . ASP A 1 654 ? 21.467 -7.567 -26.454 1.00 74.94 654 ASP A C 1
ATOM 5309 O O . ASP A 1 654 ? 22.163 -6.995 -27.300 1.00 74.94 654 ASP A O 1
ATOM 5313 N N . SER A 1 655 ? 21.941 -8.106 -25.319 1.00 77.69 655 SER A N 1
ATOM 5314 C CA . SER A 1 655 ? 23.357 -8.138 -24.921 1.00 77.69 655 SER A CA 1
ATOM 5315 C C . SER A 1 655 ? 24.206 -8.990 -25.862 1.00 77.69 655 SER A C 1
ATOM 5317 O O . SER A 1 655 ? 25.195 -8.491 -26.388 1.00 77.69 655 SER A O 1
ATOM 5319 N N . ILE A 1 656 ? 23.791 -10.223 -26.165 1.00 78.12 656 ILE A N 1
ATOM 5320 C CA . ILE A 1 656 ? 24.515 -11.128 -27.072 1.00 78.12 656 ILE A CA 1
ATOM 5321 C C . ILE A 1 656 ? 24.643 -10.514 -28.471 1.00 78.12 656 ILE A C 1
ATOM 5323 O O . ILE A 1 656 ? 25.738 -10.416 -29.014 1.00 78.12 656 ILE A O 1
ATOM 5327 N N . VAL A 1 657 ? 23.543 -10.003 -29.033 1.00 76.19 657 VAL A N 1
ATOM 5328 C CA . VAL A 1 657 ? 23.549 -9.337 -30.348 1.00 76.19 657 VAL A CA 1
ATOM 5329 C C . VAL A 1 657 ? 24.333 -8.016 -30.301 1.00 76.19 657 VAL A C 1
ATOM 5331 O O . VAL A 1 657 ? 24.778 -7.525 -31.331 1.00 76.19 657 VAL A O 1
ATOM 5334 N N . ALA A 1 658 ? 24.488 -7.393 -29.128 1.00 77.31 658 ALA A N 1
ATOM 5335 C CA . ALA A 1 658 ? 25.367 -6.234 -28.950 1.00 77.31 658 ALA A CA 1
ATOM 5336 C C . ALA A 1 658 ? 26.854 -6.615 -28.781 1.00 77.31 658 ALA A C 1
ATOM 5338 O O . ALA A 1 658 ? 27.698 -5.718 -28.787 1.00 77.31 658 ALA A O 1
ATOM 5339 N N . GLY A 1 659 ? 27.173 -7.911 -28.679 1.00 77.38 659 GLY A N 1
ATOM 5340 C CA . GLY A 1 659 ? 28.521 -8.435 -28.452 1.00 77.38 659 GLY A CA 1
ATOM 5341 C C . GLY A 1 659 ? 28.937 -8.496 -26.979 1.00 77.38 659 GLY A C 1
ATOM 5342 O O . GLY A 1 659 ? 30.104 -8.739 -26.694 1.00 77.38 659 GLY A O 1
ATOM 5343 N N . ASP A 1 660 ? 28.012 -8.280 -26.041 1.00 79.12 660 ASP A N 1
ATOM 5344 C CA . ASP A 1 660 ? 28.262 -8.294 -24.596 1.00 79.12 660 ASP A CA 1
ATOM 5345 C C . ASP A 1 660 ? 27.935 -9.668 -23.983 1.00 79.12 660 ASP A C 1
ATOM 5347 O O . ASP A 1 660 ? 26.946 -9.858 -23.271 1.00 79.12 660 ASP A O 1
ATOM 5351 N N . TRP A 1 661 ? 28.753 -10.666 -24.321 1.00 78.62 661 TRP A N 1
ATOM 5352 C CA . TRP A 1 661 ? 28.558 -12.067 -23.919 1.00 78.62 661 TRP A CA 1
ATOM 5353 C C . TRP A 1 661 ? 28.806 -12.318 -22.425 1.00 78.62 661 TRP A C 1
ATOM 5355 O O . TRP A 1 661 ? 28.327 -13.315 -21.886 1.00 78.62 661 TRP A O 1
ATOM 5365 N N . GLY A 1 662 ? 29.548 -11.422 -21.767 1.00 80.25 662 GLY A N 1
ATOM 5366 C CA . GLY A 1 662 ? 29.877 -11.480 -20.340 1.00 80.25 662 GLY A CA 1
ATOM 5367 C C . GLY A 1 662 ? 28.917 -10.692 -19.447 1.00 80.25 662 GLY A C 1
ATOM 5368 O O . GLY A 1 662 ? 29.146 -10.592 -18.240 1.00 80.25 662 GLY A O 1
ATOM 5369 N N . SER A 1 663 ? 27.854 -10.114 -20.011 1.00 81.25 663 SER A N 1
ATOM 5370 C CA . SER A 1 663 ? 26.929 -9.282 -19.249 1.00 81.25 663 SER A CA 1
ATOM 5371 C C . SER A 1 663 ? 26.137 -10.095 -18.215 1.00 81.25 663 SER A C 1
ATOM 5373 O O . SER A 1 663 ? 25.845 -11.282 -18.428 1.00 81.25 663 SER A O 1
ATOM 5375 N N . PRO A 1 664 ? 25.697 -9.476 -17.102 1.00 83.62 664 PRO A N 1
ATOM 5376 C CA . PRO A 1 664 ? 24.768 -10.118 -16.176 1.00 83.62 664 PRO A CA 1
ATOM 5377 C C . PRO A 1 664 ? 23.506 -10.644 -16.875 1.00 83.62 664 PRO A C 1
ATOM 5379 O O . PRO A 1 664 ? 22.983 -11.692 -16.503 1.00 83.62 664 PRO A O 1
ATOM 5382 N N . GLU A 1 665 ? 23.007 -9.936 -17.889 1.00 84.12 665 GLU A N 1
ATOM 5383 C CA . GLU A 1 665 ? 21.847 -10.316 -18.693 1.00 84.12 665 GLU A CA 1
ATOM 5384 C C . GLU A 1 665 ? 22.109 -11.565 -19.551 1.00 84.12 665 GLU A C 1
ATOM 5386 O O . GLU A 1 665 ? 21.257 -12.456 -19.578 1.00 84.12 665 GLU A O 1
ATOM 5391 N N . ALA A 1 666 ? 23.280 -11.678 -20.186 1.00 83.44 666 ALA A N 1
ATOM 5392 C CA . ALA A 1 666 ? 23.687 -12.858 -20.949 1.00 83.44 666 ALA A CA 1
ATOM 5393 C C . ALA A 1 666 ? 23.859 -14.080 -20.030 1.00 83.44 666 ALA A C 1
ATOM 5395 O O . ALA A 1 666 ? 23.288 -15.141 -20.284 1.00 83.44 666 ALA A O 1
ATOM 5396 N N . PHE A 1 667 ? 24.525 -13.917 -18.882 1.00 86.25 667 PHE A N 1
ATOM 5397 C CA . PHE A 1 667 ? 24.671 -15.000 -17.903 1.00 86.25 667 PHE A CA 1
ATOM 5398 C C . PHE A 1 667 ? 23.348 -15.460 -17.287 1.00 86.25 667 PHE A C 1
ATOM 5400 O O . PHE A 1 667 ? 23.219 -16.631 -16.924 1.00 86.25 667 PHE A O 1
ATOM 5407 N N . ARG A 1 668 ? 22.359 -14.571 -17.121 1.00 88.12 668 ARG A N 1
ATOM 5408 C CA . ARG A 1 668 ? 21.001 -14.981 -16.713 1.00 88.12 668 ARG A CA 1
ATOM 5409 C C . ARG A 1 668 ? 20.353 -15.863 -17.778 1.00 88.12 668 ARG A C 1
ATOM 5411 O O . ARG A 1 668 ? 19.733 -16.859 -17.422 1.00 88.12 668 ARG A O 1
ATOM 5418 N N . LEU A 1 669 ? 20.528 -15.536 -19.060 1.00 84.56 669 LEU A N 1
ATOM 5419 C CA . LEU A 1 669 ? 20.012 -16.345 -20.165 1.00 84.56 669 LEU A CA 1
ATOM 5420 C C . LEU A 1 669 ? 20.678 -17.729 -20.221 1.00 84.56 669 LEU A C 1
ATOM 5422 O O . LEU A 1 669 ? 19.967 -18.726 -20.306 1.00 84.56 669 LEU A O 1
ATOM 5426 N N . TYR A 1 670 ? 22.004 -17.818 -20.075 1.00 83.38 670 TYR A N 1
ATOM 5427 C CA . TYR A 1 670 ? 22.692 -19.117 -20.015 1.00 83.38 670 TYR A CA 1
ATOM 5428 C C . TYR A 1 670 ? 22.214 -19.975 -18.844 1.00 83.38 670 TYR A C 1
ATOM 5430 O O . TYR A 1 670 ? 21.915 -21.153 -19.017 1.00 83.38 670 TYR A O 1
ATOM 5438 N N . ARG A 1 671 ? 22.075 -19.383 -17.651 1.00 87.12 671 ARG A N 1
ATOM 5439 C CA . ARG A 1 671 ? 21.561 -20.096 -16.471 1.00 87.12 671 ARG A CA 1
ATOM 5440 C C . ARG A 1 671 ? 20.107 -20.520 -16.624 1.00 87.12 671 ARG A C 1
ATOM 5442 O O . ARG A 1 671 ? 19.754 -21.587 -16.137 1.00 87.12 671 ARG A O 1
ATOM 5449 N N . LEU A 1 672 ? 19.281 -19.724 -17.305 1.00 82.69 672 LEU A N 1
ATOM 5450 C CA . LEU A 1 672 ? 17.914 -20.117 -17.639 1.00 82.69 672 LEU A CA 1
ATOM 5451 C C . LEU A 1 672 ? 17.902 -21.329 -18.585 1.00 82.69 672 LEU A C 1
ATOM 5453 O O . LEU A 1 672 ? 17.144 -22.264 -18.349 1.00 82.69 672 LEU A O 1
ATOM 5457 N N . GLY A 1 673 ? 18.772 -21.348 -19.600 1.00 75.19 673 GLY A N 1
ATOM 5458 C CA . GLY A 1 673 ? 18.946 -22.502 -20.489 1.00 75.19 673 GLY A CA 1
ATOM 5459 C C . GLY A 1 673 ? 19.393 -23.761 -19.738 1.00 75.19 673 GLY A C 1
ATOM 5460 O O . GLY A 1 673 ? 18.770 -24.808 -19.875 1.00 75.19 673 GLY A O 1
ATOM 5461 N N . MET A 1 674 ? 20.401 -23.643 -18.865 1.00 77.44 674 MET A N 1
ATOM 5462 C CA . MET A 1 674 ? 20.868 -24.756 -18.024 1.00 77.44 674 MET A CA 1
ATOM 5463 C C . MET A 1 674 ? 19.788 -25.270 -17.066 1.00 77.44 674 MET A C 1
ATOM 5465 O O . MET A 1 674 ? 19.664 -26.478 -16.880 1.00 77.44 674 MET A O 1
ATOM 5469 N N . LEU A 1 675 ? 18.994 -24.371 -16.470 1.00 73.44 675 LEU A N 1
ATOM 5470 C CA . LEU A 1 675 ? 17.874 -24.751 -15.609 1.00 73.44 675 LEU A CA 1
ATOM 5471 C C . LEU A 1 675 ? 16.875 -25.626 -16.373 1.00 73.44 675 LEU A C 1
ATOM 5473 O O . LEU A 1 675 ? 16.415 -26.627 -15.834 1.00 73.44 675 LEU A O 1
ATOM 5477 N N . TYR A 1 676 ? 16.564 -25.279 -17.622 1.00 66.69 676 TYR A N 1
ATOM 5478 C CA . TYR A 1 676 ? 15.677 -26.087 -18.449 1.00 66.69 676 TYR A CA 1
ATOM 5479 C C . TYR A 1 676 ? 16.264 -27.453 -18.786 1.00 66.69 676 TYR A C 1
ATOM 5481 O O . TYR A 1 676 ? 15.574 -28.457 -18.620 1.00 66.69 676 TYR A O 1
ATOM 5489 N N . SER A 1 677 ? 17.543 -27.517 -19.153 1.00 65.56 677 SER A N 1
ATOM 5490 C CA . SER A 1 677 ? 18.229 -28.795 -19.360 1.00 65.56 677 SER A CA 1
ATOM 5491 C C . SER A 1 677 ? 18.215 -29.670 -18.099 1.00 65.56 677 SER A C 1
ATOM 5493 O O . SER A 1 677 ? 18.016 -30.875 -18.195 1.00 65.56 677 SER A O 1
ATOM 5495 N N . PHE A 1 678 ? 18.354 -29.077 -16.910 1.00 60.69 678 PHE A N 1
ATOM 5496 C CA . PHE A 1 678 ? 18.274 -29.785 -15.628 1.00 60.69 678 PHE A CA 1
ATOM 5497 C C . PHE A 1 678 ? 16.848 -30.264 -15.295 1.00 60.69 678 PHE A C 1
ATOM 5499 O O . PHE A 1 678 ? 16.650 -31.412 -14.895 1.00 60.69 678 PHE A O 1
ATOM 5506 N N . LEU A 1 679 ? 15.836 -29.407 -15.475 1.00 59.75 679 LEU A N 1
ATOM 5507 C CA . LEU A 1 679 ? 14.436 -29.736 -15.181 1.00 59.75 679 LEU A CA 1
ATOM 5508 C C . LEU A 1 679 ? 13.891 -30.835 -16.108 1.00 59.75 679 LEU A C 1
ATOM 5510 O O . LEU A 1 679 ? 13.270 -31.783 -15.621 1.00 59.75 679 LEU A O 1
ATOM 5514 N N . TYR A 1 680 ? 14.141 -30.732 -17.416 1.00 58.22 680 TYR A N 1
ATOM 5515 C CA . TYR A 1 680 ? 13.685 -31.720 -18.399 1.00 58.22 680 TYR A CA 1
ATOM 5516 C C . TYR A 1 680 ? 14.573 -32.968 -18.432 1.00 58.22 680 TYR A C 1
ATOM 5518 O O . TYR A 1 680 ? 14.060 -34.076 -18.533 1.00 58.22 680 TYR A O 1
ATOM 5526 N N . GLY A 1 681 ? 15.894 -32.806 -18.319 1.00 50.34 681 GLY A N 1
ATOM 5527 C CA . GLY A 1 681 ? 16.847 -33.906 -18.489 1.00 50.34 681 GLY A CA 1
ATOM 5528 C C . GLY A 1 681 ? 17.116 -34.738 -17.235 1.00 50.34 681 GLY A C 1
ATOM 5529 O O . GLY A 1 681 ? 17.551 -35.876 -17.364 1.00 50.34 681 GLY A O 1
ATOM 5530 N N . ILE A 1 682 ? 16.884 -34.199 -16.029 1.00 51.03 682 ILE A N 1
ATOM 5531 C CA . ILE A 1 682 ? 17.273 -34.862 -14.769 1.00 51.03 682 ILE A CA 1
ATOM 5532 C C . ILE A 1 682 ? 16.090 -34.978 -13.803 1.00 51.03 682 ILE A C 1
ATOM 5534 O O . ILE A 1 682 ? 15.788 -36.067 -13.321 1.00 51.03 682 ILE A O 1
ATOM 5538 N N . LEU A 1 683 ? 15.377 -33.882 -13.529 1.00 45.00 683 LEU A N 1
ATOM 5539 C CA . LEU A 1 683 ? 14.383 -33.856 -12.447 1.00 45.00 683 LEU A CA 1
ATOM 5540 C C . LEU A 1 683 ? 13.044 -34.516 -12.818 1.00 45.00 683 LEU A C 1
ATOM 5542 O O . LEU A 1 683 ? 12.454 -35.210 -11.987 1.00 45.00 683 LEU A O 1
ATOM 5546 N N . SER A 1 684 ? 12.579 -34.333 -14.058 1.00 49.59 684 SER A N 1
ATOM 5547 C CA . SER A 1 684 ? 11.342 -34.966 -14.549 1.00 49.59 684 SER A CA 1
ATOM 5548 C C . SER A 1 684 ? 11.461 -36.502 -14.632 1.00 49.59 684 SER A C 1
ATOM 5550 O O . SER A 1 684 ? 10.571 -37.181 -14.118 1.00 49.59 684 SER A O 1
ATOM 5552 N N . PRO A 1 685 ? 12.580 -37.076 -15.133 1.00 48.50 685 PRO A N 1
ATOM 5553 C CA . PRO A 1 685 ? 12.822 -38.521 -15.068 1.00 48.50 685 PRO A CA 1
ATOM 5554 C C . PRO A 1 685 ? 12.937 -39.072 -13.637 1.00 48.50 685 PRO A C 1
ATOM 5556 O O . PRO A 1 685 ? 12.379 -40.123 -13.339 1.00 48.50 685 PRO A O 1
ATOM 5559 N N . LEU A 1 686 ? 13.623 -38.365 -12.727 1.00 39.22 686 LEU A N 1
ATOM 5560 C CA . LEU A 1 686 ? 13.864 -38.843 -11.354 1.00 39.22 686 LEU A CA 1
ATOM 5561 C C . LEU A 1 686 ? 12.623 -38.827 -10.453 1.00 39.22 686 LEU A C 1
ATOM 5563 O O . LEU A 1 686 ? 12.535 -39.613 -9.515 1.00 39.22 686 LEU A O 1
ATOM 5567 N N . THR A 1 687 ? 11.680 -37.915 -10.693 1.00 45.03 687 THR A N 1
ATOM 5568 C CA . THR A 1 687 ? 10.488 -37.747 -9.838 1.00 45.03 687 THR A CA 1
ATOM 5569 C C . THR A 1 687 ? 9.240 -38.429 -10.394 1.00 45.03 687 THR A C 1
ATOM 5571 O O . THR A 1 687 ? 8.170 -38.312 -9.792 1.00 45.03 687 THR A O 1
ATOM 5574 N N . ASN A 1 688 ? 9.361 -39.106 -11.546 1.00 41.47 688 ASN A N 1
ATOM 5575 C CA . ASN A 1 688 ? 8.255 -39.670 -12.328 1.00 41.47 688 ASN A CA 1
ATOM 5576 C C . ASN A 1 688 ? 7.047 -38.713 -12.430 1.00 41.47 688 ASN A C 1
ATOM 5578 O O . ASN A 1 688 ? 5.883 -39.107 -12.403 1.00 41.47 688 ASN A O 1
ATOM 5582 N N . THR A 1 689 ? 7.351 -37.417 -12.450 1.00 45.12 689 THR A N 1
ATOM 5583 C CA . THR A 1 689 ? 6.407 -36.310 -12.486 1.00 45.12 689 THR A CA 1
ATOM 5584 C C . THR A 1 689 ? 6.888 -35.421 -13.606 1.00 45.12 689 THR A C 1
ATOM 5586 O O . THR A 1 689 ? 8.049 -35.016 -13.623 1.00 45.12 689 THR A O 1
ATOM 5589 N N . ASP A 1 690 ? 6.007 -35.095 -14.541 1.00 49.66 690 ASP A N 1
ATOM 5590 C CA . ASP A 1 690 ? 6.363 -34.211 -15.638 1.00 49.66 690 ASP A CA 1
ATOM 5591 C C . ASP A 1 690 ? 6.394 -32.752 -15.150 1.00 49.66 690 ASP A C 1
ATOM 5593 O O . ASP A 1 690 ? 5.445 -31.970 -15.272 1.00 49.66 690 ASP A O 1
ATOM 5597 N N . VAL A 1 691 ? 7.498 -32.408 -14.483 1.00 45.12 691 VAL A N 1
ATOM 5598 C CA . VAL A 1 691 ? 7.771 -31.061 -13.967 1.00 45.12 691 VAL A CA 1
ATOM 5599 C C . VAL A 1 691 ? 7.869 -30.064 -15.129 1.00 45.12 691 VAL A C 1
ATOM 5601 O O . VAL A 1 691 ? 7.536 -28.890 -14.959 1.00 45.12 691 VAL A O 1
ATOM 5604 N N . GLY A 1 692 ? 8.241 -30.553 -16.315 1.00 42.72 692 GLY A N 1
ATOM 5605 C CA . GLY A 1 692 ? 8.193 -29.848 -17.590 1.00 42.72 692 GLY A CA 1
ATOM 5606 C C . GLY A 1 692 ? 6.776 -29.483 -18.043 1.00 42.72 692 GLY A C 1
ATOM 5607 O O . GLY A 1 692 ? 6.498 -28.315 -18.321 1.00 42.72 692 GLY A O 1
ATOM 5608 N N . ASN A 1 693 ? 5.839 -30.432 -18.011 1.00 43.78 693 ASN A N 1
ATOM 5609 C CA . ASN A 1 693 ? 4.437 -30.184 -18.361 1.00 43.78 693 ASN A CA 1
ATOM 5610 C C . ASN A 1 693 ? 3.710 -29.260 -17.373 1.00 43.78 693 ASN A C 1
ATOM 5612 O O . ASN A 1 693 ? 2.801 -28.541 -17.771 1.00 43.78 693 ASN A O 1
ATOM 5616 N N . LEU A 1 694 ? 4.136 -29.151 -16.111 1.00 43.81 694 LEU A N 1
ATOM 5617 C CA . LEU A 1 694 ? 3.625 -28.114 -15.191 1.00 43.81 694 LEU A CA 1
ATOM 5618 C C . LEU A 1 694 ? 4.000 -26.676 -15.613 1.00 43.81 694 LEU A C 1
ATOM 5620 O O . LEU A 1 694 ? 3.368 -25.723 -15.150 1.00 43.81 694 LEU A O 1
ATOM 5624 N N . ILE A 1 695 ? 5.015 -26.528 -16.471 1.00 44.53 695 ILE A N 1
ATOM 5625 C CA . ILE A 1 695 ? 5.513 -25.265 -17.032 1.00 44.53 695 ILE A CA 1
ATOM 5626 C C . ILE A 1 695 ? 4.971 -25.039 -18.460 1.00 44.53 695 ILE A C 1
ATOM 5628 O O . ILE A 1 695 ? 4.722 -23.891 -18.835 1.00 44.53 695 ILE A O 1
ATOM 5632 N N . GLN A 1 696 ? 4.746 -26.107 -19.241 1.00 40.72 696 GLN A N 1
ATOM 5633 C CA . GLN A 1 696 ? 4.288 -26.039 -20.638 1.00 40.72 696 GLN A CA 1
ATOM 5634 C C . GLN A 1 696 ? 2.758 -25.989 -20.828 1.00 40.72 696 GLN A C 1
ATOM 5636 O O . GLN A 1 696 ? 2.310 -25.261 -21.720 1.00 40.72 696 GLN A O 1
ATOM 5641 N N . HIS A 1 697 ? 1.944 -26.640 -19.982 1.00 38.47 697 HIS A N 1
ATOM 5642 C CA . HIS A 1 697 ? 0.519 -26.903 -20.289 1.00 38.47 697 HIS A CA 1
ATOM 5643 C C . HIS A 1 697 ? -0.470 -25.720 -20.238 1.00 38.47 697 HIS A C 1
ATOM 5645 O O . HIS A 1 697 ? -1.675 -25.937 -20.202 1.00 38.47 697 HIS A O 1
ATOM 5651 N N . ASP A 1 698 ? -0.026 -24.463 -20.257 1.00 41.31 698 ASP A N 1
ATOM 5652 C CA . ASP A 1 698 ? -0.985 -23.346 -20.362 1.00 41.31 698 ASP A CA 1
ATOM 5653 C C . ASP A 1 698 ? -0.558 -22.190 -21.271 1.00 41.31 698 ASP A C 1
ATOM 5655 O O . ASP A 1 698 ? -1.364 -21.296 -21.516 1.00 41.31 698 ASP A O 1
ATOM 5659 N N . THR A 1 699 ? 0.676 -22.177 -21.794 1.00 37.16 699 THR A N 1
ATOM 5660 C CA . THR A 1 699 ? 1.195 -20.967 -22.474 1.00 37.16 699 THR A CA 1
ATOM 5661 C C . THR A 1 699 ? 1.713 -21.210 -23.891 1.00 37.16 699 THR A C 1
ATOM 5663 O O . THR A 1 699 ? 1.629 -20.302 -24.710 1.00 37.16 699 THR A O 1
ATOM 5666 N N . TYR A 1 700 ? 2.221 -22.407 -24.211 1.00 32.00 700 TYR A N 1
ATOM 5667 C CA . TYR A 1 700 ? 2.776 -22.700 -25.543 1.00 32.00 700 TYR A CA 1
ATOM 5668 C C . TYR A 1 700 ? 1.749 -23.341 -26.495 1.00 32.00 700 TYR A C 1
ATOM 5670 O O . TYR A 1 700 ? 1.634 -22.916 -27.638 1.00 32.00 700 TYR A O 1
ATOM 5678 N N . GLU A 1 701 ? 0.910 -24.268 -26.023 1.00 32.56 701 GLU A N 1
ATOM 5679 C CA . GLU A 1 701 ? -0.190 -24.830 -26.837 1.00 32.56 701 GLU A CA 1
ATOM 5680 C C . GLU A 1 701 ? -1.283 -23.791 -27.160 1.00 32.56 701 GLU A C 1
ATOM 5682 O O . GLU A 1 701 ? -1.915 -23.860 -28.208 1.00 32.56 701 GLU A O 1
ATOM 5687 N N . ARG A 1 702 ? -1.458 -22.767 -26.310 1.00 39.78 702 ARG A N 1
ATOM 5688 C CA . ARG A 1 702 ? -2.340 -21.605 -26.567 1.00 39.78 702 ARG A CA 1
ATOM 5689 C C . ARG A 1 702 ? -1.684 -20.487 -27.390 1.00 39.78 702 ARG A C 1
ATOM 5691 O O . ARG A 1 702 ? -2.273 -19.428 -27.559 1.00 39.78 702 ARG A O 1
ATOM 5698 N N . TYR A 1 703 ? -0.422 -20.665 -27.779 1.00 35.09 703 TYR A N 1
ATOM 5699 C CA . TYR A 1 703 ? 0.291 -19.773 -28.697 1.00 35.09 703 TYR A CA 1
ATOM 5700 C C . TYR A 1 703 ? 0.178 -20.267 -30.149 1.00 35.09 703 TYR A C 1
ATOM 5702 O O . TYR A 1 703 ? 0.349 -19.474 -31.071 1.00 35.09 703 TYR A O 1
ATOM 5710 N N . GLN A 1 704 ? -0.103 -21.561 -30.351 1.00 28.42 704 GLN A N 1
ATOM 5711 C CA . GLN A 1 704 ? -0.294 -22.172 -31.672 1.00 28.42 704 GLN A CA 1
ATOM 5712 C C . GLN A 1 704 ? -1.767 -22.286 -32.106 1.00 28.42 704 GLN A C 1
ATOM 5714 O O . GLN A 1 704 ? -2.015 -22.433 -33.300 1.00 28.42 704 GLN A O 1
ATOM 5719 N N . ASN A 1 705 ? -2.711 -22.165 -31.168 1.00 27.73 705 ASN A N 1
ATOM 5720 C CA . ASN A 1 705 ? -4.150 -21.980 -31.406 1.00 27.73 705 ASN A CA 1
ATOM 5721 C C . ASN A 1 705 ? -4.553 -20.560 -31.011 1.00 27.73 705 ASN A C 1
ATOM 5723 O O . ASN A 1 705 ? -5.491 -20.014 -31.633 1.00 27.73 705 ASN A O 1
#